Protein AF-A0A0G1K210-F1 (afdb_monomer_lite)

Structure (mmCIF, N/CA/C/O backbone):
data_AF-A0A0G1K210-F1
#
_entry.id   AF-A0A0G1K210-F1
#
loop_
_atom_site.group_PDB
_atom_site.id
_atom_site.type_symbol
_atom_site.label_atom_id
_atom_site.label_alt_id
_atom_site.label_comp_id
_atom_site.label_asym_id
_atom_site.label_entity_id
_atom_site.label_seq_id
_atom_site.pdbx_PDB_ins_code
_atom_site.Cartn_x
_atom_site.Cartn_y
_atom_site.Cartn_z
_atom_site.occupancy
_atom_site.B_iso_or_equiv
_atom_site.auth_seq_id
_atom_site.auth_comp_id
_atom_site.auth_asym_id
_atom_site.auth_atom_id
_atom_site.pdbx_PDB_model_num
ATOM 1 N N . ALA A 1 1 ? -32.600 -11.880 38.347 1.00 86.50 1 ALA A N 1
ATOM 2 C CA . ALA A 1 1 ? -33.025 -10.488 38.651 1.00 86.50 1 ALA A CA 1
ATOM 3 C C . ALA A 1 1 ? -32.844 -9.631 37.400 1.00 86.50 1 ALA A C 1
ATOM 5 O O . ALA A 1 1 ? -32.054 -10.020 36.554 1.00 86.50 1 ALA A O 1
ATOM 6 N N . ARG A 1 2 ? -33.556 -8.510 37.238 1.00 94.81 2 ARG A N 1
ATOM 7 C CA . ARG A 1 2 ? -33.444 -7.681 36.025 1.00 94.81 2 ARG A CA 1
ATOM 8 C C . ARG A 1 2 ? -33.236 -6.215 36.375 1.00 94.81 2 ARG A C 1
ATOM 10 O O . ARG A 1 2 ? -34.068 -5.637 37.069 1.00 94.81 2 ARG A O 1
ATOM 17 N N . PHE A 1 3 ? -32.171 -5.624 35.851 1.00 94.69 3 PHE A N 1
ATOM 18 C CA . PHE A 1 3 ? -31.934 -4.186 35.879 1.00 94.69 3 PHE A CA 1
ATOM 19 C C . PHE A 1 3 ? -32.424 -3.582 34.560 1.00 94.69 3 PHE A C 1
ATOM 21 O O . PHE A 1 3 ? -32.022 -4.022 33.484 1.00 94.69 3 PHE A O 1
ATOM 28 N N . ARG A 1 4 ? -33.330 -2.604 34.622 1.00 95.62 4 ARG A N 1
ATOM 29 C CA . ARG A 1 4 ? -33.883 -1.929 33.438 1.00 95.62 4 ARG A CA 1
ATOM 30 C C . ARG A 1 4 ? -33.503 -0.455 33.483 1.00 95.62 4 ARG A C 1
ATOM 32 O O . ARG A 1 4 ? -34.121 0.282 34.243 1.00 95.62 4 ARG A O 1
ATOM 39 N N . ALA A 1 5 ? -32.552 -0.046 32.652 1.00 94.75 5 ALA A N 1
ATOM 40 C CA . ALA A 1 5 ? -32.298 1.360 32.371 1.00 94.75 5 ALA A CA 1
ATOM 41 C C . ALA A 1 5 ? -33.265 1.821 31.271 1.00 94.75 5 ALA A C 1
ATOM 43 O O . ALA A 1 5 ? -33.298 1.248 30.178 1.00 94.75 5 ALA A O 1
ATOM 44 N N . LYS A 1 6 ? -34.115 2.804 31.564 1.00 92.88 6 LYS A N 1
ATOM 45 C CA . LYS A 1 6 ? -35.140 3.282 30.626 1.00 92.88 6 LYS A CA 1
ATOM 46 C C . LYS A 1 6 ? -34.642 4.484 29.834 1.00 92.88 6 LYS A C 1
ATOM 48 O O . LYS A 1 6 ? -33.913 5.321 30.352 1.00 92.88 6 LYS A O 1
ATOM 53 N N . GLY A 1 7 ? -35.110 4.603 28.589 1.00 94.31 7 GLY A N 1
ATOM 54 C CA . GLY A 1 7 ? -34.858 5.781 27.754 1.00 94.31 7 GLY A CA 1
ATOM 55 C C . GLY A 1 7 ? -33.376 6.149 27.727 1.00 94.31 7 GLY A C 1
ATOM 56 O O . GLY A 1 7 ? -32.546 5.277 27.507 1.00 94.31 7 GLY A O 1
ATOM 57 N N . THR A 1 8 ? -33.061 7.413 27.992 1.00 96.31 8 THR A N 1
ATOM 58 C CA . THR A 1 8 ? -31.703 7.980 27.991 1.00 96.31 8 THR A CA 1
ATOM 59 C C . THR A 1 8 ? -31.135 8.178 29.402 1.00 96.31 8 THR A C 1
ATOM 61 O O . THR A 1 8 ? -30.404 9.136 29.648 1.00 96.31 8 THR A O 1
ATOM 64 N N . GLU A 1 9 ? -31.521 7.335 30.365 1.00 97.38 9 GLU A N 1
ATOM 65 C CA . GLU A 1 9 ? -30.990 7.399 31.734 1.00 97.38 9 GLU A CA 1
ATOM 66 C C . GLU A 1 9 ? -29.457 7.282 31.770 1.00 97.38 9 GLU A C 1
ATOM 68 O O . GLU A 1 9 ? -28.847 6.641 30.914 1.00 97.38 9 GLU A O 1
ATOM 73 N N . SER A 1 10 ? -28.835 7.867 32.796 1.00 96.50 10 SER A N 1
ATOM 74 C CA . SER A 1 10 ? -27.397 7.756 33.050 1.00 96.50 10 SER A CA 1
ATOM 75 C C . SER A 1 10 ? -27.155 7.151 34.427 1.00 96.50 10 SER A C 1
ATOM 77 O O . SER A 1 10 ? -27.723 7.611 35.418 1.00 96.50 10 SER A O 1
ATOM 79 N N . HIS A 1 11 ? -26.307 6.128 34.484 1.00 97.00 11 HIS A N 1
ATOM 80 C CA . HIS A 1 11 ? -25.977 5.382 35.695 1.00 97.00 11 HIS A CA 1
ATOM 81 C C . HIS A 1 11 ? -24.469 5.416 35.905 1.00 97.00 11 HIS A C 1
ATOM 83 O O . HIS A 1 11 ? -23.724 5.112 34.980 1.00 97.00 11 HIS A O 1
ATOM 89 N N . SER A 1 12 ? -24.007 5.754 37.108 1.00 97.38 12 SER A N 1
ATOM 90 C CA . SER A 1 12 ? -22.575 5.841 37.423 1.00 97.38 12 SER A CA 1
ATOM 91 C C . SER A 1 12 ? -22.195 4.855 38.517 1.00 97.38 12 SER A C 1
ATOM 93 O O . SER A 1 12 ? -22.847 4.805 39.560 1.00 97.38 12 SER A O 1
ATOM 95 N N . VAL A 1 13 ? -21.120 4.096 38.308 1.00 97.62 13 VAL A N 1
ATOM 96 C CA . VAL A 1 13 ? -20.643 3.081 39.253 1.00 97.62 13 VAL A CA 1
ATOM 97 C C . VAL A 1 13 ? -19.155 3.281 39.531 1.00 97.62 13 VAL A C 1
ATOM 99 O O . VAL A 1 13 ? -18.323 3.187 38.633 1.00 97.62 13 VAL A O 1
ATOM 102 N N . GLY A 1 14 ? -18.817 3.526 40.802 1.00 96.81 14 GLY A N 1
ATOM 103 C CA . GLY A 1 14 ? -17.429 3.655 41.271 1.00 96.81 14 GLY A CA 1
ATOM 104 C C . GLY A 1 14 ? -16.794 2.344 41.761 1.00 96.81 14 GLY A C 1
ATOM 105 O O . GLY A 1 14 ? -15.604 2.316 42.080 1.00 96.81 14 GLY A O 1
ATOM 106 N N . GLY A 1 15 ? -17.580 1.267 41.851 1.00 96.94 15 GLY A N 1
ATOM 107 C CA . GLY A 1 15 ? -17.144 -0.079 42.240 1.00 96.94 15 GLY A CA 1
ATOM 108 C C . GLY A 1 15 ? -17.126 -1.064 41.068 1.00 96.94 15 GLY A C 1
ATOM 109 O O . GLY A 1 15 ? -17.189 -0.659 39.907 1.00 96.94 15 GLY A O 1
ATOM 110 N N . SER A 1 16 ? -17.044 -2.360 41.384 1.00 98.06 16 SER A N 1
ATOM 111 C CA . SER A 1 16 ? -17.264 -3.433 40.405 1.00 98.06 16 SER A CA 1
ATOM 112 C C . SER A 1 16 ? -18.746 -3.510 40.020 1.00 98.06 16 SER A C 1
ATOM 114 O O . SER A 1 16 ? -19.617 -3.280 40.859 1.00 98.06 16 SER A O 1
ATOM 116 N N . VAL A 1 17 ? -19.025 -3.870 38.770 1.00 97.50 17 VAL A N 1
ATOM 117 C CA . VAL A 1 17 ? -20.363 -4.230 38.280 1.00 97.50 17 VAL A CA 1
ATOM 118 C C . VAL A 1 17 ? -20.357 -5.739 38.104 1.00 97.50 17 VAL A C 1
ATOM 120 O O . VAL A 1 17 ? -19.562 -6.236 37.317 1.00 97.50 17 VAL A O 1
ATOM 123 N N . ILE A 1 18 ? -21.165 -6.465 38.878 1.00 97.25 18 ILE A N 1
ATOM 124 C CA . ILE A 1 18 ? -21.192 -7.932 38.832 1.00 97.25 18 ILE A CA 1
ATOM 125 C C . ILE A 1 18 ? -22.639 -8.403 38.862 1.00 97.25 18 ILE A C 1
ATOM 127 O O . ILE A 1 18 ? -23.338 -8.239 39.865 1.00 97.25 18 ILE A O 1
ATOM 131 N N . PHE A 1 19 ? -23.089 -8.984 37.757 1.00 96.94 19 PHE A N 1
ATOM 132 C CA . PHE A 1 19 ? -24.407 -9.583 37.636 1.00 96.94 19 PHE A CA 1
ATOM 133 C C . PHE A 1 19 ? -24.300 -11.075 37.955 1.00 96.94 19 PHE A C 1
ATOM 135 O O . PHE A 1 19 ? -23.519 -11.802 37.359 1.00 96.94 19 PHE A O 1
ATOM 142 N N . GLY A 1 20 ? -25.086 -11.553 38.925 1.00 95.31 20 GLY A N 1
ATOM 143 C CA . GLY A 1 20 ? -25.146 -12.989 39.220 1.00 95.31 20 GLY A CA 1
ATOM 144 C C . GLY A 1 20 ? -25.734 -13.787 38.052 1.00 95.31 20 GLY A C 1
ATOM 145 O O . GLY A 1 20 ? -26.421 -13.224 37.198 1.00 95.31 20 GLY A O 1
ATOM 146 N N . THR A 1 21 ? -25.525 -15.105 38.038 1.00 93.81 21 THR A N 1
ATOM 147 C CA . THR A 1 21 ? -26.025 -15.998 36.980 1.00 93.81 21 THR A CA 1
ATOM 148 C C . THR A 1 21 ? -27.512 -15.771 36.686 1.00 93.81 21 THR A C 1
ATOM 150 O O . THR A 1 21 ? -28.355 -15.800 37.586 1.00 93.81 21 THR A O 1
ATOM 153 N N . GLY A 1 22 ? -27.844 -15.542 35.412 1.00 91.56 22 GLY A N 1
ATOM 154 C CA . GLY A 1 22 ? -29.221 -15.316 34.958 1.00 91.56 22 GLY A CA 1
ATOM 155 C C . GLY A 1 22 ? -29.793 -13.935 35.301 1.00 91.56 22 GLY A C 1
ATOM 156 O O . GLY A 1 22 ? -30.990 -13.705 35.112 1.00 91.56 22 GLY A O 1
ATOM 157 N N . ALA A 1 23 ? -28.986 -13.008 35.828 1.00 96.56 23 ALA A N 1
ATOM 158 C CA . ALA A 1 23 ? -29.380 -11.610 35.914 1.00 96.56 23 ALA A CA 1
ATOM 159 C C . ALA A 1 23 ? -29.273 -10.926 34.542 1.00 96.56 23 ALA A C 1
ATOM 161 O O . ALA A 1 23 ? -28.348 -11.200 33.786 1.00 96.56 23 ALA A O 1
ATOM 162 N N . GLU A 1 24 ? -30.222 -10.039 34.242 1.00 96.50 24 GLU A N 1
ATOM 163 C CA . GLU A 1 24 ? -30.348 -9.378 32.938 1.00 96.50 24 GLU A CA 1
ATOM 164 C C . GLU A 1 24 ? -30.171 -7.858 33.083 1.00 96.50 24 GLU A C 1
ATOM 166 O O . GLU A 1 24 ? -30.885 -7.225 33.871 1.00 96.50 24 GLU A O 1
ATOM 171 N N . PHE A 1 25 ? -29.267 -7.263 32.302 1.00 96.00 25 PHE A N 1
ATOM 172 C CA . PHE A 1 25 ? -29.217 -5.820 32.055 1.00 96.00 25 PHE A CA 1
ATOM 173 C C . PHE A 1 25 ? -30.002 -5.471 30.787 1.00 96.00 25 PHE A C 1
ATOM 175 O O . PHE A 1 25 ? -29.764 -6.030 29.721 1.00 96.00 25 PHE A O 1
ATOM 182 N N . VAL A 1 26 ? -30.933 -4.522 30.886 1.00 96.38 26 VAL A N 1
ATOM 183 C CA . VAL A 1 26 ? -31.712 -4.026 29.744 1.00 96.38 26 VAL A CA 1
ATOM 184 C C . VAL A 1 26 ? -31.493 -2.537 29.595 1.00 96.38 26 VAL A C 1
ATOM 186 O O . VAL A 1 26 ? -31.905 -1.764 30.458 1.00 96.38 26 VAL A O 1
ATOM 189 N N . SER A 1 27 ? -30.845 -2.157 28.497 1.00 93.69 27 SER A N 1
ATOM 190 C CA . SER A 1 27 ? -30.179 -0.866 28.366 1.00 93.69 27 SER A CA 1
ATOM 191 C C . SER A 1 27 ? -31.052 0.295 27.905 1.00 93.69 27 SER A C 1
ATOM 193 O O . SER A 1 27 ? -30.621 1.432 28.058 1.00 93.69 27 SER A O 1
ATOM 195 N N . GLY A 1 28 ? -32.208 0.070 27.273 1.00 93.81 28 GLY A N 1
ATOM 196 C CA . GLY A 1 28 ? -32.883 1.150 26.536 1.00 93.81 28 GLY A CA 1
ATOM 197 C C . GLY A 1 28 ? -31.895 1.909 25.628 1.00 93.81 28 GLY A C 1
ATOM 198 O O . GLY A 1 28 ? -31.091 1.277 24.944 1.00 93.81 28 GLY A O 1
ATOM 199 N N . SER A 1 29 ? -31.897 3.243 25.704 1.00 95.81 29 SER A N 1
ATOM 200 C CA . SER A 1 29 ? -30.892 4.147 25.114 1.00 95.81 29 SER A CA 1
ATOM 201 C C . SER A 1 29 ? -29.980 4.793 26.180 1.00 95.81 29 SER A C 1
ATOM 203 O O . SER A 1 29 ? -29.555 5.940 26.040 1.00 95.81 29 SER A O 1
ATOM 205 N N . SER A 1 30 ? -29.736 4.086 27.287 1.00 98.00 30 SER A N 1
ATOM 206 C CA . SER A 1 30 ? -29.047 4.606 28.476 1.00 98.00 30 SER A CA 1
ATOM 207 C C . SER A 1 30 ? -27.523 4.691 28.334 1.00 98.00 30 SER A C 1
ATOM 209 O O . SER A 1 30 ? -26.921 4.134 27.414 1.00 98.00 30 SER A O 1
ATOM 211 N N . THR A 1 31 ? -26.887 5.352 29.300 1.00 98.38 31 THR A N 1
ATOM 212 C CA . THR A 1 31 ? -25.431 5.381 29.463 1.00 98.38 31 THR A CA 1
ATOM 213 C C . THR A 1 31 ? -25.033 4.809 30.816 1.00 98.38 31 THR A C 1
ATOM 215 O O . THR A 1 31 ? -25.483 5.287 31.856 1.00 98.38 31 THR A O 1
ATOM 218 N N . LEU A 1 32 ? -24.144 3.816 30.815 1.00 98.31 32 LEU A N 1
ATOM 219 C CA . LEU A 1 32 ? -23.470 3.334 32.019 1.00 98.31 32 LEU A CA 1
ATOM 220 C C . LEU A 1 32 ? -22.059 3.929 32.085 1.00 98.31 32 LEU A C 1
ATOM 222 O O . LEU A 1 32 ? -21.289 3.794 31.141 1.00 98.31 32 LEU A O 1
ATOM 226 N N . THR A 1 33 ? -21.720 4.586 33.191 1.00 98.44 33 THR A N 1
ATOM 227 C CA . THR A 1 33 ? -20.439 5.268 33.403 1.00 98.44 33 THR A CA 1
ATOM 228 C C . THR A 1 33 ? -19.658 4.614 34.536 1.00 98.44 33 THR A C 1
ATOM 230 O O . THR A 1 33 ? -20.125 4.521 35.670 1.00 98.44 33 THR A O 1
ATOM 233 N N . LEU A 1 34 ? -18.436 4.193 34.243 1.00 98.56 34 LEU A N 1
ATOM 234 C CA . LEU A 1 34 ? -17.501 3.597 35.183 1.00 98.56 34 LEU A CA 1
ATOM 235 C C . LEU A 1 34 ? -16.537 4.670 35.701 1.00 98.56 34 LEU A C 1
ATOM 237 O O . LEU A 1 34 ? -15.759 5.249 34.938 1.00 98.56 34 LEU A O 1
ATOM 241 N N . THR A 1 35 ? -16.607 4.958 37.002 1.00 98.31 35 THR A N 1
ATOM 242 C CA . THR A 1 35 ? -15.978 6.144 37.617 1.00 98.31 35 THR A CA 1
ATOM 243 C C . THR A 1 35 ? -14.917 5.817 38.667 1.00 98.31 35 THR A C 1
ATOM 245 O O . THR A 1 35 ? -14.418 6.723 39.331 1.00 98.31 35 THR A O 1
ATOM 248 N N . THR A 1 36 ? -14.556 4.542 38.848 1.00 97.75 36 THR A N 1
ATOM 249 C CA . THR A 1 36 ? -13.596 4.153 39.892 1.00 97.75 36 THR A CA 1
ATOM 250 C C . THR A 1 36 ? -12.242 4.857 39.736 1.00 97.75 36 THR A C 1
ATOM 252 O O . THR A 1 36 ? -11.715 5.000 38.635 1.00 97.75 36 THR A O 1
ATOM 255 N N . SER A 1 37 ? -11.631 5.236 40.854 1.00 97.62 37 SER A N 1
ATOM 256 C CA . SER A 1 37 ? -10.205 5.585 40.926 1.00 97.62 37 SER A CA 1
ATOM 257 C C . SER A 1 37 ? -9.341 4.419 41.425 1.00 97.62 37 SER A C 1
ATOM 259 O O . SER A 1 37 ? -8.118 4.515 41.423 1.00 97.62 37 SER A O 1
ATOM 261 N N . GLY A 1 38 ? -9.962 3.315 41.864 1.00 96.12 38 GLY A N 1
ATOM 262 C CA . GLY A 1 38 ? -9.266 2.131 42.374 1.00 96.12 38 GLY A CA 1
ATOM 263 C C . GLY A 1 38 ? -8.926 1.116 41.281 1.00 96.12 38 GLY A C 1
ATOM 264 O O . GLY A 1 38 ? -9.543 1.093 40.221 1.00 96.12 38 GLY A O 1
ATOM 265 N N . SER A 1 39 ? -7.965 0.235 41.537 1.00 96.50 39 SER A N 1
ATOM 266 C CA . SER A 1 39 ? -7.590 -0.831 40.604 1.00 96.50 39 SER A CA 1
ATOM 267 C C . SER A 1 39 ? -8.390 -2.122 40.821 1.00 96.50 39 SER A C 1
ATOM 269 O O . SER A 1 39 ? -8.972 -2.347 41.884 1.00 96.50 39 SER A O 1
ATOM 271 N N . GLY A 1 40 ? -8.407 -2.980 39.799 1.00 95.38 40 GLY A N 1
ATOM 272 C CA . GLY A 1 40 ? -8.880 -4.363 39.892 1.00 95.38 40 GLY A CA 1
ATOM 273 C C . GLY A 1 40 ? -10.398 -4.510 39.969 1.00 95.38 40 GLY A C 1
ATOM 274 O O . GLY A 1 40 ? -10.885 -5.459 40.579 1.00 95.38 40 GLY A O 1
ATOM 275 N N . ARG A 1 41 ? -11.166 -3.572 39.399 1.00 98.31 41 ARG A N 1
ATOM 276 C CA . ARG A 1 41 ? -12.623 -3.717 39.325 1.00 98.31 41 ARG A CA 1
ATOM 277 C C . ARG A 1 41 ? -13.010 -4.729 38.258 1.00 98.31 41 ARG A C 1
ATOM 279 O O . ARG A 1 41 ? -12.378 -4.822 37.210 1.00 98.31 41 ARG A O 1
ATOM 286 N N . THR A 1 42 ? -14.089 -5.449 38.521 1.00 98.25 42 THR A N 1
ATOM 287 C CA . THR A 1 42 ? -14.698 -6.374 37.564 1.00 98.25 42 THR A CA 1
ATOM 288 C C . THR A 1 42 ? -15.900 -5.701 36.923 1.00 98.25 42 THR A C 1
ATOM 290 O O . THR A 1 42 ? -16.646 -4.990 37.603 1.00 98.25 42 THR A O 1
ATOM 293 N N . PHE A 1 43 ? -16.070 -5.917 35.625 1.00 98.19 43 PHE A N 1
ATOM 294 C CA . PHE A 1 43 ? -17.272 -5.576 34.885 1.00 98.19 43 PHE A CA 1
ATOM 295 C C . PHE A 1 43 ? -17.853 -6.853 34.274 1.00 98.19 43 PHE A C 1
ATOM 297 O O . PHE A 1 43 ? -17.237 -7.454 33.397 1.00 98.19 43 PHE A O 1
ATOM 304 N N . ASP A 1 44 ? -19.014 -7.253 34.779 1.00 97.44 44 ASP A N 1
ATOM 305 C CA . ASP A 1 44 ? -19.757 -8.441 34.382 1.00 97.44 44 ASP A CA 1
ATOM 306 C C . ASP A 1 44 ? -21.249 -8.104 34.338 1.00 97.44 44 ASP A C 1
ATOM 308 O O . ASP A 1 44 ? -21.869 -7.802 35.369 1.00 97.44 44 ASP A O 1
ATOM 312 N N . VAL A 1 45 ? -21.815 -8.122 33.137 1.00 97.00 45 VAL A N 1
ATOM 313 C CA . VAL A 1 45 ? -23.249 -7.949 32.884 1.00 97.00 45 VAL A CA 1
ATOM 314 C C . VAL A 1 45 ? -23.836 -9.174 32.181 1.00 97.00 45 VAL A C 1
ATOM 316 O O . VAL A 1 45 ? -24.809 -9.039 31.443 1.00 97.00 45 VAL A O 1
ATOM 319 N N . ASN A 1 46 ? -23.260 -10.367 32.384 1.00 95.94 46 ASN A N 1
ATOM 320 C CA . ASN A 1 46 ? -23.644 -11.615 31.714 1.00 95.94 46 ASN A CA 1
ATOM 321 C C . ASN A 1 46 ? -23.753 -11.474 30.179 1.00 95.94 46 ASN A C 1
ATOM 323 O O . ASN A 1 46 ? -24.692 -11.982 29.559 1.00 95.94 46 ASN A O 1
ATOM 327 N N . ALA A 1 47 ? -22.825 -10.734 29.570 1.00 95.62 47 ALA A N 1
ATOM 328 C CA . ALA A 1 47 ? -22.772 -10.391 28.147 1.00 95.62 47 ALA A CA 1
ATOM 329 C C . ALA A 1 47 ? -24.033 -9.690 27.597 1.00 95.62 47 ALA A C 1
ATOM 331 O O . ALA A 1 47 ? -24.247 -9.644 26.381 1.00 95.62 47 ALA A O 1
ATOM 332 N N . ASN A 1 48 ? -24.886 -9.123 28.459 1.00 97.44 48 ASN A N 1
ATOM 333 C CA . ASN A 1 48 ? -26.025 -8.340 28.003 1.00 97.44 48 ASN A CA 1
ATOM 334 C C . ASN A 1 48 ? -25.566 -7.087 27.247 1.00 97.44 48 ASN A C 1
ATOM 336 O O . ASN A 1 48 ? -24.612 -6.412 27.632 1.00 97.44 48 ASN A O 1
ATOM 340 N N . ALA A 1 49 ? -26.293 -6.748 26.181 1.00 97.62 49 ALA A N 1
ATOM 341 C CA . ALA A 1 49 ? -26.005 -5.555 25.404 1.00 97.62 49 ALA A CA 1
ATOM 342 C C . ALA A 1 49 ? -26.238 -4.285 26.236 1.00 97.62 49 ALA A C 1
ATOM 344 O O . ALA A 1 49 ? -27.303 -4.075 26.825 1.00 97.62 49 ALA A O 1
ATOM 345 N N . LEU A 1 50 ? -25.232 -3.418 26.241 1.00 98.19 50 LEU A N 1
ATOM 346 C CA . LEU A 1 50 ? -25.314 -2.050 26.728 1.00 98.19 50 LEU A CA 1
ATOM 347 C C . LEU A 1 50 ? -25.766 -1.151 25.579 1.00 98.19 50 LEU A C 1
ATOM 349 O O . LEU A 1 50 ? -25.587 -1.489 24.409 1.00 98.19 50 LEU A O 1
ATOM 353 N N . HIS A 1 51 ? -26.295 0.030 25.894 1.00 98.19 51 HIS A N 1
ATOM 354 C CA . HIS A 1 51 ? -26.448 1.058 24.871 1.00 98.19 51 HIS A CA 1
ATOM 355 C C . HIS A 1 51 ? -25.160 1.873 24.779 1.00 98.19 51 HIS A C 1
ATOM 357 O O . HIS A 1 51 ? -24.343 1.578 23.911 1.00 98.19 51 HIS A O 1
ATOM 363 N N . ASN A 1 52 ? -24.913 2.796 25.713 1.00 98.50 52 ASN A N 1
ATOM 364 C CA . ASN A 1 52 ? -23.614 3.459 25.836 1.00 98.50 52 ASN A CA 1
ATOM 365 C C . ASN A 1 52 ? -22.833 2.951 27.055 1.00 98.50 52 ASN A C 1
ATOM 367 O O . ASN A 1 52 ? -23.411 2.719 28.122 1.00 98.50 52 ASN A O 1
ATOM 371 N N . LEU A 1 53 ? -21.511 2.858 26.910 1.00 98.56 53 LEU A N 1
ATOM 372 C CA . LEU A 1 53 ? -20.571 2.584 27.994 1.00 98.56 53 LEU A CA 1
ATOM 373 C C . LEU A 1 53 ? -19.496 3.672 28.026 1.00 98.56 53 LEU A C 1
ATOM 375 O O . LEU A 1 53 ? -18.805 3.898 27.036 1.00 98.56 53 LEU A O 1
ATOM 379 N N . THR A 1 54 ? -19.331 4.312 29.177 1.00 98.62 54 THR A N 1
ATOM 380 C CA . THR A 1 54 ? -18.319 5.346 29.399 1.00 98.62 54 THR A CA 1
ATOM 381 C C . THR A 1 54 ? -17.362 4.915 30.502 1.00 98.62 54 THR A C 1
ATOM 383 O O . THR A 1 54 ? -17.799 4.494 31.569 1.00 98.62 54 THR A O 1
ATOM 386 N N . VAL A 1 55 ? -16.059 5.084 30.296 1.00 98.62 55 VAL A N 1
ATOM 387 C CA . VAL A 1 55 ? -15.024 4.920 31.324 1.00 98.62 55 VAL A CA 1
ATOM 388 C C . VAL A 1 55 ? -14.333 6.261 31.545 1.00 98.62 55 VAL A C 1
ATOM 390 O O . VAL A 1 55 ? -13.619 6.765 30.678 1.00 98.62 55 VAL A O 1
ATOM 393 N N . SER A 1 56 ? -14.575 6.863 32.706 1.00 98.06 56 SER A N 1
ATOM 394 C CA . SER A 1 56 ? -14.056 8.193 33.055 1.00 98.06 56 SER A CA 1
ATOM 395 C C . SER A 1 56 ? -13.229 8.213 34.337 1.00 98.06 56 SER A C 1
ATOM 397 O O . SER A 1 56 ? -12.508 9.178 34.584 1.00 98.06 56 SER A O 1
ATOM 399 N N . GLY A 1 57 ? -13.306 7.153 35.143 1.00 97.81 57 GLY A N 1
ATOM 400 C CA . GLY A 1 57 ? -12.463 6.974 36.319 1.00 97.81 57 GLY A CA 1
ATOM 401 C C . GLY A 1 57 ? -11.008 6.658 35.962 1.00 97.81 57 GLY A C 1
ATOM 402 O O . GLY A 1 57 ? -10.735 6.026 34.946 1.00 97.81 57 GLY A O 1
ATOM 403 N N . SER A 1 58 ? -10.062 7.075 36.807 1.00 97.81 58 SER A N 1
ATOM 404 C CA . SER A 1 58 ? -8.621 6.837 36.617 1.00 97.81 58 SER A CA 1
ATOM 405 C C . SER A 1 58 ? -8.149 5.431 37.009 1.00 97.81 58 SER A C 1
ATOM 407 O O . SER A 1 58 ? -6.983 5.104 36.798 1.00 97.81 58 SER A O 1
ATOM 409 N N . GLY A 1 59 ? -9.026 4.619 37.602 1.00 98.19 59 GLY A N 1
ATOM 410 C CA . GLY A 1 59 ? -8.721 3.270 38.067 1.00 98.19 59 GLY A CA 1
ATOM 411 C C . GLY A 1 59 ? -8.714 2.223 36.952 1.00 98.19 59 GLY A C 1
ATOM 412 O O . GLY A 1 59 ? -8.491 2.543 35.785 1.00 98.19 59 GLY A O 1
ATOM 413 N N . SER A 1 60 ? -8.951 0.953 37.295 1.00 98.25 60 SER A N 1
ATOM 414 C CA . SER A 1 60 ? -8.956 -0.127 36.299 1.00 98.25 60 SER A CA 1
ATOM 415 C C . SER A 1 60 ? -10.150 -1.068 36.380 1.00 98.25 60 SER A C 1
ATOM 417 O O . SER A 1 60 ? -10.613 -1.413 37.469 1.00 98.25 60 SER A O 1
ATOM 419 N N . TYR A 1 61 ? -10.604 -1.502 35.201 1.00 98.31 61 TYR A N 1
ATOM 420 C CA . TYR A 1 61 ? -11.669 -2.480 35.002 1.00 98.31 61 TYR A CA 1
ATOM 421 C C . TYR A 1 61 ? -11.194 -3.643 34.131 1.00 98.31 61 TYR A C 1
ATOM 423 O O . TYR A 1 61 ? -10.540 -3.449 33.108 1.00 98.31 61 TYR A O 1
ATOM 431 N N . THR A 1 62 ? -11.575 -4.857 34.515 1.00 98.06 62 THR A N 1
ATOM 432 C CA . THR A 1 62 ? -11.498 -6.056 33.676 1.00 98.06 62 THR A CA 1
ATOM 433 C C . THR A 1 62 ? -12.910 -6.485 33.321 1.00 98.06 62 THR A C 1
ATOM 435 O O . THR A 1 62 ? -13.716 -6.739 34.218 1.00 98.06 62 THR A O 1
ATOM 438 N N . MET A 1 63 ? -13.209 -6.549 32.027 1.00 97.44 63 MET A N 1
ATOM 439 C CA . MET A 1 63 ? -14.467 -7.091 31.528 1.00 97.44 63 MET A CA 1
ATOM 440 C C . MET A 1 63 ? -14.370 -8.618 31.541 1.00 97.44 63 MET A C 1
ATOM 442 O O . MET A 1 63 ? -13.592 -9.185 30.777 1.00 97.44 63 MET A O 1
ATOM 446 N N . SER A 1 64 ? -15.091 -9.269 32.456 1.00 96.19 64 SER A N 1
ATOM 447 C CA . SER A 1 64 ? -15.070 -10.733 32.608 1.00 96.19 64 SER A CA 1
ATOM 448 C C . SER A 1 64 ? -16.055 -11.445 31.691 1.00 96.19 64 SER A C 1
ATOM 4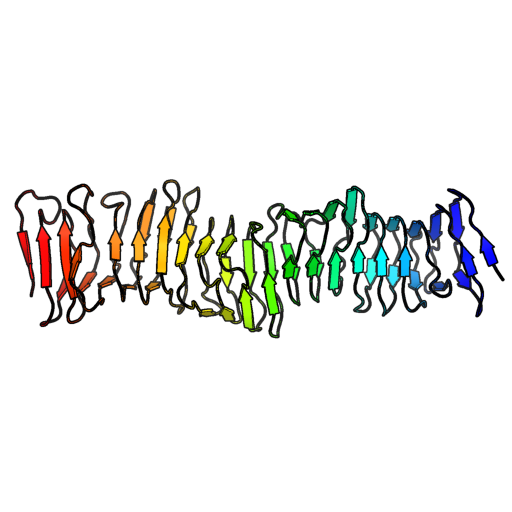50 O O . SER A 1 64 ? -15.911 -12.646 31.467 1.00 96.19 64 SER A O 1
ATOM 452 N N . ASP A 1 65 ? -17.028 -10.712 31.148 1.00 95.81 65 ASP A N 1
ATOM 453 C CA . ASP A 1 65 ? -17.921 -11.216 30.113 1.00 95.81 65 ASP A CA 1
ATOM 454 C C . ASP A 1 65 ? -17.129 -11.773 28.926 1.00 95.81 65 ASP A C 1
ATOM 456 O O . ASP A 1 65 ? -16.088 -11.236 28.553 1.00 95.81 65 ASP A O 1
ATOM 460 N N . ALA A 1 66 ? -17.651 -12.820 28.280 1.00 94.69 66 ALA A N 1
ATOM 461 C CA . ALA A 1 66 ? -17.016 -13.393 27.092 1.00 94.69 66 ALA A CA 1
ATOM 462 C C . ALA A 1 66 ? -17.006 -12.419 25.901 1.00 94.69 66 ALA A C 1
ATOM 464 O O . ALA A 1 66 ? -16.127 -12.498 25.050 1.00 94.69 66 ALA A O 1
ATOM 465 N N . THR A 1 67 ? -17.971 -11.502 25.831 1.00 97.69 67 THR A N 1
ATOM 466 C CA . THR A 1 67 ? -18.112 -10.507 24.761 1.00 97.69 67 THR A CA 1
ATOM 467 C C . THR A 1 67 ? -18.591 -9.185 25.336 1.00 97.69 67 THR A C 1
ATOM 469 O O . THR A 1 67 ? -19.358 -9.182 26.298 1.00 97.69 67 THR A O 1
ATOM 472 N N . LEU A 1 68 ? -18.245 -8.076 24.685 1.00 98.00 68 LEU A N 1
ATOM 473 C CA . LEU A 1 68 ? -18.826 -6.765 24.970 1.00 98.00 68 LEU A CA 1
ATOM 474 C C . LEU A 1 68 ? -19.694 -6.332 23.791 1.00 98.00 68 LEU A C 1
ATOM 476 O O . LEU A 1 68 ? -19.250 -6.369 22.647 1.00 98.00 68 LEU A O 1
ATOM 480 N N . THR A 1 69 ? -20.907 -5.855 24.060 1.00 98.50 69 THR A N 1
ATOM 481 C CA . THR A 1 69 ? -21.739 -5.192 23.047 1.00 98.50 69 THR A CA 1
ATOM 482 C C . THR A 1 69 ? -22.206 -3.840 23.564 1.00 98.50 69 THR A C 1
ATOM 484 O O . THR A 1 69 ? -22.955 -3.779 24.538 1.00 98.50 69 THR A O 1
ATOM 487 N N . ALA A 1 70 ? -21.796 -2.767 22.890 1.00 98.31 70 ALA A N 1
ATOM 488 C CA . ALA A 1 70 ? -22.360 -1.431 23.041 1.00 98.31 70 ALA A CA 1
ATOM 489 C C . ALA A 1 70 ? -23.140 -1.091 21.765 1.00 98.31 70 ALA A C 1
ATOM 491 O O . ALA A 1 70 ? -22.552 -0.885 20.706 1.00 98.31 70 ALA A O 1
ATOM 492 N N . LEU A 1 71 ? -24.471 -1.052 21.847 1.00 98.00 71 LEU A N 1
ATOM 493 C CA . LEU A 1 71 ? -25.348 -0.720 20.714 1.00 98.00 71 LEU A CA 1
ATOM 494 C C . LEU A 1 71 ? -25.180 0.736 20.254 1.00 98.00 71 LEU A C 1
ATOM 496 O O . LEU A 1 71 ? -25.507 1.068 19.119 1.00 98.00 71 LEU A O 1
ATOM 500 N N . GLY A 1 72 ? -24.706 1.598 21.148 1.00 97.62 72 GLY A N 1
ATOM 501 C CA . GLY A 1 72 ? -24.335 2.979 20.897 1.00 97.62 72 GLY A CA 1
ATOM 502 C C . GLY A 1 72 ? -22.829 3.173 21.059 1.00 97.62 72 GLY A C 1
ATOM 503 O O . GLY A 1 72 ? -22.021 2.489 20.430 1.00 97.62 72 GLY A O 1
ATOM 504 N N . THR A 1 73 ? -22.456 4.153 21.874 1.00 98.38 73 THR A N 1
ATOM 505 C CA . THR A 1 73 ? -21.082 4.642 22.000 1.00 98.38 73 THR A CA 1
ATOM 506 C C . THR A 1 73 ? -20.322 3.946 23.125 1.00 98.38 73 THR A C 1
ATOM 508 O O . THR A 1 73 ? -20.807 3.856 24.254 1.00 98.38 73 THR A O 1
ATOM 511 N N . TYR A 1 74 ? -19.083 3.548 22.838 1.00 98.69 74 TYR A N 1
ATOM 512 C CA . TYR A 1 74 ? -18.052 3.341 23.852 1.00 98.69 74 TYR A CA 1
ATOM 513 C C . TYR A 1 74 ? -17.177 4.596 23.943 1.00 98.69 74 TYR A C 1
ATOM 515 O O . TYR A 1 74 ? -16.591 5.019 22.944 1.00 98.69 74 TYR A O 1
ATOM 523 N N . ALA A 1 75 ? -17.071 5.191 25.129 1.00 98.62 75 ALA A N 1
ATOM 524 C CA . ALA A 1 75 ? -16.226 6.353 25.383 1.00 98.62 75 ALA A CA 1
ATOM 525 C C . ALA A 1 75 ? -15.249 6.076 26.528 1.00 98.62 75 ALA A C 1
ATOM 527 O O . ALA A 1 75 ? -15.639 5.564 27.574 1.00 98.62 75 ALA A O 1
ATOM 528 N N . GLN A 1 76 ? -13.988 6.465 26.365 1.00 98.56 76 GLN A N 1
ATOM 529 C CA . GLN A 1 76 ? -12.978 6.336 27.412 1.00 98.56 76 GLN A CA 1
ATOM 530 C C . GLN A 1 76 ? -12.115 7.592 27.477 1.00 98.56 76 GLN A C 1
ATOM 532 O O . GLN A 1 76 ? -11.444 7.940 26.511 1.00 98.56 76 GLN A O 1
ATOM 537 N N . SER A 1 77 ? -12.118 8.263 28.626 1.00 98.38 77 SER A N 1
ATOM 538 C CA . SER A 1 77 ? -11.293 9.455 28.866 1.00 98.38 77 SER A CA 1
ATOM 539 C C . SER A 1 77 ? -10.168 9.216 29.872 1.00 98.38 77 SER A C 1
ATOM 541 O O . SER A 1 77 ? -9.253 10.029 29.969 1.00 98.38 77 SER A O 1
ATOM 543 N N . ALA A 1 78 ? -10.233 8.129 30.643 1.00 97.69 78 ALA A N 1
ATOM 544 C CA . ALA A 1 78 ? -9.242 7.770 31.651 1.00 97.69 78 ALA A CA 1
ATOM 545 C C . ALA A 1 78 ? -9.274 6.261 31.947 1.00 97.69 78 ALA A C 1
ATOM 547 O O . ALA A 1 78 ? -10.057 5.512 31.360 1.00 97.69 78 ALA A O 1
ATOM 548 N N . GLY A 1 79 ? -8.407 5.836 32.867 1.00 97.62 79 GLY A N 1
ATOM 549 C CA . GLY A 1 79 ? -8.390 4.484 33.416 1.00 97.62 79 GLY A CA 1
ATOM 550 C C . GLY A 1 79 ? -7.789 3.432 32.490 1.00 97.62 79 GLY A C 1
ATOM 551 O O . GLY A 1 79 ? -7.476 3.699 31.329 1.00 97.62 79 GLY A O 1
ATOM 552 N N . ALA A 1 80 ? -7.610 2.232 33.037 1.00 97.94 80 ALA A N 1
ATOM 553 C CA . ALA A 1 80 ? -7.122 1.062 32.317 1.00 97.94 80 ALA A CA 1
ATOM 554 C C . ALA A 1 80 ? -8.245 0.030 32.152 1.00 97.94 80 ALA A C 1
ATOM 556 O O . ALA A 1 80 ? -8.828 -0.422 33.140 1.00 97.94 80 ALA A O 1
ATOM 557 N N . VAL A 1 81 ? -8.534 -0.361 30.912 1.00 98.12 81 VAL A N 1
ATOM 558 C CA . VAL A 1 81 ? -9.603 -1.317 30.590 1.00 98.12 81 VAL A CA 1
ATOM 559 C C . VAL A 1 81 ? -9.021 -2.569 29.953 1.00 98.12 81 VAL A C 1
ATOM 561 O O . VAL A 1 81 ? -8.325 -2.503 28.948 1.00 98.12 81 VAL A O 1
ATOM 564 N N . THR A 1 82 ? -9.326 -3.734 30.506 1.00 98.00 82 THR A N 1
ATOM 565 C CA . THR A 1 82 ? -9.057 -5.014 29.842 1.00 98.00 82 THR A CA 1
ATOM 566 C C . THR A 1 82 ? -10.354 -5.511 29.219 1.00 98.00 82 THR A C 1
ATOM 568 O O . THR A 1 82 ? -11.301 -5.813 29.947 1.00 98.00 82 THR A O 1
ATOM 571 N N . PHE A 1 83 ? -10.409 -5.544 27.885 1.00 98.00 83 PHE A N 1
ATOM 572 C CA . PHE A 1 83 ? -11.566 -6.024 27.130 1.00 98.00 83 PHE A CA 1
ATOM 573 C C . PHE A 1 83 ? -11.700 -7.555 27.201 1.00 98.00 83 PHE A C 1
ATOM 575 O O . PHE A 1 83 ? -10.735 -8.250 27.539 1.00 98.00 83 PHE A O 1
ATOM 582 N N . PRO A 1 84 ? -12.878 -8.094 26.848 1.00 97.00 84 PRO A N 1
ATOM 583 C CA . PRO A 1 84 ? -13.106 -9.528 26.736 1.00 97.00 84 PRO A CA 1
ATOM 584 C C . PRO A 1 84 ? -12.165 -10.237 25.760 1.00 97.00 84 PRO A C 1
ATOM 586 O O . PRO A 1 84 ? -11.619 -9.639 24.830 1.00 97.00 84 PRO A O 1
ATOM 589 N N . THR A 1 85 ? -12.039 -11.551 25.941 1.00 95.06 85 THR A N 1
ATOM 590 C CA . THR A 1 85 ? -11.332 -12.449 25.011 1.00 95.06 85 THR A CA 1
ATOM 591 C C . THR A 1 85 ? -12.158 -12.797 23.770 1.00 95.06 85 THR A C 1
ATOM 593 O O . THR A 1 85 ? -11.593 -13.213 22.760 1.00 95.06 85 THR A O 1
ATOM 596 N N . GLY A 1 86 ? -13.481 -12.621 23.810 1.00 96.31 86 GLY A N 1
ATOM 597 C CA . GLY A 1 86 ? -14.358 -12.678 22.641 1.00 96.31 86 GLY A CA 1
ATOM 598 C C . GLY A 1 86 ? -14.727 -11.288 22.119 1.00 96.31 86 GLY A C 1
ATOM 599 O O . GLY A 1 86 ? -14.262 -10.264 22.612 1.00 96.31 86 GLY A O 1
ATOM 600 N N . THR A 1 87 ? -15.552 -11.260 21.075 1.00 97.75 87 THR A N 1
ATOM 601 C CA . THR A 1 87 ? -15.848 -10.067 20.272 1.00 97.75 87 THR A CA 1
ATOM 602 C C . THR A 1 87 ? -16.276 -8.846 21.089 1.00 97.75 87 THR A C 1
ATOM 604 O O . THR A 1 87 ? -17.143 -8.932 21.963 1.00 97.75 87 THR A O 1
ATOM 607 N N . THR A 1 88 ? -15.738 -7.682 20.716 1.00 98.50 88 THR A N 1
ATOM 608 C CA . THR A 1 88 ? -16.260 -6.374 21.122 1.00 98.50 88 THR A CA 1
ATOM 609 C C . THR A 1 88 ? -17.030 -5.740 19.964 1.00 98.50 88 THR A C 1
ATOM 611 O O . THR A 1 88 ? -16.453 -5.431 18.925 1.00 98.50 88 THR A O 1
ATOM 614 N N . THR A 1 89 ? -18.336 -5.535 20.134 1.00 98.69 89 THR A N 1
ATOM 615 C CA . THR A 1 89 ? -19.229 -4.971 19.110 1.00 98.69 89 THR A CA 1
ATOM 616 C C . THR A 1 89 ? -19.641 -3.548 19.467 1.00 98.69 89 THR A C 1
ATOM 618 O O . THR A 1 89 ? -20.151 -3.312 20.564 1.00 98.69 89 THR A O 1
ATOM 621 N N . ILE A 1 90 ? -19.468 -2.618 18.527 1.00 98.69 90 ILE A N 1
ATOM 622 C CA . ILE A 1 90 ? -19.793 -1.196 18.674 1.00 98.69 90 ILE A CA 1
ATOM 623 C C . ILE A 1 90 ? -20.802 -0.784 17.593 1.00 98.69 90 ILE A C 1
ATOM 625 O O . ILE A 1 90 ? -20.532 -0.886 16.393 1.00 98.69 90 ILE A O 1
ATOM 629 N N . GLY A 1 91 ? -21.982 -0.335 18.017 1.00 98.19 91 GLY A N 1
ATOM 630 C CA . GLY A 1 91 ? -23.074 0.105 17.143 1.00 98.19 91 GLY A CA 1
ATOM 631 C C . GLY A 1 91 ? -23.054 1.598 16.819 1.00 98.19 91 GLY A C 1
ATOM 632 O O . GLY A 1 91 ? -23.724 2.025 15.881 1.00 98.19 91 GLY A O 1
ATOM 633 N N . ALA A 1 92 ? -22.255 2.392 17.534 1.00 97.31 92 ALA A N 1
ATOM 634 C CA . ALA A 1 92 ? -21.969 3.768 17.161 1.00 97.31 92 ALA A CA 1
ATOM 635 C C . ALA A 1 92 ? -20.465 4.088 17.204 1.00 97.31 92 ALA A C 1
ATOM 637 O O . ALA A 1 92 ? -19.682 3.512 16.448 1.00 97.31 92 ALA A O 1
ATOM 638 N N . THR A 1 93 ? -20.062 5.038 18.044 1.00 98.25 93 THR A N 1
ATOM 639 C CA . THR A 1 93 ? -18.693 5.548 18.116 1.00 98.25 93 THR A CA 1
ATOM 640 C C . THR A 1 93 ? -17.871 4.752 19.129 1.00 98.25 93 THR A C 1
ATOM 642 O O . THR A 1 93 ? -18.345 4.457 20.224 1.00 98.25 93 THR A O 1
ATOM 645 N N . PHE A 1 94 ? -16.618 4.444 18.794 1.00 98.69 94 PHE A N 1
ATOM 646 C CA . PHE A 1 94 ? -15.610 4.009 19.762 1.00 98.69 94 PHE A CA 1
ATOM 647 C C . PHE A 1 94 ? -14.600 5.138 19.921 1.00 98.69 94 PHE A C 1
ATOM 649 O O . PHE A 1 94 ? -13.850 5.434 18.993 1.00 98.69 94 PHE A O 1
ATOM 656 N N . ASN A 1 95 ? -14.597 5.796 21.076 1.00 98.38 95 ASN A N 1
ATOM 657 C CA . ASN A 1 95 ? -13.793 6.990 21.295 1.00 98.38 95 ASN A CA 1
ATOM 658 C C . ASN A 1 95 ? -12.983 6.894 22.587 1.00 98.38 95 ASN A C 1
ATOM 660 O O . ASN A 1 95 ? -13.431 7.337 23.648 1.00 98.38 95 ASN A O 1
ATOM 664 N N . ALA A 1 96 ? -11.778 6.335 22.488 1.00 98.25 96 ALA A N 1
ATOM 665 C CA . ALA A 1 96 ? -10.766 6.459 23.524 1.00 98.25 96 ALA A CA 1
ATOM 666 C C . ALA A 1 96 ? -9.965 7.752 23.297 1.00 98.25 96 ALA A C 1
ATOM 668 O O . ALA A 1 96 ? -9.233 7.889 22.319 1.00 98.25 96 ALA A O 1
ATOM 669 N N . THR A 1 97 ? -10.116 8.725 24.191 1.00 97.56 97 THR A N 1
ATOM 670 C CA . THR A 1 97 ? -9.379 10.001 24.181 1.00 97.56 97 THR A CA 1
ATOM 671 C C . THR A 1 97 ? -8.322 10.086 25.278 1.00 97.56 97 THR A C 1
ATOM 673 O O . THR A 1 97 ? -7.490 10.989 25.252 1.00 97.56 97 THR A O 1
ATOM 676 N N . GLY A 1 98 ? -8.334 9.147 26.223 1.00 96.75 98 GLY A N 1
ATOM 677 C CA . GLY A 1 98 ? -7.354 9.029 27.294 1.00 96.75 98 GLY A CA 1
ATOM 678 C C . GLY A 1 98 ? -7.396 7.646 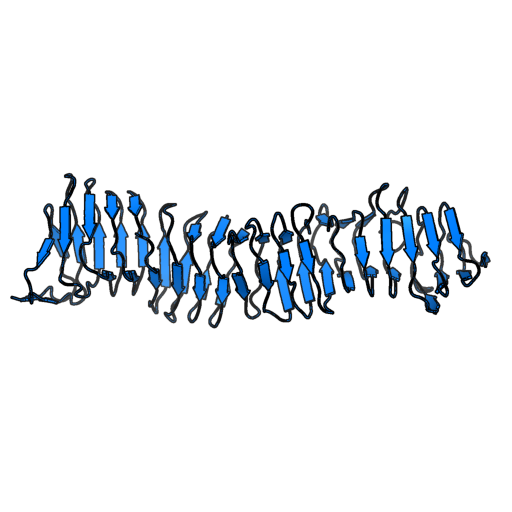27.940 1.00 96.75 98 GLY A C 1
ATOM 679 O O . GLY A 1 98 ? -8.187 6.789 27.547 1.00 96.75 98 GLY A O 1
ATOM 680 N N . GLY A 1 99 ? -6.538 7.426 28.937 1.00 96.56 99 GLY A N 1
ATOM 681 C CA . GLY A 1 99 ? -6.361 6.105 29.544 1.00 96.56 99 GLY A CA 1
ATOM 682 C C . GLY A 1 99 ? -5.664 5.105 28.614 1.00 96.56 99 GLY A C 1
ATOM 683 O O . GLY A 1 99 ? -5.026 5.488 27.632 1.00 96.56 99 GLY A O 1
ATOM 684 N N . SER A 1 100 ? -5.778 3.820 28.943 1.00 96.81 100 SER A N 1
ATOM 685 C CA . SER A 1 100 ? -5.263 2.702 28.147 1.00 96.81 100 SER A CA 1
ATOM 686 C C . SER A 1 100 ? -6.274 1.561 28.083 1.00 96.81 100 SER A C 1
ATOM 688 O O . SER A 1 100 ? -7.147 1.429 28.949 1.00 96.81 100 SER A O 1
ATOM 690 N N . PHE A 1 101 ? -6.158 0.705 27.070 1.00 97.56 101 PHE A N 1
ATOM 691 C CA . PHE A 1 101 ? -6.887 -0.553 27.066 1.00 97.56 101 PHE A CA 1
ATOM 692 C C . PHE A 1 101 ? -6.093 -1.705 26.451 1.00 97.56 101 PHE A C 1
ATOM 694 O O . PHE A 1 101 ? -5.201 -1.503 25.630 1.00 97.56 101 PHE A O 1
ATOM 701 N N . THR A 1 102 ? -6.466 -2.923 26.837 1.00 96.69 102 THR A N 1
ATOM 702 C CA . THR A 1 102 ? -5.942 -4.183 26.304 1.00 96.69 102 THR A CA 1
ATOM 703 C C . THR A 1 102 ? -7.068 -4.919 25.588 1.00 96.69 102 THR A C 1
ATOM 705 O O . THR A 1 102 ? -8.090 -5.214 26.202 1.00 96.69 102 THR A O 1
ATOM 708 N N . ASN A 1 103 ? -6.890 -5.234 24.303 1.00 93.69 103 ASN A N 1
ATOM 709 C CA . ASN A 1 103 ? -7.904 -5.900 23.473 1.00 93.69 103 ASN A CA 1
ATOM 710 C C . ASN A 1 103 ? -7.881 -7.450 23.542 1.00 93.69 103 ASN A C 1
ATOM 712 O O . ASN A 1 103 ? -8.715 -8.101 22.931 1.00 93.69 103 ASN A O 1
ATOM 716 N N . ASN A 1 104 ? -6.976 -8.073 24.306 1.00 93.19 104 ASN A N 1
ATOM 717 C CA . ASN A 1 104 ? -6.972 -9.527 24.574 1.00 93.19 104 ASN A CA 1
ATOM 718 C C . ASN A 1 104 ? -7.097 -10.450 23.337 1.00 93.19 104 ASN A C 1
ATOM 720 O O . ASN A 1 104 ? -7.540 -11.590 23.451 1.00 93.19 104 ASN A O 1
ATOM 724 N N . GLY A 1 105 ? -6.681 -9.979 22.156 1.00 92.12 105 GLY A N 1
ATOM 725 C CA . GLY A 1 105 ? -6.719 -10.763 20.920 1.00 92.12 105 GLY A CA 1
ATOM 726 C C . GLY A 1 105 ? -8.094 -10.851 20.246 1.00 92.12 105 GLY A C 1
ATOM 727 O O . GLY A 1 105 ? -8.221 -11.574 19.260 1.00 92.12 105 GLY A O 1
ATOM 728 N N . SER A 1 106 ? -9.115 -10.147 20.744 1.00 93.31 106 SER A N 1
ATOM 729 C CA . SER A 1 106 ? -10.486 -10.275 20.250 1.00 93.31 106 SER A CA 1
ATOM 730 C C . SER A 1 106 ? -10.829 -9.301 19.114 1.00 93.31 106 SER A C 1
ATOM 732 O O . SER A 1 106 ? -10.326 -8.176 19.081 1.00 93.31 106 SER A O 1
ATOM 734 N N . PRO A 1 107 ? -11.713 -9.683 18.174 1.00 96.94 107 PRO A N 1
ATOM 735 C CA . PRO A 1 107 ? -12.141 -8.785 17.107 1.00 96.94 107 PRO A CA 1
ATOM 736 C C . PRO A 1 107 ? -12.944 -7.597 17.650 1.00 96.94 107 PRO A C 1
ATOM 738 O O . PRO A 1 107 ? -13.864 -7.766 18.458 1.00 96.94 107 PRO A O 1
ATOM 741 N N . PHE A 1 108 ? -12.656 -6.408 17.124 1.00 98.44 108 PHE A N 1
ATOM 742 C CA . PHE A 1 108 ? -13.533 -5.243 17.201 1.00 98.44 108 PHE A CA 1
ATOM 743 C C . PHE A 1 108 ? -14.437 -5.195 15.966 1.00 98.44 108 PHE A C 1
ATOM 745 O O . PHE A 1 108 ? -13.952 -5.123 14.836 1.00 98.44 108 PHE A O 1
ATOM 752 N N . VAL A 1 109 ? -15.755 -5.211 16.175 1.00 98.69 109 VAL A N 1
ATOM 753 C CA . VAL A 1 109 ? -16.761 -5.194 15.104 1.00 98.69 109 VAL A CA 1
ATOM 754 C C . VAL A 1 109 ? -17.589 -3.916 15.182 1.00 98.69 109 VAL A C 1
ATOM 756 O O . VAL A 1 109 ? -18.299 -3.671 16.156 1.00 98.69 109 VAL A O 1
ATOM 759 N N . PHE A 1 110 ? -17.539 -3.115 14.124 1.00 98.81 110 PHE A N 1
ATOM 760 C CA . PHE A 1 110 ? -18.292 -1.876 13.975 1.00 98.81 110 PHE A CA 1
ATOM 761 C C . PHE A 1 110 ? -19.524 -2.114 13.100 1.00 98.81 110 PHE A C 1
ATOM 763 O O . PHE A 1 110 ? -19.412 -2.511 11.937 1.00 98.81 110 PHE A O 1
ATOM 770 N N . THR A 1 111 ? -20.706 -1.877 13.665 1.00 98.69 111 THR A N 1
ATOM 771 C CA . THR A 1 111 ? -22.015 -2.195 13.052 1.00 98.69 111 THR A CA 1
ATOM 772 C C . THR A 1 111 ? -22.872 -0.956 12.779 1.00 98.69 111 THR A C 1
ATOM 774 O O . THR A 1 111 ? -23.970 -1.065 12.236 1.00 98.69 111 THR A O 1
ATOM 777 N N . GLY A 1 112 ? -22.375 0.232 13.129 1.00 97.88 112 GLY A N 1
ATOM 778 C CA . GLY A 1 112 ? -23.145 1.468 13.062 1.00 97.88 112 GLY A CA 1
ATOM 779 C C . GLY A 1 112 ? -23.584 1.895 11.663 1.00 97.88 112 GLY A C 1
ATOM 780 O O . GLY A 1 112 ? -22.940 1.605 10.658 1.00 97.88 112 GLY A O 1
ATOM 781 N N . THR A 1 113 ? -24.697 2.623 11.613 1.00 97.69 113 THR A N 1
ATOM 782 C CA . THR A 1 113 ? -25.323 3.113 10.370 1.00 97.69 113 THR A CA 1
ATOM 783 C C . THR A 1 113 ? -25.203 4.626 10.176 1.00 97.69 113 THR A C 1
ATOM 785 O O . THR A 1 113 ? -25.424 5.117 9.076 1.00 97.69 113 THR A O 1
ATOM 788 N N . GLY A 1 114 ? -24.854 5.369 11.231 1.00 97.38 114 GLY A N 1
ATOM 789 C CA . GLY A 1 114 ? -24.587 6.810 11.181 1.00 97.38 114 GLY A CA 1
ATOM 790 C C . GLY A 1 114 ? -23.114 7.150 10.943 1.00 97.38 114 GLY A C 1
ATOM 791 O O . GLY A 1 114 ? -22.314 6.286 10.589 1.00 97.38 114 GLY A O 1
ATOM 792 N N . ALA A 1 115 ? -22.761 8.413 11.185 1.00 98.06 115 ALA A N 1
ATOM 793 C CA . ALA A 1 115 ? -21.372 8.859 11.215 1.00 98.06 115 ALA A CA 1
ATOM 794 C C . ALA A 1 115 ? -20.734 8.554 12.573 1.00 98.06 115 ALA A C 1
ATOM 796 O O . ALA A 1 115 ? -21.292 8.903 13.612 1.00 98.06 115 ALA A O 1
ATOM 797 N N . GLN A 1 116 ? -19.576 7.902 12.551 1.00 97.62 116 GLN A N 1
ATOM 798 C CA . GLN A 1 116 ? -18.915 7.350 13.725 1.00 97.62 116 GLN A CA 1
ATOM 799 C C . GLN A 1 116 ? -17.442 7.729 13.755 1.00 97.62 116 GLN A C 1
ATOM 801 O O . GLN A 1 116 ? -16.744 7.680 12.739 1.00 97.62 116 GLN A O 1
ATOM 806 N N . THR A 1 117 ? -16.947 8.000 14.955 1.00 98.25 117 THR A N 1
ATOM 807 C CA . THR A 1 117 ? -15.510 8.062 15.210 1.00 98.25 117 THR A CA 1
ATOM 808 C C . THR A 1 117 ? -15.018 6.703 15.692 1.00 98.25 117 THR A C 1
ATOM 810 O O . THR A 1 117 ? -15.657 6.048 16.517 1.00 98.25 117 THR A O 1
ATOM 813 N N . VAL A 1 118 ? -13.854 6.298 15.194 1.00 98.75 118 VAL A N 1
ATOM 814 C CA . VAL A 1 118 ? -13.067 5.186 15.717 1.00 98.75 118 VAL A CA 1
ATOM 815 C C . VAL A 1 118 ? -11.735 5.759 16.187 1.00 98.75 118 VAL A C 1
ATOM 817 O O . VAL A 1 118 ? -10.977 6.330 15.402 1.00 98.75 118 VAL A O 1
ATOM 820 N N . ARG A 1 119 ? -11.483 5.692 17.492 1.00 98.44 119 ARG A N 1
ATOM 821 C CA . ARG A 1 119 ? -10.273 6.218 18.125 1.00 98.44 119 ARG A CA 1
ATOM 822 C C . ARG A 1 119 ? -9.770 5.258 19.191 1.00 98.44 119 ARG A C 1
ATOM 824 O O . ARG A 1 119 ? -10.470 5.008 20.172 1.00 98.44 119 ARG A O 1
ATOM 831 N N . PHE A 1 120 ? -8.558 4.756 19.014 1.00 98.00 120 PHE A N 1
ATOM 832 C CA . PHE A 1 120 ? -7.906 3.779 19.882 1.00 98.00 120 PHE A CA 1
ATOM 833 C C . PHE A 1 120 ? -6.897 4.402 20.849 1.00 98.00 120 PHE A C 1
ATOM 835 O O . PHE A 1 120 ? -6.370 3.694 21.707 1.00 98.00 120 PHE A O 1
ATOM 842 N N . ASN A 1 121 ? -6.627 5.707 20.750 1.00 96.50 121 ASN A N 1
ATOM 843 C CA . ASN A 1 121 ? -5.661 6.397 21.606 1.00 96.50 121 ASN A CA 1
ATOM 844 C C . ASN A 1 121 ? -4.269 5.744 21.540 1.00 96.50 121 ASN A C 1
ATOM 846 O O . ASN A 1 121 ? -3.654 5.472 22.570 1.00 96.50 121 ASN A O 1
ATOM 850 N N . ASN A 1 122 ? -3.809 5.422 20.327 1.00 91.88 122 ASN A N 1
ATOM 851 C CA . ASN A 1 122 ? -2.581 4.656 20.058 1.00 91.88 122 ASN A CA 1
ATOM 852 C C . ASN A 1 122 ? -2.533 3.230 20.650 1.00 91.88 122 ASN A C 1
ATOM 854 O O . ASN A 1 122 ? -1.488 2.583 20.586 1.00 91.88 122 ASN A O 1
ATOM 858 N N . SER A 1 123 ? -3.626 2.718 21.220 1.00 96.44 123 SER A N 1
ATOM 859 C CA . SER A 1 123 ? -3.689 1.325 21.668 1.00 96.44 123 SER A CA 1
ATOM 860 C C . SER A 1 123 ? -3.737 0.389 20.462 1.00 96.44 123 SER A C 1
ATOM 862 O O . SER A 1 123 ? -4.341 0.702 19.434 1.00 96.44 123 SER A O 1
ATOM 864 N N . THR A 1 124 ? -3.113 -0.780 20.592 1.00 96.88 124 THR A N 1
ATOM 865 C CA . THR A 1 124 ? -3.173 -1.823 19.568 1.00 96.88 124 THR A CA 1
ATOM 866 C C . THR A 1 124 ? -4.450 -2.644 19.724 1.00 96.88 124 THR A C 1
ATOM 868 O O . THR A 1 124 ? -4.916 -2.923 20.832 1.00 96.88 124 THR A O 1
ATOM 871 N N . VAL A 1 125 ? -5.025 -3.036 18.594 1.00 97.88 125 VAL A N 1
ATOM 872 C CA . VAL A 1 125 ? -6.198 -3.915 18.518 1.00 97.88 125 VAL A CA 1
ATOM 873 C C . VAL A 1 125 ? -5.842 -5.155 17.710 1.00 97.88 125 VAL A C 1
ATOM 875 O O . VAL A 1 125 ? -4.878 -5.139 16.951 1.00 97.88 125 VAL A O 1
ATOM 878 N N . ALA A 1 126 ? -6.588 -6.239 17.881 1.00 97.00 126 ALA A N 1
ATOM 879 C CA . ALA A 1 126 ? -6.378 -7.482 17.162 1.00 97.00 126 ALA A CA 1
ATOM 880 C C . ALA A 1 126 ? -6.887 -7.350 15.728 1.00 97.00 126 ALA A C 1
ATOM 882 O O . ALA A 1 126 ? -6.178 -6.819 14.874 1.00 97.00 126 ALA A O 1
ATOM 883 N N . SER A 1 127 ? -8.107 -7.794 15.449 1.00 98.12 127 SER A N 1
ATOM 884 C CA . SER A 1 127 ? -8.750 -7.624 14.148 1.00 98.12 127 SER A CA 1
ATOM 885 C C . SER A 1 127 ? -9.842 -6.563 14.191 1.00 98.12 127 SER A C 1
ATOM 887 O O . SER A 1 127 ? -10.467 -6.315 15.224 1.00 98.12 127 SER A O 1
ATOM 889 N N . LEU A 1 128 ? -10.069 -5.939 13.039 1.00 98.69 128 LEU A N 1
ATOM 890 C CA . LEU A 1 128 ? -11.087 -4.919 12.832 1.00 98.69 128 LEU A CA 1
ATOM 891 C C . LEU A 1 128 ? -12.061 -5.384 11.758 1.00 98.69 128 LEU A C 1
ATOM 893 O O . LEU A 1 128 ? -11.649 -5.775 10.668 1.00 98.69 128 LEU A O 1
ATOM 897 N N . ALA A 1 129 ? -13.356 -5.298 12.038 1.00 98.69 129 ALA A N 1
ATOM 898 C CA . ALA A 1 129 ? -14.399 -5.574 11.063 1.00 98.69 129 ALA A CA 1
ATOM 899 C C . ALA A 1 129 ? -15.388 -4.409 10.988 1.00 98.69 129 ALA A C 1
ATOM 901 O O . ALA A 1 129 ? -16.047 -4.075 11.970 1.00 98.69 129 ALA A O 1
ATOM 902 N N . PHE A 1 130 ? -15.533 -3.823 9.805 1.00 98.75 130 PHE A N 1
ATOM 903 C CA . PHE A 1 130 ? -16.538 -2.812 9.499 1.00 98.75 130 PHE A CA 1
ATOM 904 C C . PHE A 1 130 ? -17.668 -3.472 8.707 1.00 98.75 130 PHE A C 1
ATOM 906 O O . PHE A 1 130 ? -17.491 -3.915 7.569 1.00 98.75 130 PHE A O 1
ATOM 913 N N . THR A 1 131 ? -18.820 -3.602 9.357 1.00 98.56 131 THR A N 1
ATOM 914 C CA . THR A 1 131 ? -19.990 -4.354 8.862 1.00 98.56 131 THR A CA 1
ATOM 915 C C . THR A 1 131 ? -21.257 -3.504 8.809 1.00 98.56 131 THR A C 1
ATOM 917 O O . THR A 1 131 ? -22.240 -3.893 8.183 1.00 98.56 131 THR A O 1
ATOM 920 N N . GLY A 1 132 ? -21.240 -2.333 9.449 1.00 98.31 132 GLY A N 1
ATOM 921 C CA . GLY A 1 132 ? -22.327 -1.366 9.394 1.00 98.31 132 GLY A CA 1
ATOM 922 C C . GLY A 1 132 ? -22.323 -0.543 8.109 1.00 98.31 132 GLY A C 1
ATOM 923 O O . GLY A 1 132 ? -21.281 -0.314 7.504 1.00 98.31 132 GLY A O 1
ATOM 924 N N . ALA A 1 133 ? -23.495 -0.052 7.708 1.00 98.12 133 ALA A N 1
ATOM 925 C CA . ALA A 1 133 ? -23.658 0.790 6.519 1.00 98.12 133 ALA A CA 1
ATOM 926 C C . ALA A 1 133 ? -23.236 2.263 6.724 1.00 98.12 133 ALA A C 1
ATOM 928 O O . ALA A 1 133 ? -23.386 3.070 5.810 1.00 98.12 133 ALA A O 1
ATOM 929 N N . GLY A 1 134 ? -22.765 2.624 7.920 1.00 98.19 134 GLY A N 1
ATOM 930 C CA . GLY A 1 134 ? -22.418 3.992 8.286 1.00 98.19 134 GLY A CA 1
ATOM 931 C C . GLY A 1 134 ? -21.098 4.490 7.705 1.00 98.19 134 GLY A C 1
ATOM 932 O O . GLY A 1 134 ? -20.450 3.842 6.880 1.00 98.19 134 GLY A O 1
ATOM 933 N N . THR A 1 135 ? -20.693 5.668 8.170 1.00 98.56 135 THR A N 1
ATOM 934 C CA . THR A 1 135 ? -19.373 6.235 7.889 1.00 98.56 135 THR A CA 1
ATOM 935 C C . THR A 1 135 ? -18.510 6.134 9.140 1.00 98.56 135 THR A C 1
ATOM 937 O O . THR A 1 135 ? -18.913 6.554 10.221 1.00 98.56 135 THR A O 1
ATOM 940 N N . PHE A 1 136 ? -17.321 5.558 9.008 1.00 98.75 136 PHE A N 1
ATOM 941 C CA . PHE A 1 136 ? -16.390 5.328 10.106 1.00 98.75 136 PHE A CA 1
ATOM 942 C C . PHE A 1 136 ? -15.107 6.104 9.845 1.00 98.75 136 PHE A C 1
ATOM 944 O O . PHE A 1 136 ? -14.420 5.854 8.857 1.00 98.75 136 PHE A O 1
ATOM 951 N N . THR A 1 137 ? -14.765 7.027 10.736 1.00 98.69 137 THR A N 1
ATOM 952 C CA . THR A 1 137 ? -13.525 7.801 10.646 1.00 98.69 137 THR A CA 1
ATOM 953 C C . THR A 1 137 ? -12.544 7.320 11.700 1.00 98.69 137 THR A C 1
ATOM 955 O O . THR A 1 137 ? -12.753 7.550 12.894 1.00 98.69 137 THR A O 1
ATOM 958 N N . MET A 1 138 ? -11.457 6.681 11.264 1.00 98.69 138 MET A N 1
ATOM 959 C CA . MET A 1 138 ? -10.318 6.376 12.126 1.00 98.69 138 MET A CA 1
ATOM 960 C C . MET A 1 138 ? -9.560 7.675 12.408 1.00 98.69 138 MET A C 1
ATOM 962 O O . MET A 1 138 ? -8.871 8.211 11.549 1.00 98.69 138 MET A O 1
ATOM 966 N N . SER A 1 139 ? -9.759 8.224 13.605 1.00 97.50 139 SER A N 1
ATOM 967 C CA . SER A 1 139 ? -9.320 9.584 13.959 1.00 97.50 139 SER A CA 1
ATOM 968 C C . SER A 1 139 ? -7.947 9.656 14.626 1.00 97.50 139 SER A C 1
ATOM 970 O O . SER A 1 139 ? -7.448 10.752 14.893 1.00 97.50 139 SER A O 1
ATOM 972 N N . ASP A 1 140 ? -7.341 8.513 14.951 1.00 97.50 140 ASP A N 1
ATOM 973 C CA . ASP A 1 140 ? -5.933 8.498 15.327 1.00 97.50 140 ASP A CA 1
ATOM 974 C C . ASP A 1 140 ? -5.076 8.902 14.121 1.00 97.50 140 ASP A C 1
ATOM 976 O O . ASP A 1 140 ? -5.417 8.622 12.972 1.00 97.50 140 ASP A O 1
ATOM 980 N N . THR A 1 141 ? -3.934 9.542 14.376 1.00 97.81 141 THR A N 1
ATOM 981 C CA . THR A 1 141 ? -2.933 9.752 13.322 1.00 97.81 141 THR A CA 1
ATOM 982 C C . THR A 1 141 ? -2.342 8.418 12.888 1.00 97.81 141 THR A C 1
ATOM 984 O O . THR A 1 141 ? -2.194 8.177 11.699 1.00 97.81 141 THR A O 1
ATOM 987 N N . ASN A 1 142 ? -2.046 7.533 13.842 1.00 98.44 142 ASN A N 1
ATOM 988 C CA . ASN A 1 142 ? -1.540 6.195 13.570 1.00 98.44 142 ASN A CA 1
ATOM 989 C C . ASN A 1 142 ? -2.430 5.160 14.258 1.00 98.44 142 ASN A C 1
ATOM 991 O O . ASN A 1 142 ? -2.876 5.381 15.382 1.00 98.44 142 ASN A O 1
ATOM 995 N N . ALA A 1 143 ? -2.638 4.013 13.621 1.00 98.38 143 ALA A N 1
ATOM 996 C CA . ALA A 1 143 ? -3.358 2.891 14.213 1.00 98.38 143 ALA A CA 1
ATOM 997 C C . ALA A 1 143 ? -2.658 1.565 13.906 1.00 98.38 143 ALA A C 1
ATOM 999 O O . ALA A 1 143 ? -1.852 1.451 12.981 1.00 98.38 143 ALA A O 1
ATOM 1000 N N . THR A 1 144 ? -2.951 0.537 14.698 1.00 98.56 144 THR A N 1
ATOM 1001 C CA . THR A 1 144 ? -2.371 -0.797 14.513 1.00 98.56 144 THR A CA 1
ATOM 1002 C C . THR A 1 144 ? -3.403 -1.873 14.810 1.00 98.56 144 THR A C 1
ATOM 1004 O O . THR A 1 144 ? -3.882 -1.978 15.939 1.00 98.56 144 THR A O 1
ATOM 1007 N N . SER A 1 145 ? -3.687 -2.686 13.795 1.00 98.62 145 SER A N 1
ATOM 1008 C CA . SER A 1 145 ? -4.393 -3.960 13.898 1.00 98.62 145 SER A CA 1
ATOM 1009 C C . SER A 1 145 ? -3.353 -5.080 13.814 1.00 98.62 145 SER A C 1
ATOM 1011 O O . SER A 1 145 ? -2.655 -5.199 12.810 1.00 98.62 145 SER A O 1
ATOM 1013 N N . THR A 1 146 ? -3.204 -5.902 14.849 1.00 98.25 146 THR A N 1
ATOM 1014 C CA . THR A 1 146 ? -2.259 -7.035 14.832 1.00 98.25 146 THR A CA 1
ATOM 1015 C C . THR A 1 146 ? -2.786 -8.233 14.038 1.00 98.25 146 THR A C 1
ATOM 1017 O O . THR A 1 146 ? -2.014 -9.109 13.665 1.00 98.25 146 THR A O 1
ATOM 1020 N N . GLY A 1 147 ? -4.086 -8.260 13.753 1.00 98.38 147 GLY A N 1
ATOM 1021 C CA . GLY A 1 147 ? -4.760 -9.210 12.875 1.00 98.38 147 GLY A CA 1
ATOM 1022 C C . GLY A 1 147 ? -5.295 -8.552 11.602 1.00 98.38 147 GLY A C 1
ATOM 1023 O O . GLY A 1 147 ? -4.790 -7.525 11.148 1.00 98.38 147 GLY A O 1
ATOM 1024 N N . SER A 1 148 ? -6.316 -9.174 11.012 1.00 98.62 148 SER A N 1
ATOM 1025 C CA . SER A 1 148 ? -6.922 -8.711 9.760 1.00 98.62 148 SER A CA 1
ATOM 1026 C C . SER A 1 148 ? -7.867 -7.524 9.953 1.00 98.62 148 SER A C 1
ATOM 1028 O O . SER A 1 148 ? -8.544 -7.400 10.975 1.00 98.62 148 SER A O 1
ATOM 1030 N N . VAL A 1 149 ? -7.965 -6.701 8.914 1.00 98.88 149 VAL A N 1
ATOM 1031 C CA . VAL A 1 149 ? -8.930 -5.615 8.757 1.00 98.88 149 VAL A CA 1
ATOM 1032 C C . VAL A 1 149 ? -9.867 -5.982 7.614 1.00 98.88 149 VAL A C 1
ATOM 1034 O O . VAL A 1 149 ? -9.423 -6.230 6.493 1.00 98.88 149 VAL A O 1
ATOM 1037 N N . THR A 1 150 ? -11.170 -6.017 7.876 1.00 98.69 150 THR A N 1
ATOM 1038 C CA . THR A 1 150 ? -12.176 -6.366 6.869 1.00 98.69 150 THR A CA 1
ATOM 1039 C C . THR A 1 150 ? -13.268 -5.312 6.805 1.00 98.69 150 THR A C 1
ATOM 1041 O O . THR A 1 150 ? -13.839 -4.921 7.821 1.00 98.69 150 THR A O 1
ATOM 1044 N N . ILE A 1 151 ? -13.592 -4.874 5.594 1.00 98.75 151 ILE A N 1
ATOM 1045 C CA . ILE A 1 151 ? -14.654 -3.911 5.312 1.00 98.75 151 ILE A CA 1
ATOM 1046 C C . ILE A 1 151 ? -15.663 -4.600 4.401 1.00 98.75 151 ILE A C 1
ATOM 1048 O O . ILE A 1 151 ? -15.345 -5.013 3.287 1.00 98.75 151 ILE A O 1
ATOM 1052 N N . THR A 1 152 ? -16.878 -4.769 4.909 1.00 98.38 152 THR A N 1
ATOM 1053 C CA . THR A 1 152 ? -17.979 -5.473 4.227 1.00 98.38 152 THR A CA 1
ATOM 1054 C C . THR A 1 152 ? -19.198 -4.585 3.997 1.00 98.38 152 THR A C 1
ATOM 1056 O O . THR A 1 152 ? -20.120 -4.988 3.296 1.00 98.38 152 THR A O 1
ATOM 1059 N N . ALA A 1 153 ? -19.210 -3.377 4.558 1.00 98.06 153 ALA A N 1
ATOM 1060 C CA . ALA A 1 153 ? -20.232 -2.367 4.326 1.00 98.06 153 ALA A CA 1
ATOM 1061 C C . ALA A 1 153 ? -19.716 -0.982 4.746 1.00 98.06 153 ALA A C 1
ATOM 1063 O O . ALA A 1 153 ? -18.673 -0.865 5.393 1.00 98.06 153 ALA A O 1
ATOM 1064 N N . GLY A 1 154 ? -20.482 0.050 4.386 1.00 97.56 154 GLY A N 1
ATOM 1065 C CA . GLY A 1 154 ? -20.229 1.427 4.801 1.00 97.56 154 GLY A CA 1
ATOM 1066 C C . GLY A 1 154 ? -19.010 2.061 4.132 1.00 97.56 154 GLY A C 1
ATOM 1067 O O . GLY A 1 154 ? -18.454 1.534 3.166 1.00 97.56 154 GLY A O 1
ATOM 1068 N N . SER A 1 155 ? -18.615 3.221 4.649 1.00 97.75 155 SER A N 1
ATOM 1069 C CA . SER A 1 155 ? -17.400 3.927 4.235 1.00 97.75 155 SER A CA 1
ATOM 1070 C C . SER A 1 155 ? -16.431 4.011 5.399 1.00 97.75 155 SER A C 1
ATOM 1072 O O . SER A 1 155 ? -16.813 4.465 6.476 1.00 97.75 155 SER A O 1
ATOM 1074 N N . VAL A 1 156 ? -15.170 3.649 5.177 1.00 98.62 156 VAL A N 1
ATOM 1075 C CA . VAL A 1 156 ? -14.111 3.745 6.187 1.00 98.62 156 VAL A CA 1
ATOM 1076 C C . VAL A 1 156 ? -13.052 4.739 5.730 1.00 98.62 156 VAL A C 1
ATOM 1078 O O . VAL A 1 156 ? -12.403 4.542 4.706 1.00 98.62 156 VAL A O 1
ATOM 1081 N N . THR A 1 157 ? -12.864 5.800 6.506 1.00 98.81 157 THR A N 1
ATOM 1082 C CA . THR A 1 157 ? -11.740 6.727 6.365 1.00 98.81 157 THR A CA 1
ATOM 1083 C C . THR A 1 157 ? -10.606 6.244 7.259 1.00 98.81 157 THR A C 1
ATOM 1085 O O . THR A 1 157 ? -10.781 6.146 8.477 1.00 98.81 157 THR A O 1
ATOM 1088 N N . LEU A 1 158 ? -9.464 5.919 6.652 1.00 98.75 158 LEU A N 1
ATOM 1089 C CA . LEU A 1 158 ? -8.266 5.444 7.346 1.00 98.75 158 LEU A CA 1
ATOM 1090 C C . LEU A 1 158 ? -7.601 6.568 8.179 1.00 98.75 158 LEU A C 1
ATOM 1092 O O . LEU A 1 158 ? -7.940 7.746 8.007 1.00 98.75 158 LEU A O 1
ATOM 1096 N N . PRO A 1 159 ? -6.661 6.231 9.086 1.00 98.62 159 PRO A N 1
ATOM 1097 C CA . PRO A 1 159 ? -5.832 7.208 9.798 1.00 98.62 159 PRO A CA 1
ATOM 1098 C C . PRO A 1 159 ? -5.093 8.161 8.856 1.00 98.62 159 PRO A C 1
ATOM 1100 O O . PRO A 1 159 ? -4.873 7.836 7.696 1.00 98.62 159 PRO A O 1
ATOM 1103 N N . SER A 1 160 ? -4.657 9.320 9.354 1.00 97.75 160 SER A N 1
ATOM 1104 C CA . SER A 1 160 ? -3.918 10.277 8.512 1.00 97.75 160 SER A CA 1
ATOM 1105 C C . SER A 1 160 ? -2.438 9.947 8.288 1.00 97.75 160 SER A C 1
ATOM 1107 O O . SER A 1 160 ? -1.807 10.510 7.396 1.00 97.75 160 SER A O 1
ATOM 1109 N N . GLY A 1 161 ? -1.883 9.053 9.106 1.00 98.44 161 GLY A N 1
ATOM 1110 C CA . GLY A 1 161 ? -0.518 8.541 9.043 1.00 98.44 161 GLY A CA 1
ATOM 1111 C C . GLY A 1 161 ? -0.504 7.021 8.885 1.00 98.44 161 GLY A C 1
ATOM 1112 O O . GLY A 1 161 ? -1.158 6.463 8.005 1.00 98.44 161 GLY A O 1
ATOM 1113 N N . ASN A 1 162 ? 0.245 6.322 9.731 1.00 98.62 162 ASN A N 1
ATOM 1114 C CA . ASN A 1 162 ? 0.519 4.902 9.535 1.00 98.62 162 ASN A CA 1
ATOM 1115 C C . ASN A 1 162 ? -0.644 4.030 10.013 1.00 98.62 162 ASN A C 1
ATOM 1117 O O . ASN A 1 162 ? -1.077 4.131 11.165 1.00 98.62 162 ASN A O 1
ATOM 1121 N N . PHE A 1 163 ? -1.078 3.097 9.170 1.00 98.88 163 PHE A N 1
ATOM 1122 C CA . PHE A 1 163 ? -2.006 2.043 9.549 1.00 98.88 163 PHE A CA 1
ATOM 1123 C C . PHE A 1 163 ? -1.366 0.667 9.377 1.00 98.88 163 PHE A C 1
ATOM 1125 O O . PHE A 1 163 ? -1.294 0.123 8.277 1.00 98.88 163 PHE A O 1
ATOM 1132 N N . ALA A 1 164 ? -0.879 0.099 10.480 1.00 98.88 164 ALA A N 1
ATOM 1133 C CA . ALA A 1 164 ? -0.273 -1.227 10.468 1.00 98.88 164 ALA A CA 1
ATOM 1134 C C . ALA A 1 164 ? -1.336 -2.334 10.531 1.00 98.88 164 ALA A C 1
ATOM 1136 O O . ALA A 1 164 ? -2.247 -2.273 11.361 1.00 98.88 164 ALA A O 1
ATOM 1137 N N . VAL A 1 165 ? -1.183 -3.354 9.684 1.00 98.88 165 VAL A N 1
ATOM 1138 C CA . VAL A 1 165 ? -2.089 -4.504 9.558 1.00 98.88 165 VAL A CA 1
ATOM 1139 C C . VAL A 1 165 ? -1.275 -5.799 9.576 1.00 98.88 165 VAL A C 1
ATOM 1141 O O . VAL A 1 165 ? -0.484 -6.064 8.670 1.00 98.88 165 VAL A O 1
ATOM 1144 N N . GLY A 1 166 ? -1.459 -6.608 10.622 1.00 98.62 166 GLY A N 1
ATOM 1145 C CA . GLY A 1 166 ? -0.733 -7.871 10.817 1.00 98.62 166 GLY A CA 1
ATOM 1146 C C . GLY A 1 166 ? -1.341 -9.086 10.116 1.00 98.62 166 GLY A C 1
ATOM 1147 O O . GLY A 1 166 ? -0.682 -10.120 9.995 1.00 98.62 166 GLY A O 1
ATOM 1148 N N . GLY A 1 167 ? -2.577 -8.969 9.628 1.00 98.56 167 GLY A N 1
ATOM 1149 C CA . GLY A 1 167 ? -3.250 -9.977 8.810 1.00 98.56 167 GLY A CA 1
ATOM 1150 C C . GLY A 1 167 ? -3.570 -9.466 7.408 1.00 98.56 167 GLY A C 1
ATOM 1151 O O . GLY A 1 167 ? -2.776 -8.765 6.784 1.00 98.56 167 GLY A O 1
ATOM 1152 N N . ASN A 1 168 ? -4.757 -9.811 6.920 1.00 98.81 168 ASN A N 1
ATOM 1153 C CA . ASN A 1 168 ? -5.251 -9.322 5.638 1.00 98.81 168 ASN A CA 1
ATOM 1154 C C . ASN A 1 168 ? -5.797 -7.897 5.767 1.00 98.81 168 ASN A C 1
ATOM 1156 O O . ASN A 1 168 ? -6.401 -7.562 6.785 1.00 98.81 168 ASN A O 1
ATOM 1160 N N . PHE A 1 169 ? -5.688 -7.100 4.710 1.00 98.88 169 PHE A N 1
ATOM 1161 C CA . PHE A 1 169 ? -6.509 -5.906 4.524 1.00 98.88 169 PHE A CA 1
ATOM 1162 C C . PHE A 1 169 ? -7.486 -6.179 3.385 1.00 98.88 169 PHE A C 1
ATOM 1164 O O . PHE A 1 169 ? -7.073 -6.346 2.239 1.00 98.88 169 PHE A O 1
ATOM 1171 N N . GLU A 1 170 ? -8.780 -6.253 3.690 1.00 98.62 170 GLU A N 1
ATOM 1172 C CA . GLU A 1 170 ? -9.788 -6.677 2.721 1.00 98.62 170 GLU A CA 1
ATOM 1173 C C . GLU A 1 170 ? -10.999 -5.755 2.713 1.00 98.62 170 GLU A C 1
ATOM 1175 O O . GLU A 1 170 ? -11.884 -5.847 3.567 1.00 98.62 170 GLU A O 1
ATOM 1180 N N . LYS A 1 171 ? -11.100 -4.921 1.683 1.00 98.25 171 LYS A N 1
ATOM 1181 C CA . LYS A 1 171 ? -12.359 -4.285 1.316 1.00 98.25 171 LYS A CA 1
ATOM 1182 C C . LYS A 1 171 ? -13.127 -5.224 0.390 1.00 98.25 171 LYS A C 1
ATOM 1184 O O . LYS A 1 171 ? -12.832 -5.320 -0.795 1.00 98.25 171 LYS A O 1
ATOM 1189 N N . ARG A 1 172 ? -14.127 -5.910 0.940 1.00 97.00 172 ARG A N 1
ATOM 1190 C CA . ARG A 1 172 ? -15.017 -6.842 0.224 1.00 97.00 172 ARG A CA 1
ATOM 1191 C C . ARG A 1 172 ? -16.291 -6.167 -0.292 1.00 97.00 172 ARG A C 1
ATOM 1193 O O . ARG A 1 172 ? -16.918 -6.674 -1.212 1.00 97.00 172 ARG A O 1
ATOM 1200 N N . ALA A 1 173 ? -16.669 -5.038 0.304 1.00 96.75 173 ALA A N 1
ATOM 1201 C CA . ALA A 1 173 ? -17.738 -4.143 -0.138 1.00 96.75 173 ALA A CA 1
ATOM 1202 C C . ALA A 1 173 ? -17.563 -2.764 0.532 1.00 96.75 173 ALA A C 1
ATOM 1204 O O . ALA A 1 173 ? -16.619 -2.560 1.297 1.00 96.75 173 ALA A O 1
ATOM 1205 N N . GLY A 1 174 ? -18.452 -1.810 0.239 1.00 95.69 174 GLY A N 1
ATOM 1206 C CA . GLY A 1 174 ? -18.359 -0.446 0.772 1.00 95.69 174 GLY A CA 1
ATOM 1207 C C . GLY A 1 174 ? -17.275 0.394 0.088 1.00 95.69 174 GLY A C 1
ATOM 1208 O O . GLY A 1 174 ? -16.945 0.159 -1.076 1.00 95.69 174 GLY A O 1
ATOM 1209 N N . THR A 1 175 ? -16.719 1.376 0.800 1.00 96.62 175 THR A N 1
ATOM 1210 C CA . THR A 1 175 ? -15.648 2.268 0.316 1.00 96.62 175 THR A CA 1
ATOM 1211 C C . THR A 1 175 ? -14.535 2.442 1.345 1.00 96.62 175 THR A C 1
ATOM 1213 O O . THR A 1 175 ? -14.773 2.437 2.553 1.00 96.62 175 THR A O 1
ATOM 1216 N N . VAL A 1 176 ? -13.312 2.639 0.852 1.00 98.06 176 VAL A N 1
ATOM 1217 C CA . VAL A 1 176 ? -12.161 3.077 1.648 1.00 98.06 176 VAL A CA 1
ATOM 1218 C C . VAL A 1 176 ? -11.745 4.460 1.173 1.00 98.06 176 VAL A C 1
ATOM 1220 O O . VAL A 1 176 ? -11.536 4.658 -0.022 1.00 98.06 176 VAL A O 1
ATOM 1223 N N . THR A 1 177 ? -11.594 5.390 2.112 1.00 98.06 177 THR A N 1
ATOM 1224 C CA . THR A 1 177 ? -10.938 6.682 1.901 1.00 98.06 177 THR A CA 1
ATOM 1225 C C . THR A 1 177 ? -9.570 6.619 2.561 1.00 98.06 177 THR A C 1
ATOM 1227 O O . THR A 1 177 ? -9.470 6.507 3.783 1.00 98.06 177 THR A O 1
ATOM 1230 N N . HIS A 1 178 ? -8.511 6.693 1.758 1.00 98.00 178 HIS A N 1
ATOM 1231 C CA . HIS A 1 178 ? -7.144 6.493 2.235 1.00 98.00 178 HIS A CA 1
ATOM 1232 C C . HIS A 1 178 ? -6.678 7.553 3.243 1.00 98.00 178 HIS A C 1
ATOM 1234 O O . HIS A 1 178 ? -5.842 7.231 4.070 1.00 98.00 178 HIS A O 1
ATOM 1240 N N . ASN A 1 179 ? -7.182 8.796 3.181 1.00 98.00 179 ASN A N 1
ATOM 1241 C CA . ASN A 1 179 ? -6.819 9.890 4.098 1.00 98.00 179 ASN A CA 1
ATOM 1242 C C . ASN A 1 179 ? -5.297 10.064 4.274 1.00 98.00 179 ASN A C 1
ATOM 1244 O O . ASN A 1 179 ? -4.805 10.162 5.381 1.00 98.00 179 ASN A O 1
ATOM 1248 N N . THR A 1 180 ? -4.543 10.006 3.178 1.00 97.75 180 THR A N 1
ATOM 1249 C CA . THR A 1 180 ? -3.063 9.975 3.170 1.00 97.75 180 THR A CA 1
ATOM 1250 C C . THR A 1 180 ? -2.400 8.873 4.019 1.00 97.75 180 THR A C 1
ATOM 1252 O O . THR A 1 180 ? -1.216 8.973 4.324 1.00 97.75 180 THR A O 1
ATOM 1255 N N . SER A 1 181 ? -3.120 7.804 4.374 1.00 98.62 181 SER A N 1
ATOM 1256 C CA . SER A 1 181 ? -2.578 6.722 5.195 1.00 98.62 181 SER A CA 1
ATOM 1257 C C . SER A 1 181 ? -1.508 5.910 4.470 1.00 98.62 181 SER A C 1
ATOM 1259 O O . SER A 1 181 ? -1.725 5.448 3.348 1.00 98.62 181 SER A O 1
ATOM 1261 N N . GLU A 1 182 ? -0.386 5.649 5.139 1.00 98.81 182 GLU A N 1
ATOM 1262 C CA . GLU A 1 182 ? 0.501 4.555 4.745 1.00 98.81 182 GLU A CA 1
ATOM 1263 C C . GLU A 1 182 ? -0.016 3.251 5.365 1.00 98.81 182 GLU A C 1
ATOM 1265 O O . GLU A 1 182 ? 0.064 3.063 6.582 1.00 98.81 182 GLU A O 1
ATOM 1270 N N . ILE A 1 183 ? -0.515 2.330 4.538 1.00 98.88 183 ILE A N 1
ATOM 1271 C CA . ILE A 1 183 ? -0.844 0.976 4.997 1.00 98.88 183 ILE A CA 1
ATOM 1272 C C . ILE A 1 183 ? 0.453 0.175 5.105 1.00 98.88 183 ILE A C 1
ATOM 1274 O O . ILE A 1 183 ? 1.168 -0.006 4.118 1.00 98.88 183 ILE A O 1
ATOM 1278 N N . ILE A 1 184 ? 0.740 -0.335 6.302 1.00 98.88 184 ILE A N 1
ATOM 1279 C CA . ILE A 1 184 ? 1.932 -1.138 6.583 1.00 98.88 184 ILE A CA 1
ATOM 1280 C C . ILE A 1 184 ? 1.508 -2.587 6.820 1.00 98.88 184 ILE A C 1
ATOM 1282 O O . ILE A 1 184 ? 0.976 -2.923 7.878 1.00 98.88 184 ILE A O 1
ATOM 1286 N N . MET A 1 185 ? 1.766 -3.455 5.849 1.00 98.88 185 MET A N 1
ATOM 1287 C CA . MET A 1 185 ? 1.471 -4.885 5.939 1.00 98.88 185 MET A CA 1
ATOM 1288 C C . MET A 1 185 ? 2.607 -5.595 6.687 1.00 98.88 185 MET A C 1
ATOM 1290 O O . MET A 1 185 ? 3.739 -5.673 6.197 1.00 98.88 185 MET A O 1
ATOM 1294 N N . THR A 1 186 ? 2.321 -6.104 7.888 1.00 98.81 186 THR A N 1
ATOM 1295 C CA . THR A 1 186 ? 3.333 -6.631 8.828 1.00 98.81 186 THR A CA 1
ATOM 1296 C C . THR A 1 186 ? 3.280 -8.149 9.018 1.00 98.81 186 THR A C 1
ATOM 1298 O O . THR A 1 186 ? 4.046 -8.687 9.817 1.00 98.81 186 THR A O 1
ATOM 1301 N N . SER A 1 187 ? 2.409 -8.858 8.291 1.00 98.56 187 SER A N 1
ATOM 1302 C CA . SER A 1 187 ? 2.197 -10.297 8.491 1.00 98.56 187 SER A CA 1
ATOM 1303 C C . SER A 1 187 ? 3.471 -11.133 8.324 1.00 98.56 187 SER A C 1
ATOM 1305 O O . SER A 1 187 ? 4.228 -10.974 7.366 1.00 98.56 187 SER A O 1
ATOM 1307 N N . ALA A 1 188 ? 3.700 -12.062 9.252 1.00 98.19 188 ALA A N 1
ATOM 1308 C CA . ALA A 1 188 ? 4.786 -13.042 9.166 1.00 98.19 188 ALA A CA 1
ATOM 1309 C C . ALA A 1 188 ? 4.402 -14.288 8.345 1.00 98.19 188 ALA A C 1
ATOM 1311 O O . ALA A 1 188 ? 5.251 -15.125 8.053 1.00 98.19 188 ALA A O 1
ATOM 1312 N N . THR A 1 189 ? 3.124 -14.422 7.993 1.00 97.88 189 THR A N 1
ATOM 1313 C CA . THR A 1 189 ? 2.565 -15.538 7.226 1.00 97.88 189 THR A CA 1
ATOM 1314 C C . THR A 1 189 ? 1.911 -15.018 5.953 1.00 97.88 189 THR A C 1
ATOM 1316 O O . THR A 1 189 ? 1.972 -13.828 5.653 1.00 97.88 189 THR A O 1
ATOM 1319 N N . THR A 1 190 ? 1.266 -15.900 5.192 1.00 98.44 190 THR A N 1
ATOM 1320 C CA . THR A 1 190 ? 0.495 -15.475 4.025 1.00 98.44 190 THR A CA 1
ATOM 1321 C C . THR A 1 190 ? -0.600 -14.482 4.412 1.00 98.44 190 THR A C 1
ATOM 1323 O O . THR A 1 190 ? -1.337 -14.724 5.371 1.00 98.44 190 THR A O 1
ATOM 1326 N N . ALA A 1 191 ? -0.713 -13.394 3.653 1.00 98.81 191 ALA A N 1
ATOM 1327 C CA . ALA A 1 191 ? -1.755 -12.388 3.821 1.00 98.81 191 ALA A CA 1
ATOM 1328 C C . ALA A 1 191 ? -2.143 -11.758 2.479 1.00 98.81 191 ALA A C 1
ATOM 1330 O O . ALA A 1 191 ? -1.399 -11.826 1.502 1.00 98.81 191 ALA A O 1
ATOM 1331 N N . VAL A 1 192 ? -3.311 -11.122 2.426 1.00 98.62 192 VAL A N 1
ATOM 1332 C CA . VAL A 1 192 ? -3.794 -10.459 1.207 1.00 98.62 192 VAL A CA 1
ATOM 1333 C C . VAL A 1 192 ? -4.059 -8.972 1.409 1.00 98.62 192 VAL A C 1
ATOM 1335 O O . VAL A 1 192 ? -4.420 -8.530 2.503 1.00 98.62 192 VAL A O 1
ATOM 1338 N N . LEU A 1 193 ? -3.911 -8.218 0.322 1.00 98.75 193 LEU A N 1
ATOM 1339 C CA . LEU A 1 193 ? -4.368 -6.842 0.175 1.00 98.75 193 LEU A CA 1
ATOM 1340 C C . LEU A 1 193 ? -5.441 -6.812 -0.918 1.00 98.75 193 LEU A C 1
ATOM 1342 O O . LEU A 1 193 ? -5.162 -7.135 -2.069 1.00 98.75 193 LEU A O 1
ATOM 1346 N N . THR A 1 194 ? -6.669 -6.453 -0.547 1.00 98.50 194 THR A N 1
ATOM 1347 C CA . THR A 1 194 ? -7.807 -6.280 -1.462 1.00 98.50 194 THR A CA 1
ATOM 1348 C C . THR A 1 194 ? -8.397 -4.888 -1.271 1.00 98.50 194 THR A C 1
ATOM 1350 O O . THR A 1 194 ? -8.959 -4.592 -0.211 1.00 98.50 194 THR A O 1
ATOM 1353 N N . ALA A 1 195 ? -8.290 -4.038 -2.286 1.00 97.31 195 ALA A N 1
ATOM 1354 C CA . ALA A 1 195 ? -8.830 -2.684 -2.301 1.00 97.31 195 ALA A CA 1
ATOM 1355 C C . ALA A 1 195 ? -10.165 -2.579 -3.058 1.00 97.31 195 ALA A C 1
ATOM 1357 O O . ALA A 1 195 ? -10.841 -1.557 -2.938 1.00 97.31 195 ALA A O 1
ATOM 1358 N N . SER A 1 196 ? -10.563 -3.610 -3.812 1.00 95.69 196 SER A N 1
ATOM 1359 C CA . SER A 1 196 ? -11.772 -3.676 -4.651 1.00 95.69 196 SER A CA 1
ATOM 1360 C C . SER A 1 196 ? -12.058 -2.349 -5.357 1.00 95.69 196 SER A C 1
ATOM 1362 O O . SER A 1 196 ? -13.068 -1.689 -5.077 1.00 95.69 196 SER A O 1
ATOM 1364 N N . SER A 1 197 ? -11.113 -1.928 -6.202 1.00 91.06 197 SER A N 1
ATOM 1365 C CA . SER A 1 197 ? -11.149 -0.679 -6.987 1.00 91.06 197 SER A CA 1
ATOM 1366 C C . SER A 1 197 ? -11.095 0.638 -6.195 1.00 91.06 197 SER A C 1
ATOM 1368 O O . SER A 1 197 ? -11.282 1.699 -6.785 1.00 91.06 197 SER A O 1
ATOM 1370 N N . SER A 1 198 ? -10.871 0.619 -4.878 1.00 95.81 198 SER A N 1
ATOM 1371 C CA . SER A 1 198 ? -10.516 1.843 -4.147 1.00 95.81 198 SER A CA 1
ATOM 1372 C C . SER A 1 198 ? -9.041 2.168 -4.350 1.00 95.81 198 SER A C 1
ATOM 1374 O O . SER A 1 198 ? -8.190 1.294 -4.203 1.00 95.81 198 SER A O 1
ATOM 1376 N N . ASP A 1 199 ? -8.738 3.439 -4.602 1.00 97.19 199 ASP A N 1
ATOM 1377 C CA . ASP A 1 199 ? -7.361 3.917 -4.562 1.00 97.19 199 ASP A CA 1
ATOM 1378 C C . ASP A 1 199 ? -6.845 3.899 -3.118 1.00 97.19 199 ASP A C 1
ATOM 1380 O O . ASP A 1 199 ? -7.537 4.289 -2.169 1.00 97.19 199 ASP A O 1
ATOM 1384 N N . LEU A 1 200 ? -5.602 3.461 -2.957 1.00 98.56 200 LEU A N 1
ATOM 1385 C CA . LEU A 1 200 ? -4.859 3.552 -1.707 1.00 98.56 200 LEU A CA 1
ATOM 1386 C C . LEU A 1 200 ? -3.794 4.644 -1.842 1.00 98.56 200 LEU A C 1
ATOM 1388 O O . LEU A 1 200 ? -3.460 5.074 -2.944 1.00 98.56 200 LEU A O 1
ATOM 1392 N N . TYR A 1 201 ? -3.262 5.127 -0.721 1.00 98.69 201 TYR A N 1
ATOM 1393 C CA . TYR A 1 201 ? -2.231 6.163 -0.754 1.00 98.69 201 TYR A CA 1
ATOM 1394 C C . TYR A 1 201 ? -0.836 5.553 -0.907 1.00 98.69 201 TYR A C 1
ATOM 1396 O O . TYR A 1 201 ? -0.406 5.302 -2.030 1.00 98.69 201 TYR A O 1
ATOM 1404 N N . ALA A 1 202 ? -0.159 5.270 0.206 1.00 98.69 202 ALA A N 1
ATOM 1405 C CA . ALA A 1 202 ? 1.104 4.548 0.228 1.00 98.69 202 ALA A CA 1
ATOM 1406 C C . ALA A 1 202 ? 0.886 3.149 0.809 1.00 98.69 202 ALA A C 1
ATOM 1408 O O . ALA A 1 202 ? 0.077 2.964 1.724 1.00 98.69 202 ALA A O 1
ATOM 1409 N N . VAL A 1 203 ? 1.625 2.168 0.297 1.00 98.81 203 VAL A N 1
ATOM 1410 C CA . VAL A 1 203 ? 1.618 0.803 0.830 1.00 98.81 203 VAL A CA 1
ATOM 1411 C C . VAL A 1 203 ? 3.044 0.320 1.018 1.00 98.81 203 VAL A C 1
ATOM 1413 O O . VAL A 1 203 ? 3.880 0.413 0.115 1.00 98.81 203 VAL A O 1
ATOM 1416 N N . ARG A 1 204 ? 3.307 -0.240 2.198 1.00 98.81 204 ARG A N 1
ATOM 1417 C CA . ARG A 1 204 ? 4.603 -0.797 2.563 1.00 98.81 204 ARG A CA 1
ATOM 1418 C C . ARG A 1 204 ? 4.460 -2.195 3.152 1.00 98.81 204 ARG A C 1
ATOM 1420 O O . ARG A 1 204 ? 3.761 -2.401 4.138 1.00 98.81 204 ARG A O 1
ATOM 1427 N N . PHE A 1 205 ? 5.181 -3.150 2.582 1.00 98.81 205 PHE A N 1
ATOM 1428 C CA . PHE A 1 205 ? 5.282 -4.519 3.083 1.00 98.81 205 PHE A CA 1
ATOM 1429 C C . PHE A 1 205 ? 6.558 -4.662 3.912 1.00 98.81 205 PHE A C 1
ATOM 1431 O O . PHE A 1 205 ? 7.660 -4.470 3.396 1.00 98.81 205 PHE A O 1
ATOM 1438 N N . THR A 1 206 ? 6.417 -4.952 5.206 1.00 98.69 206 THR A N 1
ATOM 1439 C CA . THR A 1 206 ? 7.543 -5.136 6.146 1.00 98.69 206 THR A CA 1
ATOM 1440 C C . THR A 1 206 ? 7.553 -6.512 6.805 1.00 98.69 206 THR A C 1
ATOM 1442 O O . THR A 1 206 ? 8.573 -6.925 7.363 1.00 98.69 206 THR A O 1
ATOM 1445 N N . GLY A 1 207 ? 6.428 -7.226 6.749 1.00 98.38 207 GLY A N 1
ATOM 1446 C CA . GLY A 1 207 ? 6.331 -8.596 7.224 1.00 98.38 207 GLY A CA 1
ATOM 1447 C C . GLY A 1 207 ? 7.145 -9.567 6.367 1.00 98.38 207 GLY A C 1
ATOM 1448 O O . GLY A 1 207 ? 7.384 -9.325 5.188 1.00 98.38 207 GLY A O 1
ATOM 1449 N N . ALA A 1 208 ? 7.577 -10.678 6.964 1.00 98.06 208 ALA A N 1
ATOM 1450 C CA . ALA A 1 208 ? 8.305 -11.738 6.256 1.00 98.06 208 ALA A CA 1
ATOM 1451 C C . ALA A 1 208 ? 7.386 -12.665 5.434 1.00 98.06 208 ALA A C 1
ATOM 1453 O O . ALA A 1 208 ? 7.867 -13.592 4.785 1.00 98.06 208 ALA A O 1
ATOM 1454 N N . GLY A 1 209 ? 6.070 -12.451 5.508 1.00 98.00 209 GLY A N 1
ATOM 1455 C CA . GLY A 1 209 ? 5.061 -13.259 4.845 1.00 98.00 209 GLY A CA 1
ATOM 1456 C C . GLY A 1 209 ? 5.078 -13.178 3.319 1.00 98.00 209 GLY A C 1
ATOM 1457 O O . GLY A 1 209 ? 5.740 -12.336 2.709 1.00 98.00 209 GLY A O 1
ATOM 1458 N N . ALA A 1 210 ? 4.294 -14.070 2.713 1.00 98.38 210 ALA A N 1
ATOM 1459 C CA . ALA A 1 210 ? 3.946 -14.002 1.300 1.00 98.38 210 ALA A CA 1
ATOM 1460 C C . ALA A 1 210 ? 2.638 -13.220 1.141 1.00 98.38 210 ALA A C 1
ATOM 1462 O O . ALA A 1 210 ? 1.589 -13.640 1.629 1.00 98.38 210 ALA A O 1
ATOM 1463 N N . PHE A 1 211 ? 2.693 -12.086 0.462 1.00 98.69 211 PHE A N 1
ATOM 1464 C CA . PHE A 1 211 ? 1.552 -11.212 0.247 1.00 98.69 211 PHE A CA 1
ATOM 1465 C C . PHE A 1 211 ? 1.001 -11.362 -1.166 1.00 98.69 211 PHE A C 1
ATOM 1467 O O . PHE A 1 211 ? 1.759 -11.500 -2.125 1.00 98.69 211 PHE A O 1
ATOM 1474 N N . THR A 1 212 ? -0.315 -11.256 -1.309 1.00 98.38 212 THR A N 1
ATOM 1475 C CA . THR A 1 212 ? -0.971 -11.185 -2.620 1.00 98.38 212 THR A CA 1
ATOM 1476 C C . THR A 1 212 ? -1.850 -9.948 -2.693 1.00 98.38 212 THR A C 1
ATOM 1478 O O . THR A 1 212 ? -2.725 -9.750 -1.848 1.00 98.38 212 THR A O 1
ATOM 1481 N N . ILE A 1 213 ? -1.639 -9.130 -3.722 1.00 98.12 213 ILE A N 1
ATOM 1482 C CA . ILE A 1 213 ? -2.609 -8.121 -4.144 1.00 98.12 213 ILE A CA 1
ATOM 1483 C C . ILE A 1 213 ? -3.629 -8.835 -5.028 1.00 98.12 213 ILE A C 1
ATOM 1485 O O . ILE A 1 213 ? -3.273 -9.387 -6.066 1.00 98.12 213 ILE A O 1
ATOM 1489 N N . THR A 1 214 ? -4.879 -8.889 -4.584 1.00 97.12 214 THR A N 1
ATOM 1490 C CA . THR A 1 214 ? -5.923 -9.698 -5.238 1.00 97.12 214 THR A CA 1
ATOM 1491 C C . THR A 1 214 ? -6.681 -8.938 -6.320 1.00 97.12 214 THR A C 1
ATOM 1493 O O . THR A 1 214 ? -7.341 -9.564 -7.148 1.00 97.12 214 THR A O 1
ATOM 1496 N N . ASP A 1 215 ? -6.605 -7.607 -6.317 1.00 96.56 215 ASP A N 1
ATOM 1497 C CA . ASP A 1 215 ? -7.178 -6.778 -7.366 1.00 96.56 215 ASP A CA 1
ATOM 1498 C C . ASP A 1 215 ? -6.512 -7.063 -8.718 1.00 96.56 215 ASP A C 1
ATOM 1500 O O . ASP A 1 215 ? -5.295 -7.228 -8.816 1.00 96.56 215 ASP A O 1
ATOM 1504 N N . GLU A 1 216 ? -7.310 -7.052 -9.787 1.00 96.19 216 GLU A N 1
ATOM 1505 C CA . GLU A 1 216 ? -6.762 -7.065 -11.144 1.00 96.19 216 GLU A CA 1
ATOM 1506 C C . GLU A 1 216 ? -5.987 -5.772 -11.418 1.00 96.19 216 GLU A C 1
ATOM 1508 O O . GLU A 1 216 ? -4.893 -5.808 -11.972 1.00 96.19 216 GLU A O 1
ATOM 1513 N N . ASN A 1 217 ? -6.534 -4.630 -11.000 1.00 97.31 217 ASN A N 1
ATOM 1514 C CA . ASN A 1 217 ? -5.896 -3.326 -11.120 1.00 97.31 217 ASN A CA 1
ATOM 1515 C C . ASN A 1 217 ? -5.931 -2.614 -9.768 1.00 97.31 217 ASN A C 1
ATOM 1517 O O . ASN A 1 217 ? -6.978 -2.578 -9.122 1.00 97.31 217 ASN A O 1
ATOM 1521 N N . ILE A 1 218 ? -4.812 -2.015 -9.367 1.00 97.62 218 ILE A N 1
ATOM 1522 C CA . ILE A 1 218 ? -4.698 -1.255 -8.121 1.00 97.62 218 ILE A CA 1
ATOM 1523 C C . ILE A 1 218 ? -3.940 0.051 -8.348 1.00 97.62 218 ILE A C 1
ATOM 1525 O O . ILE A 1 218 ? -2.985 0.102 -9.127 1.00 97.62 218 ILE A O 1
ATOM 1529 N N . THR A 1 219 ? -4.343 1.095 -7.628 1.00 98.31 219 THR A N 1
ATOM 1530 C CA . THR A 1 219 ? -3.676 2.397 -7.641 1.00 98.31 219 THR A CA 1
ATOM 1531 C C . THR A 1 219 ? -3.140 2.724 -6.256 1.00 98.31 219 THR A C 1
ATOM 1533 O O . THR A 1 219 ? -3.879 2.713 -5.268 1.00 98.31 219 THR A O 1
ATOM 1536 N N . PHE A 1 220 ? -1.863 3.083 -6.211 1.00 98.56 220 PHE A N 1
ATOM 1537 C CA . PHE A 1 220 ? -1.212 3.742 -5.090 1.00 98.56 220 PHE A CA 1
ATOM 1538 C C . PHE A 1 220 ? -0.941 5.193 -5.486 1.00 98.56 220 PHE A C 1
ATOM 1540 O O . PHE A 1 220 ? -0.188 5.457 -6.422 1.00 98.56 220 PHE A O 1
ATOM 1547 N N . LEU A 1 221 ? -1.577 6.147 -4.809 1.00 98.44 221 LEU A N 1
ATOM 1548 C CA . LEU A 1 221 ? -1.411 7.576 -5.101 1.00 98.44 221 LEU A CA 1
ATOM 1549 C C . LEU A 1 221 ? -0.046 8.119 -4.657 1.00 98.44 221 LEU A C 1
ATOM 1551 O O . LEU A 1 221 ? 0.371 9.181 -5.115 1.00 98.44 221 LEU A O 1
ATOM 1555 N N . ASP A 1 222 ? 0.653 7.394 -3.787 1.00 98.50 222 ASP A N 1
ATOM 1556 C CA . ASP A 1 222 ? 2.022 7.678 -3.375 1.00 98.50 222 ASP A CA 1
ATOM 1557 C C . ASP A 1 222 ? 2.874 6.406 -3.528 1.00 98.50 222 ASP A C 1
ATOM 1559 O O . ASP A 1 222 ? 2.832 5.742 -4.566 1.00 98.50 222 ASP A O 1
ATOM 1563 N N . SER A 1 223 ? 3.717 6.101 -2.549 1.00 98.38 223 SER A N 1
ATOM 1564 C CA . SER A 1 223 ? 4.833 5.188 -2.726 1.00 98.38 223 SER A CA 1
ATOM 1565 C C . SER A 1 223 ? 4.443 3.734 -2.468 1.00 98.38 223 SER A C 1
ATOM 1567 O O . SER A 1 223 ? 3.661 3.420 -1.568 1.00 98.38 223 SER A O 1
ATOM 1569 N N . PHE A 1 224 ? 5.049 2.839 -3.244 1.00 98.69 224 PHE A N 1
ATOM 1570 C CA . PHE A 1 224 ? 4.950 1.393 -3.085 1.00 98.69 224 PHE A CA 1
ATOM 1571 C C . PHE A 1 224 ? 6.299 0.847 -2.619 1.00 98.69 224 PHE A C 1
ATOM 1573 O O . PHE A 1 224 ? 7.319 1.023 -3.293 1.00 98.69 224 PHE A O 1
ATOM 1580 N N . THR A 1 225 ? 6.315 0.188 -1.460 1.00 98.88 225 THR A N 1
ATOM 1581 C CA . THR A 1 225 ? 7.547 -0.336 -0.862 1.00 98.88 225 THR A CA 1
ATOM 1582 C C . THR A 1 225 ? 7.433 -1.811 -0.495 1.00 98.88 225 THR A C 1
ATOM 1584 O O . THR A 1 225 ? 6.546 -2.200 0.260 1.00 98.88 225 THR A O 1
ATOM 1587 N N . VAL A 1 226 ? 8.398 -2.620 -0.929 1.00 98.69 226 VAL A N 1
ATOM 1588 C CA . VAL A 1 226 ? 8.618 -3.989 -0.445 1.00 98.69 226 VAL A CA 1
ATOM 1589 C C . VAL A 1 226 ? 9.928 -4.021 0.337 1.00 98.69 226 VAL A C 1
ATOM 1591 O O . VAL A 1 226 ? 11.019 -4.133 -0.225 1.00 98.69 226 VAL A O 1
ATOM 1594 N N . ALA A 1 227 ? 9.822 -3.858 1.654 1.00 98.38 227 ALA A N 1
ATOM 1595 C CA . ALA A 1 227 ? 10.969 -3.828 2.556 1.00 98.38 227 ALA A CA 1
ATOM 1596 C C . ALA A 1 227 ? 11.368 -5.223 3.058 1.00 98.38 227 ALA A C 1
ATOM 1598 O O . ALA A 1 227 ? 12.493 -5.391 3.515 1.00 98.38 227 ALA A O 1
ATOM 1599 N N . ASN A 1 228 ? 10.458 -6.198 3.004 1.00 98.50 228 ASN A N 1
ATOM 1600 C CA . ASN A 1 228 ? 10.687 -7.593 3.375 1.00 98.50 228 ASN A CA 1
ATOM 1601 C C . ASN A 1 228 ? 9.599 -8.490 2.752 1.00 98.50 228 ASN A C 1
ATOM 1603 O O . ASN A 1 228 ? 8.589 -7.983 2.259 1.00 98.50 228 ASN A O 1
ATOM 1607 N N . GLY A 1 229 ? 9.796 -9.807 2.809 1.00 98.12 229 GLY A N 1
ATOM 1608 C CA . GLY A 1 229 ? 8.833 -10.797 2.331 1.00 98.12 229 GLY A CA 1
ATOM 1609 C C . GLY A 1 229 ? 8.747 -10.864 0.806 1.00 98.12 229 GLY A C 1
ATOM 1610 O O . GLY A 1 229 ? 9.659 -10.441 0.083 1.00 98.12 229 GLY A O 1
ATOM 1611 N N . SER A 1 230 ? 7.647 -11.428 0.315 1.00 98.25 230 SER A N 1
ATOM 1612 C CA . SER A 1 230 ? 7.340 -11.497 -1.115 1.00 98.25 230 SER A CA 1
ATOM 1613 C C . SER A 1 230 ? 5.956 -10.934 -1.410 1.00 98.25 230 SER A C 1
ATOM 1615 O O . SER A 1 230 ? 5.037 -11.098 -0.613 1.00 98.25 230 SER A O 1
ATOM 1617 N N . VAL A 1 231 ? 5.795 -10.266 -2.552 1.00 98.44 231 VAL A N 1
ATOM 1618 C CA . VAL A 1 231 ? 4.516 -9.693 -2.993 1.00 98.44 231 VAL A CA 1
ATOM 1619 C C . VAL A 1 231 ? 4.180 -10.189 -4.395 1.00 98.44 231 VAL A C 1
ATOM 1621 O O . VAL A 1 231 ? 4.864 -9.864 -5.361 1.00 98.44 231 VAL A O 1
ATOM 1624 N N . GLN A 1 232 ? 3.092 -10.938 -4.534 1.00 97.50 232 GLN A N 1
ATOM 1625 C CA . GLN A 1 232 ? 2.459 -11.130 -5.831 1.00 97.50 232 GLN A CA 1
ATOM 1626 C C . GLN A 1 232 ? 1.671 -9.863 -6.175 1.00 97.50 232 GLN A C 1
ATOM 1628 O O . GLN A 1 232 ? 0.698 -9.520 -5.497 1.00 97.50 232 GLN A O 1
ATOM 1633 N N . MET A 1 233 ? 2.125 -9.164 -7.211 1.00 96.00 233 MET A N 1
ATOM 1634 C CA . MET A 1 233 ? 1.519 -7.926 -7.698 1.00 96.00 233 MET A CA 1
ATOM 1635 C C . MET A 1 233 ? 0.172 -8.198 -8.377 1.00 96.00 233 MET A C 1
ATOM 1637 O O . MET A 1 233 ? -0.119 -9.332 -8.766 1.00 96.00 233 MET A O 1
ATOM 1641 N N . ALA A 1 234 ? -0.618 -7.138 -8.564 1.00 95.69 234 ALA A N 1
ATOM 1642 C CA . ALA A 1 234 ? -1.862 -7.193 -9.326 1.00 95.69 234 ALA A CA 1
ATOM 1643 C C . ALA A 1 234 ? -1.637 -7.801 -10.725 1.00 95.69 234 ALA A C 1
ATOM 1645 O O . ALA A 1 234 ? -0.596 -7.586 -11.362 1.00 95.69 234 ALA A O 1
ATOM 1646 N N . SER A 1 235 ? -2.607 -8.582 -11.206 1.00 93.94 235 SER A N 1
ATOM 1647 C CA . SER A 1 235 ? -2.477 -9.317 -12.473 1.00 93.94 235 SER A CA 1
ATOM 1648 C C . SER A 1 235 ? -2.566 -8.424 -13.712 1.00 93.94 235 SER A C 1
ATOM 1650 O O . SER A 1 235 ? -1.978 -8.760 -14.736 1.00 93.94 235 SER A O 1
ATOM 1652 N N . GLY A 1 236 ? -3.291 -7.310 -13.617 1.00 96.69 236 GLY A N 1
ATOM 1653 C CA . GLY A 1 236 ? -3.395 -6.248 -14.614 1.00 96.69 236 GLY A CA 1
ATOM 1654 C C . GLY A 1 236 ? -2.411 -5.121 -14.306 1.00 96.69 236 GLY A C 1
ATOM 1655 O O . GLY A 1 236 ? -1.205 -5.298 -14.444 1.00 96.69 236 GLY A O 1
ATOM 1656 N N . THR A 1 237 ? -2.898 -3.945 -13.914 1.00 97.50 237 THR A N 1
ATOM 1657 C CA . THR A 1 237 ? -2.061 -2.752 -13.703 1.00 97.50 237 THR A CA 1
ATOM 1658 C C . THR A 1 237 ? -1.877 -2.421 -12.226 1.00 97.50 237 THR A C 1
ATOM 1660 O O . THR A 1 237 ? -2.850 -2.221 -11.503 1.00 97.50 237 THR A O 1
ATOM 1663 N N . THR A 1 238 ? -0.625 -2.251 -11.805 1.00 98.19 238 THR A N 1
ATOM 1664 C CA . THR A 1 238 ? -0.274 -1.574 -10.550 1.00 98.19 238 THR A CA 1
ATOM 1665 C C . THR A 1 238 ? 0.187 -0.156 -10.876 1.00 98.19 238 THR A C 1
ATOM 1667 O O . THR A 1 238 ? 1.295 0.030 -11.383 1.00 98.19 238 THR A O 1
ATOM 1670 N N . ALA A 1 239 ? -0.655 0.843 -10.614 1.00 98.50 239 ALA A N 1
ATOM 1671 C CA . ALA A 1 239 ? -0.334 2.254 -10.819 1.00 98.50 239 ALA A CA 1
ATOM 1672 C C . ALA A 1 239 ? 0.287 2.872 -9.556 1.00 98.50 239 ALA A C 1
ATOM 1674 O O . ALA A 1 239 ? -0.213 2.653 -8.454 1.00 98.50 239 ALA A O 1
ATOM 1675 N N . ILE A 1 240 ? 1.374 3.631 -9.709 1.00 98.75 240 ILE A N 1
ATOM 1676 C CA . ILE A 1 240 ? 2.159 4.207 -8.609 1.00 98.75 240 ILE A CA 1
ATOM 1677 C C . ILE A 1 240 ? 2.437 5.688 -8.889 1.00 98.75 240 ILE A C 1
ATOM 1679 O O . ILE A 1 240 ? 3.217 6.038 -9.785 1.00 98.75 240 ILE A O 1
ATOM 1683 N N . GLY A 1 241 ? 1.836 6.548 -8.067 1.00 98.38 241 GLY A N 1
ATOM 1684 C CA . GLY A 1 241 ? 2.007 8.001 -8.103 1.00 98.38 241 GLY A CA 1
ATOM 1685 C C . GLY A 1 241 ? 3.246 8.506 -7.353 1.00 98.38 241 GLY A C 1
ATOM 1686 O O . GLY A 1 241 ? 3.649 9.655 -7.534 1.00 98.38 241 GLY A O 1
ATOM 1687 N N . GLY A 1 242 ? 3.867 7.666 -6.520 1.00 98.31 242 GLY A N 1
ATOM 1688 C CA . GLY A 1 242 ? 5.079 7.976 -5.759 1.00 98.31 242 GLY A CA 1
ATOM 1689 C C . GLY A 1 242 ? 6.325 7.231 -6.244 1.00 98.31 242 GLY A C 1
ATOM 1690 O O . GLY A 1 242 ? 6.519 7.001 -7.440 1.00 98.31 242 GLY A O 1
ATOM 1691 N N . SER A 1 243 ? 7.200 6.887 -5.296 1.00 98.62 243 SER A N 1
ATOM 1692 C CA . SER A 1 243 ? 8.389 6.069 -5.555 1.00 98.62 243 SER A CA 1
ATOM 1693 C C . SER A 1 243 ? 8.068 4.575 -5.471 1.00 98.62 243 SER A C 1
ATOM 1695 O O . SER A 1 243 ? 7.219 4.153 -4.686 1.00 98.62 243 SER A O 1
ATOM 1697 N N . LEU A 1 244 ? 8.803 3.761 -6.229 1.00 98.75 244 LEU A N 1
ATOM 1698 C CA . LEU A 1 244 ? 8.830 2.304 -6.091 1.00 98.75 244 LEU A CA 1
ATOM 1699 C C . LEU A 1 244 ? 10.156 1.896 -5.448 1.00 98.75 244 LEU A C 1
ATOM 1701 O O . LEU A 1 244 ? 11.219 2.217 -5.979 1.00 98.75 244 LEU A O 1
ATOM 1705 N N . THR A 1 245 ? 10.116 1.174 -4.327 1.00 98.62 245 THR A N 1
ATOM 1706 C CA . THR A 1 245 ? 11.316 0.608 -3.682 1.00 98.62 245 THR A CA 1
ATOM 1707 C C . THR A 1 245 ? 11.088 -0.843 -3.274 1.00 98.62 245 THR A C 1
ATOM 1709 O O . THR A 1 245 ? 10.235 -1.124 -2.443 1.00 98.62 245 THR A O 1
ATOM 1712 N N . ALA A 1 246 ? 11.871 -1.773 -3.808 1.00 98.19 246 ALA A N 1
ATOM 1713 C CA . ALA A 1 246 ? 11.777 -3.199 -3.488 1.00 98.19 246 ALA A CA 1
ATOM 1714 C C . ALA A 1 246 ? 13.162 -3.825 -3.258 1.00 98.19 246 ALA A C 1
ATOM 1716 O O . ALA A 1 246 ? 13.463 -4.913 -3.732 1.00 98.19 246 ALA A O 1
ATOM 1717 N N . THR A 1 247 ? 14.044 -3.108 -2.561 1.00 97.12 247 THR A N 1
ATOM 1718 C CA . THR A 1 247 ? 15.419 -3.562 -2.302 1.00 97.12 247 THR A CA 1
ATOM 1719 C C . THR A 1 247 ? 15.535 -4.531 -1.124 1.00 97.12 247 THR A C 1
ATOM 1721 O O . THR A 1 247 ? 16.535 -5.237 -1.032 1.00 97.12 247 THR A O 1
ATOM 1724 N N . GLY A 1 248 ? 14.545 -4.564 -0.224 1.00 96.44 248 GLY A N 1
ATOM 1725 C CA . GLY A 1 248 ? 14.555 -5.420 0.970 1.00 96.44 248 GLY A CA 1
ATOM 1726 C C . GLY A 1 248 ? 13.707 -6.691 0.857 1.00 96.44 248 GLY A C 1
ATOM 1727 O O . GLY A 1 248 ? 13.887 -7.616 1.643 1.00 96.44 248 GLY A O 1
ATOM 1728 N N . GLY A 1 249 ? 12.802 -6.763 -0.121 1.00 97.81 249 GLY A N 1
ATOM 1729 C CA . GLY A 1 249 ? 11.989 -7.947 -0.390 1.00 97.81 249 GLY A CA 1
ATOM 1730 C C . GLY A 1 249 ? 11.801 -8.189 -1.881 1.00 97.81 249 GLY A C 1
ATOM 1731 O O . GLY A 1 249 ? 12.452 -7.566 -2.720 1.00 97.81 249 GLY A O 1
ATOM 1732 N N . THR A 1 250 ? 10.913 -9.121 -2.213 1.00 97.94 250 THR A N 1
ATOM 1733 C CA . THR A 1 250 ? 10.677 -9.522 -3.603 1.00 97.94 250 THR A CA 1
ATOM 1734 C C . THR A 1 250 ? 9.268 -9.202 -4.073 1.00 97.94 250 THR A C 1
ATOM 1736 O O . THR A 1 250 ? 8.329 -9.193 -3.280 1.00 97.94 250 THR A O 1
ATOM 1739 N N . PHE A 1 251 ? 9.096 -8.972 -5.370 1.00 97.25 251 PHE A N 1
ATOM 1740 C CA . PHE A 1 251 ? 7.786 -8.982 -6.001 1.00 97.25 251 PHE A CA 1
ATOM 1741 C C . PHE A 1 251 ? 7.794 -9.827 -7.271 1.00 97.25 251 PHE A C 1
ATOM 1743 O O . PHE A 1 251 ? 8.808 -9.943 -7.957 1.00 97.25 251 PHE A O 1
A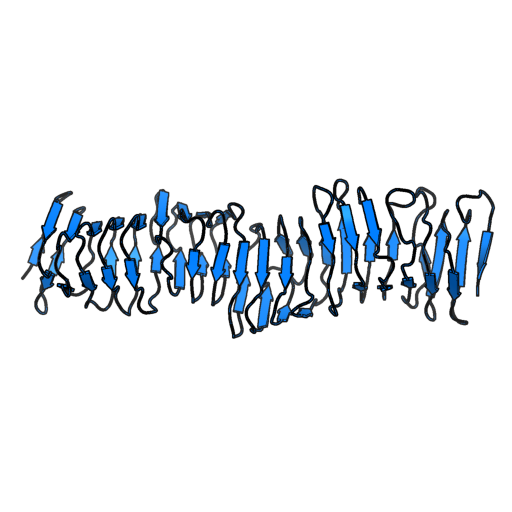TOM 1750 N N . THR A 1 252 ? 6.644 -10.413 -7.589 1.00 93.69 252 THR A N 1
ATOM 1751 C CA . THR A 1 252 ? 6.418 -11.156 -8.829 1.00 93.69 252 THR A CA 1
ATOM 1752 C C . THR A 1 252 ? 5.248 -10.555 -9.595 1.00 93.69 252 THR A C 1
ATOM 1754 O O . THR A 1 252 ? 4.273 -10.082 -9.009 1.00 93.69 252 THR A O 1
ATOM 1757 N N . HIS A 1 253 ? 5.340 -10.589 -10.922 1.00 85.50 253 HIS A N 1
ATOM 1758 C CA . HIS A 1 253 ? 4.233 -10.294 -11.823 1.00 85.50 253 HIS A CA 1
ATOM 1759 C C . HIS A 1 253 ? 3.840 -11.561 -12.573 1.00 85.50 253 HIS A C 1
ATOM 1761 O O . HIS A 1 253 ? 4.706 -12.329 -12.982 1.00 85.50 253 HIS A O 1
ATOM 1767 N N . ALA A 1 254 ? 2.537 -11.750 -12.782 1.00 79.50 254 ALA A N 1
ATOM 1768 C CA . ALA A 1 254 ? 2.059 -12.720 -13.759 1.00 79.50 254 ALA A CA 1
ATOM 1769 C C . ALA A 1 254 ? 2.329 -12.185 -15.178 1.00 79.50 254 ALA A C 1
ATOM 1771 O O . ALA A 1 254 ? 3.341 -12.516 -15.784 1.00 79.50 254 ALA A O 1
ATOM 1772 N N . THR A 1 255 ? 1.460 -11.298 -15.671 1.00 91.00 255 THR A N 1
ATOM 1773 C CA . THR A 1 255 ? 1.548 -10.677 -17.010 1.00 91.00 255 THR A CA 1
ATOM 1774 C C . THR A 1 255 ? 1.172 -9.186 -16.999 1.00 91.00 255 THR A C 1
ATOM 1776 O O . THR A 1 255 ? 0.865 -8.592 -18.032 1.00 91.00 255 THR A O 1
ATOM 1779 N N . GLY A 1 256 ? 1.180 -8.573 -15.815 1.00 95.62 256 GLY A N 1
ATOM 1780 C CA . GLY A 1 256 ? 0.700 -7.210 -15.596 1.00 95.62 256 GLY A CA 1
ATOM 1781 C C . GLY A 1 256 ? 1.688 -6.093 -15.950 1.00 95.62 256 GLY A C 1
ATOM 1782 O O . GLY A 1 256 ? 2.838 -6.331 -16.327 1.00 95.62 256 GLY A O 1
ATOM 1783 N N . THR A 1 257 ? 1.234 -4.853 -15.770 1.00 98.00 257 THR A N 1
ATOM 1784 C CA . THR A 1 257 ? 2.005 -3.622 -15.984 1.00 98.00 257 THR A CA 1
ATOM 1785 C C . THR A 1 257 ? 2.203 -2.869 -14.679 1.00 98.00 257 THR A C 1
ATOM 1787 O O . THR A 1 257 ? 1.245 -2.590 -13.960 1.00 98.00 257 THR A O 1
ATOM 1790 N N . VAL A 1 258 ? 3.439 -2.462 -14.399 1.00 98.56 258 VAL A N 1
ATOM 1791 C CA . VAL A 1 258 ? 3.700 -1.387 -13.436 1.00 98.56 258 VAL A CA 1
ATOM 1792 C C . VAL A 1 258 ? 3.642 -0.061 -14.176 1.00 98.56 258 VAL A C 1
ATOM 1794 O O . VAL A 1 258 ? 4.465 0.197 -15.054 1.00 98.56 258 VAL A O 1
ATOM 1797 N N . LEU A 1 259 ? 2.664 0.773 -13.829 1.00 98.69 259 LEU A N 1
ATOM 1798 C CA . LEU A 1 259 ? 2.501 2.115 -14.375 1.00 98.69 259 LEU A CA 1
ATOM 1799 C C . LEU A 1 259 ? 2.998 3.147 -13.364 1.00 98.69 259 LEU A C 1
ATOM 1801 O O . LEU A 1 259 ? 2.425 3.321 -12.295 1.00 98.69 259 LEU A O 1
ATOM 1805 N N . LEU A 1 260 ? 4.034 3.881 -13.734 1.00 98.75 260 LEU A N 1
ATOM 1806 C CA . LEU A 1 260 ? 4.551 5.018 -12.989 1.00 98.75 260 LEU A CA 1
ATOM 1807 C C . LEU A 1 260 ? 3.880 6.296 -13.516 1.00 98.75 260 LEU A C 1
ATOM 1809 O O . LEU A 1 260 ? 4.065 6.653 -14.682 1.00 98.75 260 LEU A O 1
ATOM 1813 N N . ASN A 1 261 ? 3.072 6.960 -12.685 1.00 97.69 261 ASN A N 1
ATOM 1814 C CA . ASN A 1 261 ? 2.208 8.083 -13.083 1.00 97.69 261 ASN A CA 1
ATOM 1815 C C . ASN A 1 261 ? 2.266 9.283 -12.115 1.00 97.69 261 ASN A C 1
ATOM 1817 O O . ASN A 1 261 ? 1.270 9.979 -11.913 1.00 97.69 261 ASN A O 1
ATOM 1821 N N . ALA A 1 262 ? 3.431 9.541 -11.519 1.00 97.25 262 ALA A N 1
ATOM 1822 C CA . ALA A 1 262 ? 3.628 10.637 -10.577 1.00 97.25 262 ALA A CA 1
ATOM 1823 C C . ALA A 1 262 ? 3.244 12.001 -11.164 1.00 97.25 262 ALA A C 1
ATOM 1825 O O . ALA A 1 262 ? 3.526 12.321 -12.319 1.00 97.25 262 ALA A O 1
ATOM 1826 N N . SER A 1 263 ? 2.663 12.849 -10.317 1.00 95.44 263 SER A N 1
ATOM 1827 C CA . SER A 1 263 ? 2.283 14.225 -10.655 1.00 95.44 263 SER A CA 1
ATOM 1828 C C . SER A 1 263 ? 3.391 15.255 -10.397 1.00 95.44 263 SER A C 1
ATOM 1830 O O . SER A 1 263 ? 3.191 16.442 -10.641 1.00 95.44 263 SER A O 1
ATOM 1832 N N . GLY A 1 264 ? 4.563 14.822 -9.917 1.00 94.88 264 GLY A N 1
ATOM 1833 C CA . GLY A 1 264 ? 5.704 15.695 -9.644 1.00 94.88 264 GLY A CA 1
ATOM 1834 C C . GLY A 1 264 ? 7.053 14.977 -9.704 1.00 94.88 264 GLY A C 1
ATOM 1835 O O . GLY A 1 264 ? 7.126 13.748 -9.751 1.00 94.88 264 GLY A O 1
ATOM 1836 N N . ALA A 1 265 ? 8.131 15.762 -9.708 1.00 94.88 265 ALA A N 1
ATOM 1837 C CA . ALA A 1 265 ? 9.505 15.270 -9.789 1.00 94.88 265 ALA A CA 1
ATOM 1838 C C . ALA A 1 265 ? 10.051 14.722 -8.455 1.00 94.88 265 ALA A C 1
ATOM 1840 O O . ALA A 1 265 ? 9.391 14.792 -7.416 1.00 94.88 265 ALA A O 1
ATOM 1841 N N . GLY A 1 266 ? 11.274 14.182 -8.501 1.00 96.12 266 GLY A N 1
ATOM 1842 C CA . GLY A 1 266 ? 12.017 13.710 -7.327 1.00 96.12 266 GLY A CA 1
ATOM 1843 C C . GLY A 1 266 ? 11.658 12.296 -6.868 1.00 96.12 266 GLY A C 1
ATOM 1844 O O . GLY A 1 266 ? 11.950 11.935 -5.731 1.00 96.12 266 GLY A O 1
ATOM 1845 N N . ARG A 1 267 ? 11.006 11.500 -7.721 1.00 98.31 267 ARG A N 1
ATOM 1846 C CA . ARG A 1 267 ? 10.635 10.113 -7.420 1.00 98.31 267 ARG A CA 1
ATOM 1847 C C . ARG A 1 267 ? 11.755 9.160 -7.795 1.00 98.31 267 ARG A C 1
ATOM 1849 O O . ARG A 1 267 ? 12.593 9.463 -8.640 1.00 98.31 267 ARG A O 1
ATOM 1856 N N . THR A 1 268 ? 11.759 7.992 -7.174 1.00 98.50 268 THR A N 1
ATOM 1857 C CA . THR A 1 268 ? 12.744 6.942 -7.430 1.00 98.50 268 THR A CA 1
ATOM 1858 C C . THR A 1 268 ? 12.057 5.653 -7.845 1.00 98.50 268 THR A C 1
ATOM 1860 O O . THR A 1 268 ? 10.954 5.339 -7.397 1.00 98.50 268 THR A O 1
ATOM 1863 N N . VAL A 1 269 ? 12.727 4.896 -8.707 1.00 98.81 269 VAL A N 1
ATOM 1864 C CA . VAL A 1 269 ? 12.311 3.555 -9.118 1.00 98.81 269 VAL A CA 1
ATOM 1865 C C . VAL A 1 269 ? 13.484 2.628 -8.860 1.00 98.81 269 VAL A C 1
ATOM 1867 O O . VAL A 1 269 ? 14.439 2.596 -9.632 1.00 98.81 269 VAL A O 1
ATOM 1870 N N . ASN A 1 270 ? 13.435 1.910 -7.742 1.00 98.56 270 ASN A N 1
ATOM 1871 C CA . ASN A 1 270 ? 14.462 0.956 -7.349 1.00 98.56 270 ASN A CA 1
ATOM 1872 C C . ASN A 1 270 ? 13.832 -0.416 -7.067 1.00 98.56 270 ASN A C 1
ATOM 1874 O O . ASN A 1 270 ? 13.443 -0.692 -5.928 1.00 98.56 270 ASN A O 1
ATOM 1878 N N . PRO A 1 271 ? 13.707 -1.284 -8.086 1.00 98.12 271 PRO A N 1
ATOM 1879 C CA . PRO A 1 271 ? 13.150 -2.620 -7.906 1.00 98.12 271 PRO A CA 1
ATOM 1880 C C . PRO A 1 271 ? 14.117 -3.585 -7.200 1.00 98.12 271 PRO A C 1
ATOM 1882 O O . PRO A 1 271 ? 13.725 -4.712 -6.910 1.00 98.12 271 PRO A O 1
ATOM 1885 N N . GLY A 1 272 ? 15.365 -3.190 -6.920 1.00 96.94 272 GLY A N 1
ATOM 1886 C CA . GLY A 1 272 ? 16.387 -4.108 -6.427 1.00 96.94 272 GLY A CA 1
ATOM 1887 C C . GLY A 1 272 ? 16.669 -5.213 -7.446 1.00 96.94 272 GLY A C 1
ATOM 1888 O O . GLY A 1 272 ? 16.989 -4.936 -8.596 1.00 96.94 272 GLY A O 1
ATOM 1889 N N . VAL A 1 273 ? 16.536 -6.470 -7.021 1.00 95.50 273 VAL A N 1
ATOM 1890 C CA . VAL A 1 273 ? 16.742 -7.656 -7.878 1.00 95.50 273 VAL A CA 1
ATOM 1891 C C . VAL A 1 273 ? 15.474 -8.107 -8.612 1.00 95.50 273 VAL A C 1
ATOM 1893 O O . VAL A 1 273 ? 15.486 -9.121 -9.306 1.00 95.50 273 VAL A O 1
ATOM 1896 N N . ASN A 1 274 ? 14.359 -7.401 -8.422 1.00 98.00 274 ASN A N 1
ATOM 1897 C CA . ASN A 1 274 ? 13.064 -7.823 -8.938 1.00 98.00 274 ASN A CA 1
ATOM 1898 C C . ASN A 1 274 ? 12.903 -7.502 -10.422 1.00 98.00 274 ASN A C 1
ATOM 1900 O O . ASN A 1 274 ? 13.427 -6.510 -10.933 1.00 98.00 274 ASN A O 1
ATOM 1904 N N . THR A 1 275 ? 12.124 -8.340 -11.102 1.00 97.31 275 THR A N 1
ATOM 1905 C CA . THR A 1 275 ? 11.826 -8.186 -12.525 1.00 97.31 275 THR A CA 1
ATOM 1906 C C . THR A 1 275 ? 10.386 -7.735 -12.718 1.00 97.31 275 THR A C 1
ATOM 1908 O O . THR A 1 275 ? 9.461 -8.190 -12.045 1.00 97.31 275 THR A O 1
ATOM 1911 N N . PHE A 1 276 ? 10.192 -6.819 -13.656 1.00 98.31 276 PHE A N 1
ATOM 1912 C CA . PHE A 1 276 ? 8.876 -6.433 -14.135 1.00 98.31 276 PHE A CA 1
ATOM 1913 C C . PHE A 1 276 ? 8.450 -7.366 -15.270 1.00 98.31 276 PHE A C 1
ATOM 1915 O O . PHE A 1 276 ? 9.285 -7.861 -16.033 1.00 98.31 276 PHE A O 1
ATOM 1922 N N . HIS A 1 277 ? 7.140 -7.562 -15.434 1.00 98.00 277 HIS A N 1
ATOM 1923 C CA . HIS A 1 277 ? 6.643 -8.055 -16.714 1.00 98.00 277 HIS A CA 1
ATOM 1924 C C . HIS A 1 277 ? 6.627 -6.913 -17.732 1.00 98.00 277 HIS A C 1
ATOM 1926 O O . HIS A 1 277 ? 7.523 -6.844 -18.572 1.00 98.00 277 HIS A O 1
ATOM 1932 N N . ASN A 1 278 ? 5.700 -5.962 -17.574 1.00 98.44 278 ASN A N 1
ATOM 1933 C CA . ASN A 1 278 ? 5.749 -4.673 -18.260 1.00 98.44 278 ASN A CA 1
ATOM 1934 C C . ASN A 1 278 ? 6.071 -3.541 -17.279 1.00 98.44 278 ASN A C 1
ATOM 1936 O O . ASN A 1 278 ? 5.553 -3.510 -16.158 1.00 98.44 278 ASN A O 1
ATOM 1940 N N . LEU A 1 279 ? 6.858 -2.569 -17.733 1.00 98.69 279 LEU A N 1
ATOM 1941 C CA . LEU A 1 279 ? 7.065 -1.291 -17.057 1.00 98.69 279 LEU A CA 1
ATOM 1942 C C . LEU A 1 279 ? 6.622 -0.156 -17.982 1.00 98.69 279 LEU A C 1
ATOM 1944 O O . LEU A 1 279 ? 6.990 -0.119 -19.156 1.00 98.69 279 LEU A O 1
ATOM 1948 N N . GLN A 1 280 ? 5.859 0.795 -17.455 1.00 98.75 280 GLN A N 1
ATOM 1949 C CA . GLN A 1 280 ? 5.436 1.976 -18.195 1.00 98.75 280 GLN A CA 1
ATOM 1950 C C . GLN A 1 280 ? 5.634 3.245 -17.368 1.00 98.75 280 GLN A C 1
ATOM 1952 O O . GLN A 1 280 ? 5.207 3.317 -16.221 1.00 98.75 280 GLN A O 1
ATOM 1957 N N . ILE A 1 281 ? 6.219 4.275 -17.978 1.00 98.62 281 ILE A N 1
ATOM 1958 C CA . ILE A 1 281 ? 6.265 5.636 -17.437 1.00 98.62 281 ILE A CA 1
ATOM 1959 C C . ILE A 1 281 ? 5.263 6.489 -18.219 1.00 98.62 281 ILE A C 1
ATOM 1961 O O . ILE A 1 281 ? 5.444 6.758 -19.408 1.00 98.62 281 ILE A O 1
ATOM 1965 N N . GLY A 1 282 ? 4.182 6.879 -17.544 1.00 97.69 282 GLY A N 1
ATOM 1966 C CA . GLY A 1 282 ? 3.076 7.685 -18.063 1.00 97.69 282 GLY A CA 1
ATOM 1967 C C . GLY A 1 282 ? 2.828 8.906 -17.181 1.00 97.69 282 GLY A C 1
ATOM 1968 O O . GLY A 1 282 ? 1.720 9.112 -16.695 1.00 97.69 282 GLY A O 1
ATOM 1969 N N . ALA A 1 283 ? 3.879 9.683 -16.926 1.00 96.56 283 ALA A N 1
ATOM 1970 C CA . ALA A 1 283 ? 3.905 10.731 -15.915 1.00 96.56 283 ALA A CA 1
ATOM 1971 C C . ALA A 1 283 ? 4.321 12.086 -16.522 1.00 96.56 283 ALA A C 1
ATOM 1973 O O . ALA A 1 283 ? 5.445 12.531 -16.305 1.00 96.56 283 ALA A O 1
ATOM 1974 N N . PRO A 1 284 ? 3.459 12.780 -17.285 1.00 94.69 284 PRO A N 1
ATOM 1975 C CA . PRO A 1 284 ? 3.853 13.976 -18.041 1.00 94.69 284 PRO A CA 1
ATOM 1976 C C . PRO A 1 284 ? 4.394 15.121 -17.167 1.00 94.69 284 PRO A C 1
ATOM 1978 O O . PRO A 1 284 ? 5.242 15.881 -17.617 1.00 94.69 284 PRO A O 1
ATOM 1981 N N . ALA A 1 285 ? 3.937 15.228 -15.915 1.00 93.94 285 ALA A N 1
ATOM 1982 C CA . ALA A 1 285 ? 4.475 16.161 -14.918 1.00 93.94 285 ALA A CA 1
ATOM 1983 C C . ALA A 1 285 ? 5.489 15.505 -13.954 1.00 93.94 285 ALA A C 1
ATOM 1985 O O . ALA A 1 285 ? 6.128 16.187 -13.149 1.00 93.94 285 ALA A O 1
ATOM 1986 N N . GLY A 1 286 ? 5.622 14.180 -14.012 1.00 95.19 286 GLY A N 1
ATOM 1987 C CA . GLY A 1 286 ? 6.429 13.384 -13.101 1.00 95.19 286 GLY A CA 1
ATOM 1988 C C . GLY A 1 286 ? 7.901 13.345 -13.483 1.00 95.19 286 GLY A C 1
ATOM 1989 O O . GLY A 1 286 ? 8.270 13.466 -14.651 1.00 95.19 286 GLY A O 1
ATOM 1990 N N . GLY A 1 287 ? 8.746 13.161 -12.474 1.00 95.81 287 GLY A N 1
ATOM 1991 C CA . GLY A 1 287 ? 10.191 13.062 -12.644 1.00 95.81 287 GLY A CA 1
ATOM 1992 C C . GLY A 1 287 ? 10.774 11.914 -11.836 1.00 95.81 287 GLY A C 1
ATOM 1993 O O . GLY A 1 287 ? 10.539 11.852 -10.626 1.00 95.81 287 GLY A O 1
ATOM 1994 N N . TYR A 1 288 ? 11.538 11.045 -12.496 1.00 98.44 288 TYR A N 1
ATOM 1995 C CA . TYR A 1 288 ? 12.062 9.813 -11.909 1.00 98.44 288 TYR A CA 1
ATOM 1996 C C . TYR A 1 288 ? 13.579 9.704 -12.027 1.00 98.44 288 TYR A C 1
ATOM 1998 O O . TYR A 1 288 ? 14.140 9.954 -13.092 1.00 98.44 288 TYR A O 1
ATOM 2006 N N . THR A 1 289 ? 14.213 9.225 -10.958 1.00 98.62 289 THR A N 1
ATOM 2007 C CA . THR A 1 289 ? 15.502 8.534 -11.035 1.00 98.62 289 THR A CA 1
ATOM 2008 C C . THR A 1 289 ? 15.250 7.028 -11.110 1.00 98.62 289 THR A C 1
ATOM 2010 O O . THR A 1 289 ? 14.701 6.441 -10.172 1.00 98.62 289 THR A O 1
ATOM 2013 N N . LEU A 1 290 ? 15.632 6.405 -12.223 1.00 98.81 290 LEU A N 1
ATOM 2014 C CA . LEU A 1 290 ? 15.513 4.969 -12.465 1.00 98.81 290 LEU A CA 1
ATOM 2015 C C . LEU A 1 290 ? 16.840 4.270 -12.151 1.00 98.81 290 LEU A C 1
ATOM 2017 O O . LEU A 1 290 ? 17.856 4.555 -12.779 1.00 98.81 290 LEU A O 1
ATOM 2021 N N . TYR A 1 291 ? 16.817 3.343 -11.196 1.00 98.75 291 TYR A N 1
ATOM 2022 C CA . TYR A 1 291 ? 17.921 2.412 -10.947 1.00 98.75 291 TYR A CA 1
ATOM 2023 C C . TYR A 1 291 ? 17.824 1.202 -11.886 1.00 98.75 291 TYR A C 1
ATOM 2025 O O . TYR A 1 291 ? 16.904 1.121 -12.700 1.00 98.75 291 TYR A O 1
ATOM 2033 N N . SER A 1 292 ? 18.762 0.254 -11.777 1.00 98.62 292 SER A N 1
ATOM 2034 C CA . SER A 1 292 ? 18.733 -0.974 -12.580 1.00 98.62 292 SER A CA 1
ATOM 2035 C C . SER A 1 292 ? 17.351 -1.620 -12.563 1.00 98.62 292 SER A C 1
ATOM 2037 O O . SER A 1 292 ? 16.750 -1.809 -11.504 1.00 98.62 292 SER A O 1
ATOM 2039 N N . ALA A 1 293 ? 16.855 -1.950 -13.749 1.00 98.50 293 ALA A N 1
ATOM 2040 C CA . ALA A 1 293 ? 15.533 -2.515 -13.945 1.00 98.50 293 ALA A CA 1
ATOM 2041 C C . ALA A 1 293 ? 15.590 -3.573 -15.040 1.00 98.50 293 ALA A C 1
ATOM 2043 O O . ALA A 1 293 ? 16.308 -3.438 -16.027 1.00 98.50 293 ALA A O 1
ATOM 2044 N N . THR A 1 294 ? 14.822 -4.638 -14.863 1.00 98.62 294 THR A N 1
ATOM 2045 C CA . THR A 1 294 ? 14.694 -5.718 -15.841 1.00 98.62 294 THR A CA 1
ATOM 2046 C C . THR A 1 294 ? 13.221 -5.898 -16.154 1.00 98.62 294 THR A C 1
ATOM 2048 O O . THR A 1 294 ? 12.408 -6.038 -15.241 1.00 98.62 294 THR A O 1
ATOM 2051 N N . THR A 1 295 ? 12.880 -5.893 -17.437 1.00 98.69 295 THR A N 1
ATOM 2052 C CA . THR A 1 295 ? 11.547 -6.243 -17.937 1.00 98.69 295 THR A CA 1
ATOM 2053 C C . THR A 1 295 ? 11.639 -7.534 -18.734 1.00 98.69 295 THR A C 1
ATOM 2055 O O . THR A 1 295 ? 12.522 -7.684 -19.576 1.00 98.69 295 THR A O 1
ATOM 2058 N N . THR A 1 296 ? 10.738 -8.473 -18.455 1.00 97.81 296 THR A N 1
ATOM 2059 C CA . THR A 1 296 ? 10.611 -9.713 -19.242 1.00 97.81 296 THR A CA 1
ATOM 2060 C C . THR A 1 296 ? 9.799 -9.505 -20.518 1.00 97.81 296 THR A C 1
ATOM 2062 O O . THR A 1 296 ? 9.891 -10.315 -21.430 1.00 97.81 296 THR A O 1
ATOM 2065 N N . ASN A 1 297 ? 9.021 -8.422 -20.588 1.00 98.06 297 ASN A N 1
ATOM 2066 C CA . ASN A 1 297 ? 8.306 -7.986 -21.778 1.00 98.06 297 ASN A CA 1
ATOM 2067 C C . ASN A 1 297 ? 8.605 -6.498 -22.039 1.00 98.06 297 ASN A C 1
ATOM 2069 O O . ASN A 1 297 ? 9.768 -6.130 -22.197 1.00 98.06 297 ASN A O 1
ATOM 2073 N N . ASN A 1 298 ? 7.604 -5.619 -22.094 1.00 98.62 298 ASN A N 1
ATOM 2074 C CA . ASN A 1 298 ? 7.805 -4.268 -22.614 1.00 98.62 298 ASN A CA 1
ATOM 2075 C C . ASN A 1 298 ? 8.291 -3.275 -21.550 1.00 98.62 298 ASN A C 1
ATOM 2077 O O . ASN A 1 298 ? 7.803 -3.259 -20.417 1.00 98.62 298 ASN A O 1
ATOM 2081 N N . PHE A 1 299 ? 9.158 -2.350 -21.968 1.00 98.88 299 PHE A N 1
ATOM 2082 C CA . PHE A 1 299 ? 9.429 -1.111 -21.240 1.00 98.88 299 PHE A CA 1
ATOM 2083 C C . PHE A 1 299 ? 9.047 0.092 -22.106 1.00 98.88 299 PHE A C 1
ATOM 2085 O O . PHE A 1 299 ? 9.628 0.326 -23.163 1.00 98.88 299 PHE A O 1
ATOM 2092 N N . THR A 1 300 ? 8.056 0.866 -21.666 1.00 98.75 300 THR A N 1
ATOM 2093 C CA . THR A 1 300 ? 7.548 2.030 -22.405 1.00 98.75 300 THR A CA 1
ATOM 2094 C C . THR A 1 300 ? 7.714 3.320 -21.611 1.00 98.75 300 THR A C 1
ATOM 2096 O O . THR A 1 300 ? 7.149 3.481 -20.533 1.00 98.75 300 THR A O 1
ATOM 2099 N N . ILE A 1 301 ? 8.413 4.293 -22.183 1.00 98.44 301 ILE A N 1
ATOM 2100 C CA . ILE A 1 301 ? 8.471 5.675 -21.703 1.00 98.44 301 ILE A CA 1
ATOM 2101 C C . ILE A 1 301 ? 7.518 6.488 -22.582 1.00 98.44 301 ILE A C 1
ATOM 2103 O O . ILE A 1 301 ? 7.893 6.993 -23.642 1.00 98.44 301 ILE A O 1
ATOM 2107 N N . ALA A 1 302 ? 6.252 6.554 -22.169 1.00 97.62 302 ALA A N 1
ATOM 2108 C CA . ALA A 1 302 ? 5.201 7.243 -22.914 1.00 97.62 302 ALA A CA 1
ATOM 2109 C C . ALA A 1 302 ? 5.256 8.760 -22.689 1.00 97.62 302 ALA A C 1
ATOM 2111 O O . ALA A 1 302 ? 5.121 9.537 -23.630 1.00 97.62 302 ALA A O 1
ATOM 2112 N N . SER A 1 303 ? 5.472 9.182 -21.441 1.00 96.00 303 SER A N 1
ATOM 2113 C CA . SER A 1 303 ? 5.598 10.592 -21.066 1.00 96.00 303 SER A CA 1
ATOM 2114 C C . SER A 1 303 ? 6.327 10.740 -19.733 1.00 96.00 303 SER A C 1
ATOM 2116 O O . SER A 1 303 ? 6.012 10.014 -18.791 1.00 96.00 303 SER A O 1
ATOM 2118 N N . ALA A 1 304 ? 7.225 11.714 -19.630 1.00 96.38 304 ALA A N 1
ATOM 2119 C CA . ALA A 1 304 ? 7.907 12.118 -18.403 1.00 96.38 304 ALA A CA 1
ATOM 2120 C C . ALA A 1 304 ? 8.259 13.610 -18.502 1.00 96.38 304 ALA A C 1
ATOM 2122 O O . ALA A 1 304 ? 8.556 14.081 -19.599 1.00 96.38 304 ALA A O 1
ATOM 2123 N N . ASN A 1 305 ? 8.260 14.341 -17.384 1.00 95.94 305 ASN A N 1
ATOM 2124 C CA . ASN A 1 305 ? 8.896 15.663 -17.339 1.00 95.94 305 ASN A CA 1
ATOM 2125 C C . ASN A 1 305 ? 10.423 15.505 -17.367 1.00 95.94 305 ASN A C 1
ATOM 2127 O O . ASN A 1 305 ? 11.117 16.175 -18.125 1.00 95.94 305 ASN A O 1
ATOM 2131 N N . ILE A 1 306 ? 10.938 14.580 -16.551 1.00 96.69 306 ILE A N 1
ATOM 2132 C CA . ILE A 1 306 ? 12.349 14.200 -16.552 1.00 96.69 306 ILE A CA 1
ATOM 2133 C C . ILE A 1 306 ? 12.512 12.726 -16.176 1.00 96.69 306 ILE A C 1
ATOM 2135 O O . ILE A 1 306 ? 11.899 12.239 -15.225 1.00 96.69 306 ILE A O 1
ATOM 2139 N N . LEU A 1 307 ? 13.355 12.005 -16.901 1.00 98.31 307 LEU A N 1
ATOM 2140 C CA . LEU A 1 307 ? 13.804 10.669 -16.530 1.00 98.31 307 LEU A CA 1
ATOM 2141 C C . LEU A 1 307 ? 15.326 10.648 -16.478 1.00 98.31 307 LEU A C 1
ATOM 2143 O O . LEU A 1 307 ? 15.981 10.741 -17.509 1.00 98.31 307 LEU A O 1
ATOM 2147 N N . THR A 1 308 ? 15.888 10.453 -15.295 1.00 98.62 308 THR A N 1
ATOM 2148 C CA . THR A 1 308 ? 17.319 10.203 -15.135 1.00 98.62 308 THR A CA 1
ATOM 2149 C C . THR A 1 308 ? 17.524 8.725 -14.864 1.00 98.62 308 THR A C 1
ATOM 2151 O O . THR A 1 308 ? 17.052 8.207 -13.856 1.00 98.62 308 THR A O 1
ATOM 2154 N N . VAL A 1 309 ? 18.240 8.035 -15.738 1.00 98.81 309 VAL A N 1
ATOM 2155 C CA . VAL A 1 309 ? 18.701 6.674 -15.475 1.00 98.81 309 VAL A CA 1
ATOM 2156 C C . VAL A 1 309 ? 20.023 6.773 -14.727 1.00 98.81 309 VAL A C 1
ATOM 2158 O O . VAL A 1 309 ? 20.921 7.505 -15.146 1.00 98.81 309 VAL A O 1
ATOM 2161 N N . ASP A 1 310 ? 20.118 6.102 -13.579 1.00 98.56 310 ASP A N 1
ATOM 2162 C CA . ASP A 1 310 ? 21.305 6.164 -12.729 1.00 98.56 310 ASP A CA 1
ATOM 2163 C C . ASP A 1 310 ? 22.560 5.764 -13.538 1.00 98.56 310 ASP A C 1
ATOM 2165 O O . ASP A 1 310 ? 22.510 4.782 -14.284 1.00 98.56 310 ASP A O 1
ATOM 2169 N N . PRO A 1 311 ? 23.693 6.483 -13.419 1.00 98.06 311 PRO A N 1
ATOM 2170 C CA . PRO A 1 311 ? 24.895 6.190 -14.204 1.00 98.06 311 PRO A CA 1
ATOM 2171 C C . PRO A 1 311 ? 25.485 4.794 -13.983 1.00 98.06 311 PRO A C 1
ATOM 2173 O O . PRO A 1 311 ? 26.339 4.374 -14.751 1.00 98.06 311 PRO A O 1
ATOM 2176 N N . THR A 1 312 ? 25.081 4.080 -12.934 1.00 96.38 312 THR A N 1
ATOM 2177 C CA . THR A 1 312 ? 25.493 2.694 -12.668 1.00 96.38 312 THR A CA 1
ATOM 2178 C C . THR A 1 312 ? 24.412 1.675 -13.026 1.00 96.38 312 THR A C 1
ATOM 2180 O O . THR A 1 312 ? 24.628 0.469 -12.897 1.00 96.38 312 THR A O 1
ATOM 2183 N N . ALA A 1 313 ? 23.244 2.137 -13.481 1.00 98.69 313 ALA A N 1
ATOM 2184 C CA . ALA A 1 313 ? 22.124 1.271 -13.789 1.00 98.69 313 ALA A CA 1
ATOM 2185 C C . ALA A 1 313 ? 22.343 0.478 -15.078 1.00 98.69 313 ALA A C 1
ATOM 2187 O O . ALA A 1 313 ? 22.845 0.979 -16.087 1.00 98.69 313 ALA A O 1
ATOM 2188 N N . THR A 1 314 ? 21.866 -0.763 -15.044 1.00 98.81 314 THR A N 1
ATOM 2189 C CA . THR A 1 314 ? 21.595 -1.566 -16.234 1.00 98.81 314 THR A CA 1
ATOM 2190 C C . THR A 1 314 ? 20.087 -1.707 -16.391 1.00 98.81 314 THR A C 1
ATOM 2192 O O . THR A 1 314 ? 19.407 -2.218 -15.499 1.00 98.81 314 THR A O 1
ATOM 2195 N N . VAL A 1 315 ? 19.568 -1.243 -17.522 1.00 98.88 315 VAL A N 1
ATOM 2196 C CA . VAL A 1 315 ? 18.174 -1.409 -17.928 1.00 98.88 315 VAL A CA 1
ATOM 2197 C C . VAL A 1 315 ? 18.124 -2.514 -18.975 1.00 98.88 315 VAL A C 1
ATOM 2199 O O . VAL A 1 315 ? 18.629 -2.335 -20.078 1.00 98.88 315 VAL A O 1
ATOM 2202 N N . TYR A 1 316 ? 17.535 -3.656 -18.628 1.00 98.88 316 TYR A N 1
ATOM 2203 C CA . TYR A 1 316 ? 17.358 -4.793 -19.531 1.00 98.88 316 TYR A CA 1
ATOM 2204 C C . TYR A 1 316 ? 15.898 -4.901 -19.979 1.00 98.88 316 TYR A C 1
ATOM 2206 O O . TYR A 1 316 ? 14.978 -4.889 -19.150 1.00 98.88 316 TYR A O 1
ATOM 2214 N N . VAL A 1 317 ? 15.688 -5.032 -21.287 1.00 98.88 317 VAL A N 1
ATOM 2215 C CA . VAL A 1 317 ? 14.363 -5.161 -21.899 1.00 98.88 317 VAL A CA 1
ATOM 2216 C C . VAL A 1 317 ? 14.314 -6.414 -22.765 1.00 98.88 317 VAL A C 1
ATOM 2218 O O . VAL A 1 317 ? 14.930 -6.457 -23.828 1.00 98.88 317 VAL A O 1
ATOM 2221 N N . GLY A 1 318 ? 13.569 -7.420 -22.299 1.00 98.56 318 GLY A N 1
ATOM 2222 C CA . GLY A 1 318 ? 13.354 -8.684 -23.013 1.00 98.56 318 GLY A CA 1
ATOM 2223 C C . GLY A 1 318 ? 12.219 -8.648 -24.043 1.00 98.56 318 GLY A C 1
ATOM 2224 O O . GLY A 1 318 ? 12.043 -9.597 -24.795 1.00 98.56 318 GLY A O 1
ATOM 2225 N N . GLY A 1 319 ? 11.429 -7.573 -24.077 1.00 98.31 319 GLY A N 1
ATOM 2226 C CA . GLY A 1 319 ? 10.407 -7.318 -25.095 1.00 98.31 319 GLY A CA 1
ATOM 2227 C C . GLY A 1 319 ? 10.683 -6.023 -25.855 1.00 98.31 319 GLY A C 1
ATOM 2228 O O . GLY A 1 319 ? 11.822 -5.700 -26.182 1.00 98.31 319 GLY A O 1
ATOM 2229 N N . VAL A 1 320 ? 9.638 -5.246 -26.135 1.00 98.69 320 VAL A N 1
ATOM 2230 C CA . VAL A 1 320 ? 9.771 -3.985 -26.872 1.00 98.69 320 VAL A CA 1
ATOM 2231 C C . VAL A 1 320 ? 10.121 -2.842 -25.923 1.00 98.69 320 VAL A C 1
ATOM 2233 O O . VAL A 1 320 ? 9.378 -2.529 -24.988 1.00 98.69 320 VAL A O 1
ATOM 2236 N N . PHE A 1 321 ? 11.226 -2.160 -26.218 1.00 98.88 321 PHE A N 1
ATOM 2237 C CA . PHE A 1 321 ? 11.532 -0.851 -25.645 1.00 98.88 321 PHE A CA 1
ATOM 2238 C C . PHE A 1 321 ? 10.933 0.260 -26.512 1.00 98.88 321 PHE A C 1
ATOM 2240 O O . PHE A 1 321 ? 11.143 0.284 -27.722 1.00 98.88 321 PHE A O 1
ATOM 2247 N N . THR A 1 322 ? 10.199 1.195 -25.913 1.00 98.50 322 THR A N 1
ATOM 2248 C CA . THR A 1 322 ? 9.685 2.388 -26.605 1.00 98.50 322 THR A CA 1
ATOM 2249 C C . THR A 1 322 ? 9.982 3.637 -25.792 1.00 98.50 322 THR A C 1
ATOM 2251 O O . THR A 1 322 ? 9.667 3.693 -24.605 1.00 98.50 322 THR A O 1
ATOM 2254 N N . ASN A 1 323 ? 10.514 4.669 -26.439 1.00 97.81 323 ASN A N 1
ATOM 2255 C CA . ASN A 1 323 ? 10.809 5.954 -25.829 1.00 97.81 323 ASN A CA 1
ATOM 2256 C C . ASN A 1 323 ? 10.235 7.104 -26.662 1.00 97.81 323 ASN A C 1
ATOM 2258 O O . ASN A 1 323 ? 10.727 7.431 -27.742 1.00 97.81 323 ASN A O 1
ATOM 2262 N N . SER A 1 324 ? 9.169 7.714 -26.143 1.00 96.31 324 SER A N 1
ATOM 2263 C CA . SER A 1 324 ? 8.466 8.821 -26.798 1.00 96.31 324 SER A CA 1
ATOM 2264 C C . SER A 1 324 ? 8.893 10.204 -26.300 1.00 96.31 324 SER A C 1
ATOM 2266 O O . SER A 1 324 ? 8.442 11.200 -26.865 1.00 96.31 324 SER A O 1
ATOM 2268 N N . VAL A 1 325 ? 9.736 10.278 -25.263 1.00 94.81 325 VAL A N 1
ATOM 2269 C CA . VAL A 1 325 ? 10.104 11.536 -24.595 1.00 94.81 325 VAL A CA 1
ATOM 2270 C C . VAL A 1 325 ? 11.327 12.157 -25.258 1.00 94.81 325 VAL A C 1
ATOM 2272 O O . VAL A 1 325 ? 11.206 13.241 -25.823 1.00 94.81 325 VAL A O 1
ATOM 2275 N N . GLY A 1 326 ? 12.460 11.453 -25.266 1.00 90.69 326 GLY A N 1
ATOM 2276 C CA . GLY A 1 326 ? 13.656 11.895 -25.978 1.00 90.69 326 GLY A CA 1
ATOM 2277 C C . GLY A 1 326 ? 14.325 13.181 -25.461 1.00 90.69 326 GLY A C 1
ATOM 2278 O O . GLY A 1 326 ? 13.732 14.017 -24.772 1.00 90.69 326 GLY A O 1
ATOM 2279 N N . GLY A 1 327 ? 15.569 13.398 -25.875 1.00 92.44 327 GLY A N 1
ATOM 2280 C CA . GLY A 1 327 ? 16.320 14.637 -25.723 1.00 92.44 327 GLY A CA 1
ATOM 2281 C C . GLY A 1 327 ? 16.483 15.066 -24.266 1.00 92.44 327 GLY A C 1
ATOM 2282 O O . GLY A 1 327 ? 16.827 14.275 -23.399 1.00 92.44 327 GLY A O 1
ATOM 2283 N N . ALA A 1 328 ? 16.222 16.343 -23.977 1.00 93.06 328 ALA A N 1
ATOM 2284 C CA . ALA A 1 328 ? 16.392 16.897 -22.630 1.00 93.06 328 ALA A CA 1
ATOM 2285 C C . ALA A 1 328 ? 15.428 16.311 -21.577 1.00 93.06 328 ALA A C 1
ATOM 2287 O O . ALA A 1 328 ? 15.628 16.535 -20.385 1.00 93.06 328 ALA A O 1
ATOM 2288 N N . GLY A 1 329 ? 14.384 15.589 -22.001 1.00 95.69 329 GLY A N 1
ATOM 2289 C CA . GLY A 1 329 ? 13.447 14.923 -21.098 1.00 95.69 329 GLY A CA 1
ATOM 2290 C C . GLY A 1 329 ? 13.976 13.605 -20.532 1.00 95.69 329 GLY A C 1
ATOM 2291 O O . GLY A 1 329 ? 13.374 13.068 -19.600 1.00 95.69 329 GLY A O 1
ATOM 2292 N N . THR A 1 330 ? 15.097 13.081 -21.044 1.00 97.81 330 THR A N 1
ATOM 2293 C CA . THR A 1 330 ? 15.756 11.912 -20.460 1.00 97.81 330 THR A CA 1
ATOM 2294 C C . THR A 1 330 ? 17.266 12.108 -20.297 1.00 97.81 330 THR A C 1
ATOM 2296 O O . THR A 1 330 ? 17.882 13.006 -20.865 1.00 97.81 330 THR A O 1
ATOM 2299 N N . THR A 1 331 ? 17.894 11.305 -19.444 1.00 98.31 331 THR A N 1
ATOM 2300 C CA . THR A 1 331 ? 19.343 11.288 -19.243 1.00 98.31 331 THR A CA 1
ATOM 2301 C C . THR A 1 331 ? 19.796 9.858 -19.012 1.00 98.31 331 THR A C 1
ATOM 2303 O O . THR A 1 331 ? 19.363 9.219 -18.057 1.00 98.31 331 THR A O 1
ATOM 2306 N N . TRP A 1 332 ? 20.701 9.384 -19.868 1.00 98.50 332 TRP A N 1
ATOM 2307 C CA . TRP A 1 332 ? 21.225 8.013 -19.850 1.00 98.50 332 TRP A CA 1
ATOM 2308 C C . TRP A 1 332 ? 22.743 7.946 -19.640 1.00 98.50 332 TRP A C 1
ATOM 2310 O O . TRP A 1 332 ? 23.334 6.868 -19.714 1.00 98.50 332 TRP A O 1
ATOM 2320 N N . THR A 1 333 ? 23.403 9.081 -19.409 1.00 97.56 333 THR A N 1
ATOM 2321 C CA . THR A 1 333 ? 24.864 9.167 -19.298 1.00 97.56 333 THR A CA 1
ATOM 2322 C C . THR A 1 333 ? 25.412 8.202 -18.244 1.00 97.56 333 THR A C 1
ATOM 2324 O O . THR A 1 333 ? 25.038 8.268 -17.077 1.00 97.56 333 THR A O 1
ATOM 2327 N N . GLY A 1 334 ? 26.327 7.320 -18.657 1.00 97.31 334 GLY A N 1
ATOM 2328 C CA . GLY A 1 334 ? 26.953 6.301 -17.804 1.00 97.31 334 GLY A CA 1
ATOM 2329 C C . GLY A 1 334 ? 26.168 4.989 -17.691 1.00 97.31 334 GLY A C 1
ATOM 2330 O O . GLY A 1 334 ? 26.785 3.943 -17.523 1.00 97.31 334 GLY A O 1
ATOM 2331 N N . SER A 1 335 ? 24.844 5.023 -17.866 1.00 98.75 335 SER A N 1
ATOM 2332 C CA . SER A 1 335 ? 23.988 3.833 -17.775 1.00 98.75 335 SER A CA 1
ATOM 2333 C C . SER A 1 335 ? 24.173 2.865 -18.952 1.00 98.75 335 SER A C 1
ATOM 2335 O O . SER A 1 335 ? 24.715 3.223 -20.001 1.00 98.75 335 SER A O 1
ATOM 2337 N N . THR A 1 336 ? 23.690 1.632 -18.794 1.00 98.88 336 THR A N 1
ATOM 2338 C CA . THR A 1 336 ? 23.631 0.623 -19.863 1.00 98.88 336 THR A CA 1
ATOM 2339 C C . THR A 1 336 ? 22.181 0.274 -20.187 1.00 98.88 336 THR A C 1
ATOM 2341 O O . THR A 1 336 ? 21.424 -0.102 -19.295 1.00 98.88 336 THR A O 1
ATOM 2344 N N . LEU A 1 337 ? 21.804 0.351 -21.461 1.00 98.88 337 LEU A N 1
ATOM 2345 C CA . LEU A 1 337 ? 20.537 -0.143 -21.995 1.00 98.88 337 LEU A CA 1
ATOM 2346 C C . LEU A 1 337 ? 20.798 -1.411 -22.814 1.00 98.88 337 LEU A C 1
ATOM 2348 O O . LEU A 1 337 ? 21.558 -1.379 -23.780 1.00 98.88 337 LEU A O 1
ATOM 2352 N N . ILE A 1 338 ? 20.154 -2.512 -22.434 1.00 98.88 338 ILE A N 1
ATOM 2353 C CA . ILE A 1 338 ? 20.221 -3.804 -23.118 1.00 98.88 338 ILE A CA 1
ATOM 2354 C C . ILE A 1 338 ? 18.856 -4.097 -23.739 1.00 98.88 338 ILE A C 1
ATOM 2356 O O . ILE A 1 338 ? 17.847 -4.149 -23.032 1.00 98.88 338 ILE A O 1
ATOM 2360 N N . LEU A 1 339 ? 18.841 -4.286 -25.055 1.00 98.88 339 LEU A N 1
ATOM 2361 C CA . LEU A 1 339 ? 17.666 -4.622 -25.851 1.00 98.88 339 LEU A CA 1
ATOM 2362 C C . LEU A 1 339 ? 17.827 -6.047 -26.377 1.00 98.88 339 LEU A C 1
ATOM 2364 O O . LEU A 1 339 ? 18.716 -6.291 -27.188 1.00 98.88 339 LEU A O 1
ATOM 2368 N N . ASP A 1 340 ? 17.000 -6.976 -25.911 1.00 98.56 340 ASP A N 1
ATOM 2369 C CA . ASP A 1 340 ? 17.180 -8.414 -26.150 1.00 98.56 340 ASP A CA 1
ATOM 2370 C C . ASP A 1 340 ? 15.829 -9.093 -26.412 1.00 98.56 340 ASP A C 1
ATOM 2372 O O . ASP A 1 340 ? 15.377 -9.977 -25.688 1.00 98.56 340 ASP A O 1
ATOM 2376 N N . SER A 1 341 ? 15.129 -8.582 -27.425 1.00 98.31 341 SER A N 1
ATOM 2377 C CA . SER A 1 341 ? 13.745 -8.972 -27.718 1.00 98.31 341 SER A CA 1
ATOM 2378 C C . SER A 1 341 ? 13.614 -10.196 -28.622 1.00 98.31 341 SER A C 1
ATOM 2380 O O . SER A 1 341 ? 12.520 -10.742 -28.736 1.00 98.31 341 SER A O 1
ATOM 2382 N N . GLN A 1 342 ? 14.690 -10.571 -29.324 1.00 98.31 342 GLN A N 1
ATOM 2383 C CA . GLN A 1 342 ? 14.685 -11.555 -30.418 1.00 98.31 342 GLN A CA 1
ATOM 2384 C C . GLN A 1 342 ? 13.698 -11.196 -31.552 1.00 98.31 342 GLN A C 1
ATOM 2386 O O . GLN A 1 342 ? 13.148 -12.062 -32.236 1.00 98.31 342 GLN A O 1
ATOM 2391 N N . THR A 1 343 ? 13.405 -9.901 -31.720 1.00 98.19 343 THR A N 1
ATOM 2392 C CA . THR A 1 343 ? 12.492 -9.375 -32.741 1.00 98.19 343 THR A CA 1
ATOM 2393 C C . THR A 1 343 ? 12.988 -8.059 -33.339 1.00 98.19 343 THR A C 1
ATOM 2395 O O . THR A 1 343 ? 13.884 -7.397 -32.810 1.00 98.19 343 THR A O 1
ATOM 2398 N N . ALA A 1 344 ? 12.355 -7.650 -34.443 1.00 98.38 344 ALA A N 1
ATOM 2399 C CA . ALA A 1 344 ? 12.625 -6.385 -35.113 1.00 98.38 344 ALA A CA 1
ATOM 2400 C C . ALA A 1 344 ? 11.617 -5.289 -34.727 1.00 98.38 344 ALA A C 1
ATOM 2402 O O . ALA A 1 344 ? 10.419 -5.427 -34.991 1.00 98.38 344 ALA A O 1
ATOM 2403 N N . TYR A 1 345 ? 12.076 -4.145 -34.216 1.00 98.56 345 TYR A N 1
ATOM 2404 C CA . TYR A 1 345 ? 11.196 -3.030 -33.838 1.00 98.56 345 TYR A CA 1
ATOM 2405 C C . TYR A 1 345 ? 11.889 -1.661 -33.893 1.00 98.56 345 TYR A C 1
ATOM 2407 O O . TYR A 1 345 ? 13.086 -1.547 -34.147 1.00 98.56 345 TYR A O 1
ATOM 2415 N N . SER A 1 346 ? 11.106 -0.593 -33.718 1.00 98.00 346 SER A N 1
ATOM 2416 C CA . SER A 1 346 ? 11.629 0.772 -33.607 1.00 98.00 346 SER A CA 1
ATOM 2417 C C . SER A 1 346 ? 11.538 1.243 -32.157 1.00 98.00 346 SER A C 1
ATOM 2419 O O . SER A 1 346 ? 10.462 1.139 -31.572 1.00 98.00 346 SER A O 1
ATOM 2421 N N . ILE A 1 347 ? 12.616 1.797 -31.592 1.00 98.06 347 ILE A N 1
ATOM 2422 C CA . ILE A 1 347 ? 12.602 2.305 -30.203 1.00 98.06 347 ILE A CA 1
ATOM 2423 C C . ILE A 1 347 ? 11.874 3.646 -30.080 1.00 98.06 347 ILE A C 1
ATOM 2425 O O . ILE A 1 347 ? 11.404 4.008 -29.007 1.00 98.06 347 ILE A O 1
ATOM 2429 N N . ASN A 1 348 ? 11.779 4.394 -31.176 1.00 97.50 348 ASN A N 1
ATOM 2430 C CA . ASN A 1 348 ? 11.093 5.675 -31.261 1.00 97.50 348 ASN A CA 1
ATOM 2431 C C . ASN A 1 348 ? 10.659 5.969 -32.709 1.00 97.50 348 ASN A C 1
ATOM 2433 O O . ASN A 1 348 ? 11.053 5.282 -33.658 1.00 97.50 348 ASN A O 1
ATOM 2437 N N . GLY A 1 349 ? 9.818 6.988 -32.884 1.00 93.88 349 GLY A N 1
ATOM 2438 C CA . GLY A 1 349 ? 9.342 7.457 -34.182 1.00 93.88 349 GLY A CA 1
ATOM 2439 C C . GLY A 1 349 ? 10.087 8.691 -34.693 1.00 93.88 349 GLY A C 1
ATOM 2440 O O . GLY A 1 349 ? 10.742 9.411 -33.944 1.00 93.88 349 GLY A O 1
ATOM 2441 N N . ARG A 1 350 ? 9.906 8.989 -35.986 1.00 93.00 350 ARG A N 1
ATOM 2442 C CA . ARG A 1 350 ? 10.479 10.168 -36.665 1.00 93.00 350 ARG A CA 1
ATOM 2443 C C . ARG A 1 350 ? 9.990 11.513 -36.100 1.00 93.00 350 ARG A C 1
ATOM 2445 O O . ARG A 1 350 ? 10.545 12.558 -36.397 1.00 93.00 350 ARG A O 1
ATOM 2452 N N . THR A 1 351 ? 8.911 11.520 -35.329 1.00 90.69 351 THR A N 1
ATOM 2453 C CA . THR A 1 351 ? 8.393 12.741 -34.694 1.00 90.69 351 THR A CA 1
ATOM 2454 C C . THR A 1 351 ? 8.926 12.943 -33.276 1.00 90.69 351 THR A C 1
ATOM 2456 O O . THR A 1 351 ? 8.610 13.957 -32.661 1.00 90.69 351 THR A O 1
ATOM 2459 N N . ASN A 1 352 ? 9.694 11.991 -32.736 1.00 90.94 352 ASN A N 1
ATOM 2460 C CA . ASN A 1 352 ? 10.345 12.116 -31.433 1.00 90.94 352 ASN A CA 1
ATOM 2461 C C . ASN A 1 352 ? 11.722 12.781 -31.586 1.00 90.94 352 ASN A C 1
ATOM 2463 O O . ASN A 1 352 ? 12.328 12.727 -32.650 1.00 90.94 352 ASN A O 1
ATOM 2467 N N . SER A 1 353 ? 12.242 13.359 -30.505 1.00 88.56 353 SER A N 1
ATOM 2468 C CA . SER A 1 353 ? 13.536 14.066 -30.456 1.00 88.56 353 SER A CA 1
ATOM 2469 C C . SER A 1 353 ? 14.775 13.152 -30.448 1.00 88.56 353 SER A C 1
ATOM 2471 O O . SER A 1 353 ? 15.900 13.653 -30.449 1.00 88.56 353 SER A O 1
ATOM 2473 N N . GLY A 1 354 ? 14.582 11.826 -30.439 1.00 93.25 354 GLY A N 1
ATOM 2474 C CA . GLY A 1 354 ? 15.664 10.853 -30.242 1.00 93.25 354 GLY A CA 1
ATOM 2475 C C . GLY A 1 354 ? 16.284 10.940 -28.852 1.00 93.25 354 GLY A C 1
ATOM 2476 O O . GLY A 1 354 ? 15.848 11.734 -28.030 1.00 93.25 354 GLY A O 1
ATOM 2477 N N . ASP A 1 355 ? 17.290 10.121 -28.563 1.00 97.06 355 ASP A N 1
ATOM 2478 C CA . ASP A 1 355 ? 18.009 10.183 -27.287 1.00 97.06 355 ASP A CA 1
ATOM 2479 C C . ASP A 1 355 ? 19.494 9.880 -27.426 1.00 97.06 355 ASP A C 1
ATOM 2481 O O . ASP A 1 355 ? 19.928 9.251 -28.391 1.00 97.06 355 ASP A O 1
ATOM 2485 N N . VAL A 1 356 ? 20.267 10.315 -26.431 1.00 97.25 356 VAL A N 1
ATOM 2486 C CA . VAL A 1 356 ? 21.681 9.954 -26.295 1.00 97.25 356 VAL A CA 1
ATOM 2487 C C . VAL A 1 356 ? 21.809 8.936 -25.169 1.00 97.25 356 VAL A C 1
ATOM 2489 O O . VAL A 1 356 ? 21.809 9.294 -23.990 1.00 97.25 356 VAL A O 1
ATOM 2492 N N . TYR A 1 357 ? 21.900 7.662 -25.537 1.00 98.25 357 TYR A N 1
ATOM 2493 C CA . TYR A 1 357 ? 22.070 6.559 -24.597 1.00 98.25 357 TYR A CA 1
ATOM 2494 C C . TYR A 1 357 ? 23.517 6.481 -24.079 1.00 98.25 357 TYR A C 1
ATOM 2496 O O . TYR A 1 357 ? 24.452 6.979 -24.710 1.00 98.25 357 TYR A O 1
ATOM 2504 N N . GLY A 1 358 ? 23.713 5.847 -22.920 1.00 98.38 358 GLY A N 1
ATOM 2505 C CA . GLY A 1 358 ? 25.043 5.498 -22.418 1.00 98.38 358 GLY A CA 1
ATOM 2506 C C . GLY A 1 358 ? 25.656 4.366 -23.248 1.00 98.38 358 GLY A C 1
ATOM 2507 O O . GLY A 1 358 ? 25.990 4.554 -24.418 1.00 98.38 358 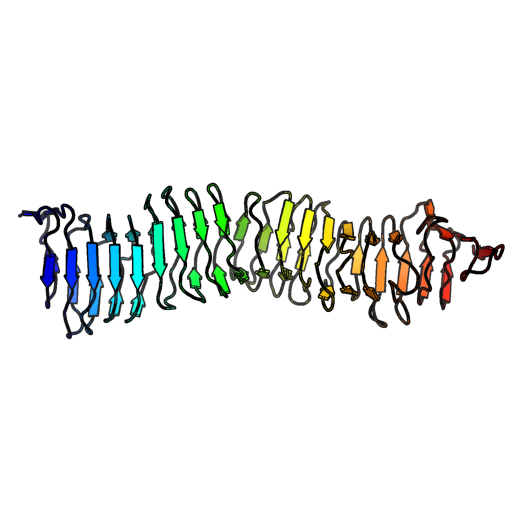GLY A O 1
ATOM 2508 N N . ALA A 1 359 ? 25.793 3.179 -22.666 1.00 98.62 359 ALA A N 1
ATOM 2509 C CA . ALA A 1 359 ? 26.079 1.972 -23.434 1.00 98.62 359 ALA A CA 1
ATOM 2510 C C . ALA A 1 359 ? 24.773 1.389 -23.991 1.00 98.62 359 ALA A C 1
ATOM 2512 O O . ALA A 1 359 ? 23.844 1.124 -23.230 1.00 98.62 359 ALA A O 1
ATOM 2513 N N . LEU A 1 360 ? 24.702 1.177 -25.304 1.00 98.69 360 LEU A N 1
ATOM 2514 C CA . LEU A 1 360 ? 23.601 0.477 -25.962 1.00 98.69 360 LEU A CA 1
ATOM 2515 C C . LEU A 1 360 ? 24.071 -0.915 -26.392 1.00 98.69 360 LEU A C 1
ATOM 2517 O O . LEU A 1 360 ? 24.981 -1.049 -27.213 1.00 98.69 360 LEU A O 1
ATOM 2521 N N . VAL A 1 361 ? 23.443 -1.948 -25.843 1.00 98.81 361 VAL A N 1
ATOM 2522 C CA . VAL A 1 361 ? 23.713 -3.349 -26.171 1.00 98.81 361 VAL A CA 1
ATOM 2523 C C . VAL A 1 361 ? 22.490 -3.933 -26.858 1.00 98.81 361 VAL A C 1
ATOM 2525 O O . VAL A 1 361 ? 21.386 -3.878 -26.321 1.00 98.81 361 VAL A O 1
ATOM 2528 N N . ILE A 1 362 ? 22.694 -4.502 -28.039 1.00 98.75 362 ILE A N 1
ATOM 2529 C CA . ILE A 1 362 ? 21.666 -5.213 -28.794 1.00 98.75 362 ILE A CA 1
ATOM 2530 C C . ILE A 1 362 ? 21.996 -6.703 -28.715 1.00 98.75 362 ILE A C 1
ATOM 2532 O O . ILE A 1 362 ? 23.038 -7.127 -29.220 1.00 98.75 362 ILE A O 1
ATOM 2536 N N . GLY A 1 363 ? 21.139 -7.450 -28.017 1.00 98.44 363 GLY A N 1
ATOM 2537 C CA . GLY A 1 363 ? 21.221 -8.899 -27.831 1.00 98.44 363 GLY A CA 1
ATOM 2538 C C . GLY A 1 363 ? 20.931 -9.667 -29.116 1.00 98.44 363 GLY A C 1
ATOM 2539 O O . GLY A 1 363 ? 20.739 -9.053 -30.162 1.00 98.44 363 GLY A O 1
ATOM 2540 N N . ALA A 1 364 ? 20.934 -10.997 -29.051 1.00 98.12 364 ALA A N 1
ATOM 2541 C CA . ALA A 1 364 ? 20.795 -11.858 -30.225 1.00 98.12 364 ALA A CA 1
ATOM 2542 C C . ALA A 1 364 ? 19.425 -11.702 -30.911 1.00 98.12 364 ALA A C 1
ATOM 2544 O O . ALA A 1 364 ? 18.426 -11.353 -30.274 1.00 98.12 364 ALA A O 1
ATOM 2545 N N . ASP A 1 365 ? 19.401 -11.938 -32.224 1.00 98.25 365 ASP A N 1
ATOM 2546 C CA . ASP A 1 365 ? 18.218 -11.912 -33.093 1.00 98.25 365 ASP A CA 1
ATOM 2547 C C . ASP A 1 365 ? 17.347 -10.641 -32.941 1.00 98.25 365 ASP A C 1
ATOM 2549 O O . ASP A 1 365 ? 16.137 -10.653 -33.173 1.00 98.25 365 ASP A O 1
ATOM 2553 N N . THR A 1 366 ? 17.942 -9.525 -32.509 1.00 98.69 366 THR A N 1
ATOM 2554 C CA . THR A 1 366 ? 17.248 -8.277 -32.178 1.00 98.69 366 THR A CA 1
ATOM 2555 C C . THR A 1 366 ? 17.621 -7.187 -33.177 1.00 98.69 366 THR A C 1
ATOM 2557 O O . THR A 1 366 ? 18.750 -6.704 -33.211 1.00 98.69 366 THR A O 1
ATOM 2560 N N . ASP A 1 367 ? 16.649 -6.741 -33.970 1.00 98.56 367 ASP A N 1
ATOM 2561 C CA . ASP A 1 367 ? 16.863 -5.739 -35.017 1.00 98.56 367 ASP A CA 1
ATOM 2562 C C . ASP A 1 367 ? 16.223 -4.400 -34.643 1.00 98.56 367 ASP A C 1
ATOM 2564 O O . ASP A 1 367 ? 14.998 -4.244 -34.611 1.00 98.56 367 ASP A O 1
ATOM 2568 N N . ILE A 1 368 ? 17.053 -3.390 -34.400 1.00 98.69 368 ILE A N 1
ATOM 2569 C CA . ILE A 1 368 ? 16.608 -2.105 -33.867 1.00 98.69 368 ILE A CA 1
ATOM 2570 C C . ILE A 1 368 ? 16.621 -1.024 -34.934 1.00 98.69 368 ILE A C 1
ATOM 2572 O O . ILE A 1 368 ? 17.630 -0.770 -35.587 1.00 98.69 368 ILE A O 1
ATOM 2576 N N . ARG A 1 369 ? 15.507 -0.299 -35.040 1.00 98.31 369 ARG A N 1
ATOM 2577 C CA . ARG A 1 369 ? 15.442 0.999 -35.715 1.00 98.31 369 ARG A CA 1
ATOM 2578 C C . ARG A 1 369 ? 15.366 2.122 -34.691 1.00 98.31 369 ARG A C 1
ATOM 2580 O O . ARG A 1 369 ? 14.549 2.082 -33.772 1.00 98.31 369 ARG A O 1
ATOM 2587 N N . ALA A 1 370 ? 16.164 3.156 -34.893 1.00 97.56 370 ALA A N 1
ATOM 2588 C CA . ALA A 1 370 ? 16.111 4.373 -34.098 1.00 97.56 370 ALA A CA 1
ATOM 2589 C C . ALA A 1 370 ? 16.063 5.598 -35.012 1.00 97.56 370 ALA A C 1
ATOM 2591 O O . ALA A 1 370 ? 16.567 5.569 -36.135 1.00 97.56 370 ALA A O 1
ATOM 2592 N N . TRP A 1 371 ? 15.443 6.667 -34.527 1.00 97.25 371 TRP A N 1
ATOM 2593 C CA . TRP A 1 371 ? 15.460 7.988 -35.147 1.00 97.25 371 TRP A CA 1
ATOM 2594 C C . TRP A 1 371 ? 16.148 8.980 -34.217 1.00 97.25 371 TRP A C 1
ATOM 2596 O O . TRP A 1 371 ? 15.916 8.936 -33.007 1.00 97.25 371 TRP A O 1
ATOM 2606 N N . TYR A 1 372 ? 16.975 9.874 -34.759 1.00 96.75 372 TYR A N 1
ATOM 2607 C CA . TYR A 1 372 ? 17.589 10.996 -34.032 1.00 96.75 372 TYR A CA 1
ATOM 2608 C C . TYR A 1 372 ? 18.425 10.610 -32.804 1.00 96.75 372 TYR A C 1
ATOM 2610 O O . TYR A 1 372 ? 18.818 11.469 -32.019 1.00 96.75 372 TYR A O 1
ATOM 2618 N N . SER A 1 373 ? 18.696 9.320 -32.623 1.00 97.31 373 SER A N 1
ATOM 2619 C CA . SER A 1 373 ? 19.302 8.778 -31.411 1.00 97.31 373 SER A CA 1
ATOM 2620 C C . SER A 1 373 ? 20.762 8.433 -31.648 1.00 97.31 373 SER A C 1
ATOM 2622 O O . SER A 1 373 ? 21.184 8.265 -32.788 1.00 97.31 373 SER A O 1
ATOM 2624 N N . SER A 1 374 ? 21.534 8.339 -30.577 1.00 97.12 374 SER A N 1
ATOM 2625 C CA . SER A 1 374 ? 22.914 7.863 -30.579 1.00 97.12 374 SER A CA 1
ATOM 2626 C C . SER A 1 374 ? 23.240 7.222 -29.231 1.00 97.12 374 SER A C 1
ATOM 2628 O O . SER A 1 374 ? 22.420 7.230 -28.312 1.00 97.12 374 SER A O 1
ATOM 2630 N N . ALA A 1 375 ? 24.427 6.636 -29.104 1.00 97.81 375 ALA A N 1
ATOM 2631 C CA . ALA A 1 375 ? 24.910 6.101 -27.838 1.00 97.81 375 ALA A CA 1
ATOM 2632 C C . ALA A 1 375 ? 26.408 6.378 -27.672 1.00 97.81 375 ALA A C 1
ATOM 2634 O O . ALA A 1 375 ? 27.133 6.496 -28.662 1.00 97.81 375 ALA A O 1
ATOM 2635 N N . ALA A 1 376 ? 26.879 6.464 -26.428 1.00 97.62 376 ALA A N 1
ATOM 2636 C CA . ALA A 1 376 ? 28.302 6.629 -26.128 1.00 97.62 376 ALA A CA 1
ATOM 2637 C C . ALA A 1 376 ? 29.124 5.395 -26.543 1.00 97.62 376 ALA A C 1
ATOM 2639 O O . ALA A 1 376 ? 30.259 5.525 -27.002 1.00 97.62 376 ALA A O 1
ATOM 2640 N N . SER A 1 377 ? 28.545 4.200 -26.414 1.00 97.81 377 SER A N 1
ATOM 2641 C CA . SER A 1 377 ? 29.084 2.960 -26.973 1.00 97.81 377 SER A CA 1
ATOM 2642 C C . SER A 1 377 ? 27.958 2.067 -27.486 1.00 97.81 377 SER A C 1
ATOM 2644 O O . SER A 1 377 ? 26.844 2.090 -26.967 1.00 97.81 377 SER A O 1
ATOM 2646 N N . ILE A 1 378 ? 28.249 1.295 -28.535 1.00 98.19 378 ILE A N 1
ATOM 2647 C CA . ILE A 1 378 ? 27.290 0.386 -29.168 1.00 98.19 378 ILE A CA 1
ATOM 2648 C C . ILE A 1 378 ? 27.947 -0.983 -29.310 1.00 98.19 378 ILE A C 1
ATOM 2650 O O . ILE A 1 378 ? 29.015 -1.092 -29.918 1.00 98.19 378 ILE A O 1
ATOM 2654 N N . SER A 1 379 ? 27.284 -2.011 -28.785 1.00 98.31 379 SER A N 1
ATOM 2655 C CA . SER A 1 379 ? 27.601 -3.422 -29.006 1.00 98.31 379 SER A CA 1
ATOM 2656 C C . SER A 1 379 ? 26.400 -4.097 -29.652 1.00 98.31 3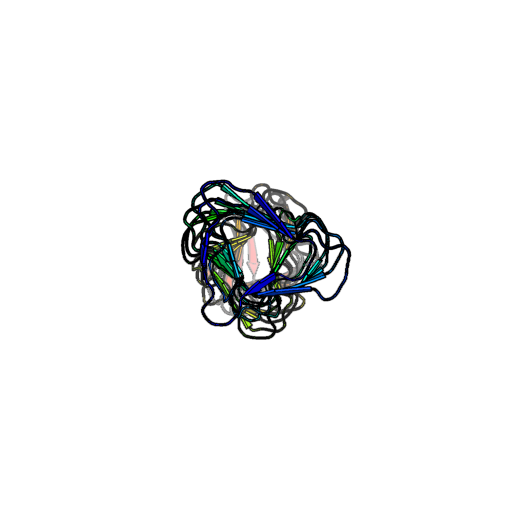79 SER A C 1
ATOM 2658 O O . SER A 1 379 ? 25.286 -3.966 -29.151 1.00 98.31 379 SER A O 1
ATOM 2660 N N . VAL A 1 380 ? 26.619 -4.813 -30.750 1.00 98.31 380 VAL A N 1
ATOM 2661 C CA . VAL A 1 380 ? 25.570 -5.535 -31.480 1.00 98.31 380 VAL A CA 1
ATOM 2662 C C . VAL A 1 380 ? 26.009 -6.985 -31.596 1.00 98.31 380 VAL A C 1
ATOM 2664 O O . VAL A 1 380 ? 27.159 -7.242 -31.956 1.00 98.31 380 VAL A O 1
ATOM 2667 N N . ASP A 1 381 ? 25.134 -7.913 -31.219 1.00 98.50 381 ASP A N 1
ATOM 2668 C CA . ASP A 1 381 ? 25.356 -9.334 -31.466 1.00 98.50 381 ASP A CA 1
ATOM 2669 C C . ASP A 1 381 ? 25.451 -9.622 -32.975 1.00 98.50 381 ASP A C 1
ATOM 2671 O O . ASP A 1 381 ? 24.800 -8.960 -33.777 1.00 98.50 381 ASP A O 1
ATOM 2675 N N . ALA A 1 382 ? 26.230 -10.633 -33.369 1.00 97.56 382 ALA A N 1
ATOM 2676 C CA . ALA A 1 382 ? 26.464 -10.965 -34.778 1.00 97.56 382 ALA A CA 1
ATOM 2677 C C . ALA A 1 382 ? 25.197 -11.402 -35.548 1.00 97.56 382 ALA A C 1
ATOM 2679 O O . ALA A 1 382 ? 25.211 -11.457 -36.780 1.00 97.56 382 ALA A O 1
ATOM 2680 N N . SER A 1 383 ? 24.128 -11.768 -34.836 1.00 98.06 383 SER A N 1
ATOM 2681 C CA . SER A 1 383 ? 22.812 -12.102 -35.398 1.00 98.06 383 SER A CA 1
ATOM 2682 C C . SER A 1 383 ? 21.860 -10.904 -35.516 1.00 98.06 383 SER A C 1
ATOM 2684 O O . SER A 1 383 ? 20.751 -11.056 -36.022 1.00 98.06 383 SER A O 1
ATOM 2686 N N . SER A 1 384 ? 22.293 -9.716 -35.094 1.00 98.56 384 SER A N 1
ATOM 2687 C CA . SER A 1 384 ? 21.435 -8.555 -34.867 1.00 98.56 384 SER A CA 1
ATOM 2688 C C . SER A 1 384 ? 21.801 -7.367 -35.745 1.00 98.56 384 SER A C 1
ATOM 2690 O O . SER A 1 384 ? 22.804 -7.361 -36.462 1.00 98.56 384 SER A O 1
ATOM 2692 N N . SER A 1 385 ? 20.982 -6.316 -35.703 1.00 98.19 385 SER A N 1
ATOM 2693 C CA . SER A 1 385 ? 21.295 -5.084 -36.419 1.00 98.19 385 SER A CA 1
ATOM 2694 C C . SER A 1 385 ? 20.813 -3.818 -35.722 1.00 98.19 385 SER A C 1
ATOM 2696 O O . SER A 1 385 ? 19.804 -3.793 -35.018 1.00 98.19 385 SER A O 1
ATOM 2698 N N . LEU A 1 386 ? 21.546 -2.728 -35.957 1.00 98.19 386 LEU A N 1
ATOM 2699 C CA . LEU A 1 386 ? 21.129 -1.370 -35.622 1.00 98.19 386 LEU A CA 1
ATOM 2700 C C . LEU A 1 386 ? 20.997 -0.543 -36.896 1.00 98.19 386 LEU A C 1
ATOM 2702 O O . LEU A 1 386 ? 21.951 -0.410 -37.663 1.00 98.19 386 LEU A O 1
ATOM 2706 N N . TYR A 1 387 ? 19.828 0.063 -37.065 1.00 97.75 387 TYR A N 1
ATOM 2707 C CA . TYR A 1 387 ? 19.491 1.023 -38.104 1.00 97.75 387 TYR A CA 1
ATOM 2708 C C . TYR A 1 387 ? 19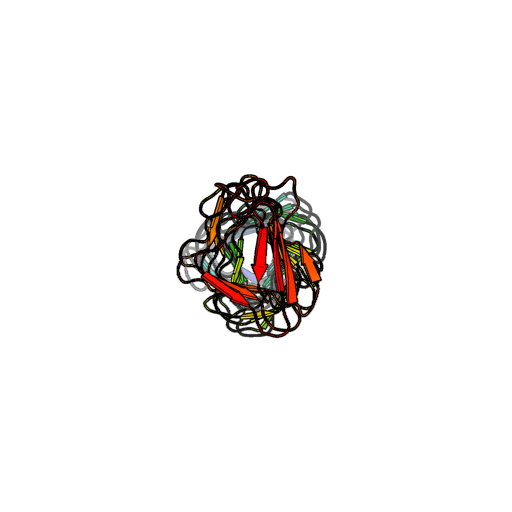.152 2.376 -37.459 1.00 97.75 387 TYR A C 1
ATOM 2710 O O . TYR A 1 387 ? 17.993 2.646 -37.129 1.00 97.75 387 TYR A O 1
ATOM 2718 N N . SER A 1 388 ? 20.163 3.224 -37.243 1.00 96.56 388 SER A N 1
ATOM 2719 C CA . SER A 1 388 ? 19.986 4.565 -36.666 1.00 96.56 388 SER A CA 1
ATOM 2720 C C . SER A 1 388 ? 19.874 5.620 -37.766 1.00 96.56 388 SER A C 1
ATOM 2722 O O . SER A 1 388 ? 20.843 5.917 -38.468 1.00 96.56 388 SER A O 1
ATOM 2724 N N . GLN A 1 389 ? 18.671 6.167 -37.930 1.00 96.38 389 GLN A N 1
ATOM 2725 C CA . GLN A 1 389 ? 18.320 7.171 -38.933 1.00 96.38 389 GLN A CA 1
ATOM 2726 C C . GLN A 1 389 ? 18.412 8.576 -38.349 1.00 96.38 389 GLN A C 1
ATOM 2728 O O . GLN A 1 389 ? 17.963 8.815 -37.228 1.00 96.38 389 GLN A O 1
ATOM 2733 N N . ASP A 1 390 ? 18.943 9.509 -39.136 1.00 95.62 390 ASP A N 1
ATOM 2734 C CA . ASP A 1 390 ? 19.250 10.872 -38.699 1.00 95.62 390 ASP A CA 1
ATOM 2735 C C . ASP A 1 390 ? 20.074 10.873 -37.389 1.00 95.62 390 ASP A C 1
ATOM 2737 O O . ASP A 1 390 ? 19.787 11.604 -36.439 1.00 95.62 390 ASP A O 1
ATOM 2741 N N . ASN A 1 391 ? 21.071 9.980 -37.327 1.00 95.25 391 ASN A N 1
ATOM 2742 C CA . ASN A 1 391 ? 21.846 9.634 -36.133 1.00 95.25 391 ASN A CA 1
ATOM 2743 C C . ASN A 1 391 ? 22.383 10.879 -35.413 1.00 95.25 391 ASN A C 1
ATOM 2745 O O . ASN A 1 391 ? 22.895 11.801 -36.051 1.00 95.25 391 ASN A O 1
ATOM 2749 N N . ALA A 1 392 ? 22.293 10.888 -34.081 1.00 94.12 392 ALA A N 1
ATOM 2750 C CA . ALA A 1 392 ? 22.720 12.013 -33.241 1.00 94.12 392 ALA A CA 1
ATOM 2751 C C . ALA A 1 392 ? 22.113 13.377 -33.648 1.00 94.12 392 ALA A C 1
ATOM 2753 O O . ALA A 1 392 ? 22.788 14.404 -33.574 1.00 94.12 392 ALA A O 1
ATOM 2754 N N . ASN A 1 393 ? 20.845 13.396 -34.076 1.00 91.81 393 ASN A N 1
ATOM 2755 C CA . ASN A 1 393 ? 20.149 14.594 -34.563 1.00 91.81 393 ASN A CA 1
ATOM 2756 C C . ASN A 1 393 ? 20.775 15.240 -35.819 1.00 91.81 393 ASN A C 1
ATOM 2758 O O . ASN A 1 393 ? 20.585 16.431 -36.076 1.00 91.81 393 ASN A O 1
ATOM 2762 N N . VAL A 1 394 ? 21.504 14.472 -36.635 1.00 94.50 394 VAL A N 1
ATOM 2763 C CA . VAL A 1 394 ? 22.087 14.953 -37.895 1.00 94.50 394 VAL A CA 1
ATOM 2764 C C . VAL A 1 394 ? 21.269 14.430 -39.074 1.00 94.50 394 VAL A C 1
ATOM 2766 O O . VAL A 1 394 ? 21.335 13.253 -39.415 1.00 94.50 394 VAL A O 1
ATOM 2769 N N . ASN A 1 395 ? 20.513 15.313 -39.732 1.00 91.00 395 ASN A N 1
ATOM 2770 C CA . ASN A 1 395 ? 19.669 14.952 -40.878 1.00 91.00 395 ASN A CA 1
ATOM 2771 C C . ASN A 1 395 ? 20.466 14.241 -41.985 1.00 91.00 395 ASN A C 1
ATOM 2773 O O . ASN A 1 395 ? 21.479 14.754 -42.464 1.00 91.00 395 ASN A O 1
ATOM 2777 N N . GLY A 1 396 ? 19.977 13.084 -42.425 1.00 89.88 396 GLY A N 1
ATOM 2778 C CA . GLY A 1 396 ? 20.604 12.238 -43.438 1.00 89.88 396 GLY A CA 1
ATOM 2779 C C . GLY A 1 396 ? 21.780 11.402 -42.928 1.00 89.88 396 GLY A C 1
ATOM 2780 O O . GLY A 1 396 ? 22.294 10.580 -43.688 1.00 89.88 396 GLY A O 1
ATOM 2781 N N . ALA A 1 397 ? 22.210 11.566 -41.672 1.00 93.19 397 ALA A N 1
ATOM 2782 C CA . ALA A 1 397 ? 23.225 10.703 -41.085 1.00 93.19 397 ALA A CA 1
ATOM 2783 C C . ALA A 1 397 ? 22.625 9.326 -40.798 1.00 93.19 397 ALA A C 1
ATOM 2785 O O . ALA A 1 397 ? 21.666 9.192 -40.042 1.00 93.19 397 ALA A O 1
ATOM 2786 N N . LEU A 1 398 ? 23.207 8.299 -41.405 1.00 92.50 398 LEU A N 1
ATOM 2787 C CA . LEU A 1 398 ? 22.797 6.917 -41.218 1.00 92.50 398 LEU A CA 1
ATOM 2788 C C . LEU A 1 398 ? 23.925 6.148 -40.533 1.00 92.50 398 LEU A C 1
ATOM 2790 O O . LEU A 1 398 ? 25.036 6.091 -41.061 1.00 92.50 398 LEU A O 1
ATOM 2794 N N . GLU A 1 399 ? 23.632 5.531 -39.390 1.00 93.56 399 GLU A N 1
ATOM 2795 C CA . GLU A 1 399 ? 24.535 4.583 -38.735 1.00 93.56 399 GLU A CA 1
ATOM 2796 C C . GLU A 1 399 ? 23.950 3.167 -38.816 1.00 93.56 399 GLU A C 1
ATOM 2798 O O . GLU A 1 399 ? 22.824 2.911 -38.384 1.00 93.56 399 GLU A O 1
ATOM 2803 N N . LEU A 1 400 ? 24.733 2.259 -39.405 1.00 92.44 400 LEU A N 1
ATOM 2804 C CA . LEU A 1 400 ? 24.404 0.847 -39.580 1.00 92.44 400 LEU A CA 1
ATOM 2805 C C . LEU A 1 400 ? 25.416 -0.004 -38.827 1.00 92.44 400 LEU A C 1
ATOM 2807 O O . LEU A 1 400 ? 26.617 0.130 -39.070 1.00 92.44 400 LEU A O 1
ATOM 2811 N N . ARG A 1 401 ? 24.940 -0.914 -37.979 1.00 92.31 401 ARG A N 1
ATOM 2812 C CA . ARG A 1 401 ? 25.780 -1.946 -37.355 1.00 92.31 401 ARG A CA 1
ATOM 2813 C C . ARG A 1 401 ? 25.149 -3.323 -37.498 1.00 92.31 401 ARG A C 1
ATOM 2815 O O . ARG A 1 401 ? 23.924 -3.431 -37.538 1.00 92.31 401 ARG A O 1
ATOM 2822 N N . LYS A 1 402 ? 26.011 -4.327 -37.620 1.00 86.31 402 LYS A N 1
ATOM 2823 C CA . LYS A 1 402 ? 25.719 -5.754 -37.732 1.00 86.31 402 LYS A CA 1
ATOM 2824 C C . LYS A 1 402 ? 26.776 -6.531 -36.969 1.00 86.31 402 LYS A C 1
ATOM 2826 O O . LYS A 1 402 ? 27.886 -5.959 -36.826 1.00 86.31 402 LYS A O 1
#

Foldseek 3Di:
DEDEDAAAAEAEDQAAAADPPPYAYHAHQYEYEHAHQAEDHEYERLQHEHQEYEYEHQYEYEDPHQEYHHLAEYYYAHYEYEHHCEEYEHQAEYYYPYYAYHQNQYEYEYAYAEEYEYEHPQYEHAEYEYRHQYEYEDAAQEYEHLAEYEYDHHEYEDHCEEYEHQAEYYDPDYAYHQNLYEYEHAHQEEHEYEHPPYAHAHYEYDHQYEYEHAALEYEHLEEYYYQHHEYEDRAEEYEHQYAYYYQNYEYDYDQYEYEYAHQAEDHEYHNRPYAAQEYEYPHQHYHYEYAAYHHLEEYYDPHAQAYEDPLDYEHYHQYAAAHQAADRRYHAANYEYEYNPLDEDENYDQPGCEYEHEEYEYHANYEYEYELYYYPHYHYDPRYKYWYACYVVNHRDTDIDD

Secondary structure (DSSP, 8-state):
-EEE--TT-EEEESS-EEPPTT-EEE-TT-EEEE---SS-EEEE-TTPPBSEEEE-SSSEEEE-SS-EEESS-EEESSSEEE--SS-EEESS-EEE-SSEEE-TTPPEEE--SSEEEEE-TT--BS-EEE-SSSEEEE-SSSEEESS-EEE-SSEEEPPSSEEEESS-EEE-SSEEE-TT-EEEE--SS-EEEE-TT--BSEEEE-SSSEEEE--SSEEESS-EEE-SSEEE--SSEEEESS-EE-SSSEEE-SS-EEEE--SSS-EEEE-TT-EESEEEEEEEEEEEEE-SEEESS-EEEEEEEEEEEPTT-EEEESS-EEESS-GGGEE-TT-EEEE--SSEEESS-TTS---EEEEEEE-TT-EEEEES-EEEEEEE-TT-EEEEETGGG-TT-EEEE-

Sequence (402 aa):
ARFRAKGTESHSVGGSVIFGTGAEFVSGSSTLTLTTSGSGRTFDVNANALHNLTVSGSGSYTMSDATLTALGTYAQSAGAVTFPTGTTTIGATFNATGGSFTNNGSPFVFTGTGAQTVRFNNSTVASLAFTGAGTFTMSDTNATSTGSVTITAGSVTLPSGNFAVGGNFEKRAGTVTHNTSEIIMTSATTAVLTASSSDLYAVRFTGAGAFTITDENITFLDSFTVANGSVQMASGTTAIGGSLTATGGTFTHATGTVLLNASGAGRTVNPGVNTFHNLQIGAPAGGYTLYSATTTNNFTIASANILTVDPTATVYVGGVFTNSVGGAGTTWTGSTLILDSQTAYSINGRTNSGDVYGALVIGADTDIRAWYSSAASISVDASSSLYSQDNANVNGALELRK

Radius of gyration: 28.85 Å; chains: 1; bounding box: 64×33×86 Å

pLDDT: mean 97.24, std 2.24, range [79.5, 98.88]